Protein AF-A0A0L0DMW3-F1 (afdb_monomer)

Organism: NCBI:txid461836

Mean predicted aligned error: 16.15 Å

Foldseek 3Di:
DDDPPPDPPPDDDDDDDDDDDDDDDDPVVVVVVVVVPDDDDDDDDDDDDDFDDDDPDDPVRVVVSVVVVVVPDPDDDDDDDDHDDDDDDDDDDDDDDDDDDDDDDDDDDDDPDDDPVPVVVVVVLVVQVVQWDKDWDAFPLRKTKIKIFTPPLVVLQQAEEEEQEAADDFPDDQDFDDDCVQPLNSVCSVSSYMYMYISFSGGDLPLPSSLVVSLSRLVVVCVVDPHGGPAYEYEAFASRLCSVQLNQQDPVVVVHAEYERELYNQVDDDPPDPPSHDPLQGLHEYEYEYEPQRVVSVVVSLVVNVVVQVVCVVVDVGSSGDRYAYEYEDADEGSLADSVSVNVSVVVSVVCSVPVDPSVPPDDHPHDDADDDAAPWADDPQFKIKWFFAAADPFLRKTWTRDFPVRCVSNVDDQVDWKWKAFVVSPDIFIEHEHSYPQQFADAQHWYWYQRSNGIIIIGGDDDPDRHNVCVVRVHDGGTMMMIGGGDPDDPPDDTDDHPDDPPPDDDDD

Sequence (510 aa):
MDDSLFAELRSGNTTLRTGRQHIRLQLPELLRAAAAAVECNADVGGPQLAVSVPIGASVGEALAAAAAELTSTDGSIAAAGEIKLELPSPIHVGKVVGDGDGWGAAVGRGPASAEPGGMEAWLHARTVQHSLARAADDLPSGAIVSMVVPPRWAARGRKLLLLAHGFRKVGTVRSAELDVDDPFVAGQLQRGMAVAITSYRREGRIVRDAVKDMIDLRQWAANHLPQPPVRVVVEGRSMGGAVVVHLAESAAAAEFDGIVAIGAALLVCEDDDEGYAFSHAPRLPIVFLANESEVSVVDSYVERVVAVANAEAADRVDSGIVVPAVWQVPRDGHNLVAWLERSTAHDKLATWVDHASLVTLRRRHILMEPPLVGETAVPVGRTKIRAVVGAVHPVHRSFVLDVTRARLGDLGHRPGKAFSLATAGESALVRVFYSTYPFGDVPADAFMAYNHPDGHIVVTQKGWYKVHTPADTLGLVPGAIVTIGPALPASATDTLPNPPAAASGASSSA

Radius of gyration: 29.09 Å; Cα contacts (8 Å, |Δi|>4): 850; chains: 1; bounding box: 80×94×75 Å

Structure (mmCIF, N/CA/C/O backbone):
data_AF-A0A0L0DMW3-F1
#
_entry.id   AF-A0A0L0DMW3-F1
#
loop_
_atom_site.group_PDB
_atom_site.id
_atom_site.type_symbol
_atom_site.label_atom_id
_atom_site.label_alt_id
_atom_site.label_comp_id
_atom_site.label_asym_id
_atom_site.label_entity_id
_atom_site.label_seq_id
_atom_site.pdbx_PDB_ins_code
_atom_site.Cartn_x
_atom_site.Cartn_y
_atom_site.Cartn_z
_atom_site.occupancy
_atom_site.B_iso_or_equiv
_atom_site.auth_seq_id
_atom_site.auth_comp_id
_atom_site.auth_asym_id
_atom_site.auth_atom_id
_atom_site.pdbx_PDB_model_num
ATOM 1 N N . MET A 1 1 ? 40.417 1.972 41.050 1.00 37.97 1 MET A N 1
ATOM 2 C CA . MET A 1 1 ? 40.240 2.190 39.601 1.00 37.97 1 MET A CA 1
ATOM 3 C C . MET A 1 1 ? 41.632 2.120 39.035 1.00 37.97 1 MET A C 1
ATOM 5 O O . MET A 1 1 ? 42.447 2.929 39.450 1.00 37.97 1 MET A O 1
ATOM 9 N N . ASP A 1 2 ? 41.927 1.049 38.306 1.00 25.58 2 ASP A N 1
ATOM 10 C CA . ASP A 1 2 ? 43.296 0.616 38.025 1.00 25.58 2 A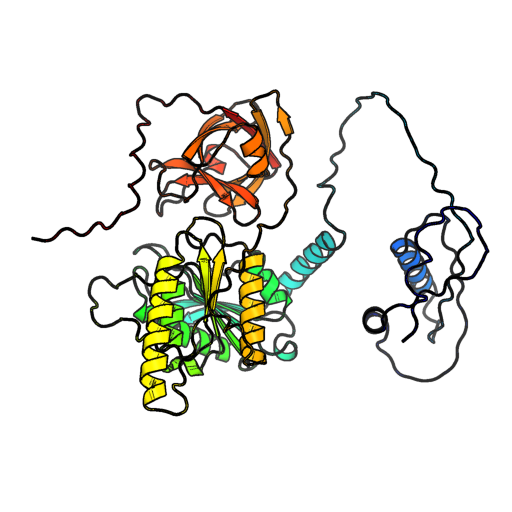SP A CA 1
ATOM 11 C C . ASP A 1 2 ? 43.575 0.675 36.517 1.00 25.58 2 ASP A C 1
ATOM 13 O O . ASP A 1 2 ? 42.808 0.139 35.713 1.00 25.58 2 ASP A O 1
ATOM 17 N N . ASP A 1 3 ? 44.657 1.372 36.174 1.00 34.88 3 ASP A N 1
ATOM 18 C CA . ASP A 1 3 ? 45.099 1.827 34.848 1.00 34.88 3 ASP A CA 1
ATOM 19 C C . ASP A 1 3 ? 45.928 0.759 34.106 1.00 34.88 3 ASP A C 1
ATOM 21 O O . ASP A 1 3 ? 46.951 1.042 33.482 1.00 34.88 3 ASP A O 1
ATOM 25 N N . SER A 1 4 ? 45.501 -0.504 34.148 1.00 28.64 4 SER A N 1
ATOM 26 C CA . SER A 1 4 ? 46.229 -1.615 33.509 1.00 28.64 4 SER A CA 1
ATOM 27 C C . SER A 1 4 ? 45.642 -2.082 32.171 1.00 28.64 4 SER A C 1
ATOM 29 O O . SER A 1 4 ? 46.217 -2.952 31.522 1.00 28.64 4 SER A O 1
ATOM 31 N N . LEU A 1 5 ? 44.548 -1.478 31.689 1.00 29.22 5 LEU A N 1
ATOM 32 C CA . LEU A 1 5 ? 43.838 -1.971 30.498 1.00 29.22 5 LEU A CA 1
ATOM 33 C C . LEU A 1 5 ? 44.328 -1.410 29.144 1.00 29.22 5 LEU A C 1
ATOM 35 O O . LEU A 1 5 ? 43.826 -1.828 28.105 1.00 29.22 5 LEU A O 1
ATOM 39 N N . PHE A 1 6 ? 45.292 -0.480 29.109 1.00 32.66 6 PHE A N 1
ATOM 40 C CA . PHE A 1 6 ? 45.677 0.214 27.861 1.00 32.66 6 PHE A CA 1
ATOM 41 C C . PHE A 1 6 ? 47.080 -0.090 27.311 1.00 32.66 6 PHE A C 1
ATOM 43 O O . PHE A 1 6 ? 47.466 0.479 26.289 1.00 32.66 6 PHE A O 1
ATOM 50 N N . ALA A 1 7 ? 47.837 -1.011 27.911 1.00 31.69 7 ALA A N 1
ATOM 51 C CA . ALA A 1 7 ? 49.223 -1.264 27.498 1.00 31.69 7 ALA A CA 1
ATOM 52 C C . ALA A 1 7 ? 49.434 -2.472 26.559 1.00 31.69 7 ALA A C 1
ATOM 54 O O . ALA A 1 7 ? 50.527 -2.625 26.021 1.00 31.69 7 ALA A O 1
ATOM 55 N N . GLU A 1 8 ? 48.419 -3.299 26.287 1.00 29.73 8 GLU A N 1
ATOM 56 C CA . GLU A 1 8 ? 48.613 -4.590 25.595 1.00 29.73 8 GLU A CA 1
ATOM 57 C C . GLU A 1 8 ? 48.085 -4.631 24.145 1.00 29.73 8 GLU A C 1
ATOM 59 O O . GLU A 1 8 ? 47.643 -5.660 23.646 1.00 29.73 8 GLU A O 1
ATOM 64 N N . LEU A 1 9 ? 48.150 -3.500 23.431 1.00 29.41 9 LEU A N 1
ATOM 65 C CA . LEU A 1 9 ? 47.779 -3.403 22.005 1.00 29.41 9 LEU A CA 1
ATOM 66 C C . LEU A 1 9 ? 48.935 -2.977 21.077 1.00 29.41 9 LEU A C 1
ATOM 68 O O . LEU A 1 9 ? 48.692 -2.528 19.958 1.00 29.41 9 LEU A O 1
ATOM 72 N N . ARG A 1 10 ? 50.206 -3.099 21.500 1.00 33.56 10 ARG A N 1
ATOM 73 C CA . ARG A 1 10 ? 51.360 -2.612 20.704 1.00 33.56 10 ARG A CA 1
ATOM 74 C C . ARG A 1 10 ? 52.608 -3.499 20.614 1.00 33.56 10 ARG A C 1
ATOM 76 O O . ARG A 1 10 ? 53.664 -2.992 20.248 1.00 33.56 10 ARG A O 1
ATOM 83 N N . SER A 1 11 ? 52.532 -4.807 20.829 1.00 31.09 11 SER A N 1
ATOM 84 C CA . SER A 1 11 ? 53.677 -5.677 20.509 1.00 31.09 11 SER A CA 1
ATOM 85 C C . SER A 1 11 ? 53.253 -6.897 19.711 1.00 31.09 11 SER A C 1
ATOM 87 O O . SER A 1 11 ? 52.903 -7.940 20.254 1.00 31.09 11 SER A O 1
ATOM 89 N N . GLY A 1 12 ? 53.321 -6.754 18.387 1.00 37.34 12 GLY A N 1
ATOM 90 C CA . GLY A 1 12 ? 53.397 -7.890 17.484 1.00 37.34 12 GLY A CA 1
ATOM 91 C C . GLY A 1 12 ? 54.699 -8.647 17.729 1.00 37.34 12 GLY A C 1
ATOM 92 O O . GLY A 1 12 ? 55.760 -8.174 17.338 1.00 37.34 12 GLY A O 1
ATOM 93 N N . ASN A 1 13 ? 54.607 -9.789 18.411 1.00 25.80 13 ASN A N 1
ATOM 94 C CA . ASN A 1 13 ? 55.471 -10.952 18.209 1.00 25.80 13 ASN A CA 1
ATOM 95 C C . ASN A 1 13 ? 54.955 -12.161 19.010 1.00 25.80 13 ASN A C 1
ATOM 97 O O . ASN A 1 13 ? 54.941 -12.148 20.233 1.00 25.80 13 ASN A O 1
ATOM 101 N N . THR A 1 14 ? 54.569 -13.192 18.252 1.00 26.67 14 THR A N 1
ATOM 102 C CA . THR A 1 14 ? 54.778 -14.635 18.478 1.00 26.67 14 THR A CA 1
ATOM 103 C C . THR A 1 14 ? 54.336 -15.256 19.814 1.00 26.67 14 THR A C 1
ATOM 105 O O . THR A 1 14 ? 54.887 -14.958 20.866 1.00 26.67 14 THR A O 1
ATOM 108 N N . THR A 1 15 ? 53.447 -16.260 19.773 1.00 23.41 15 THR A N 1
ATOM 109 C CA . THR A 1 15 ? 53.754 -17.703 19.984 1.00 23.41 15 THR A CA 1
ATOM 110 C C . THR A 1 15 ? 52.446 -18.485 20.186 1.00 23.41 15 THR A C 1
ATOM 112 O O . THR A 1 15 ? 51.677 -18.215 21.105 1.00 23.41 15 THR A O 1
ATOM 115 N N . LEU A 1 16 ? 52.202 -19.487 19.336 1.00 24.14 16 LEU A N 1
ATOM 116 C CA . LEU A 1 16 ? 51.132 -20.474 19.500 1.00 24.14 16 LEU A CA 1
ATOM 117 C C . LEU A 1 16 ? 51.360 -21.291 20.781 1.00 24.14 16 LEU A C 1
ATOM 119 O O . LEU A 1 16 ? 52.325 -22.048 20.874 1.00 24.14 16 LEU A O 1
ATOM 123 N N . ARG A 1 17 ? 50.440 -21.180 21.744 1.00 24.28 17 ARG A N 1
ATOM 124 C CA . ARG A 1 17 ? 50.232 -22.192 22.786 1.00 24.28 17 ARG A CA 1
ATOM 125 C C . ARG A 1 17 ? 48.908 -22.895 22.527 1.00 24.28 17 ARG A C 1
ATOM 127 O O . ARG A 1 17 ? 47.855 -22.271 22.451 1.00 24.28 17 ARG A O 1
ATOM 134 N N . THR A 1 18 ? 49.003 -24.203 22.355 1.00 30.48 18 THR A N 1
ATOM 135 C CA . THR A 1 18 ? 47.903 -25.143 22.176 1.00 30.48 18 THR A CA 1
ATOM 136 C C . THR A 1 18 ? 46.991 -25.132 23.405 1.00 30.48 18 THR A C 1
ATOM 138 O O . THR A 1 18 ? 47.421 -25.425 24.519 1.00 30.48 18 THR A O 1
ATOM 141 N N . GLY A 1 19 ? 45.718 -24.788 23.210 1.00 24.52 19 GLY A N 1
ATOM 142 C CA . GLY A 1 19 ? 44.706 -24.773 24.263 1.00 24.52 19 GLY A CA 1
ATOM 143 C C . GLY A 1 19 ? 43.314 -24.989 23.677 1.00 24.52 19 GLY A C 1
ATOM 144 O O . GLY A 1 19 ? 42.949 -24.347 22.696 1.00 24.52 19 GLY A O 1
ATOM 145 N N . ARG A 1 20 ? 42.564 -25.929 24.265 1.00 25.42 20 ARG A N 1
ATOM 146 C CA . ARG A 1 20 ? 41.172 -26.269 23.923 1.00 25.42 20 ARG A CA 1
ATOM 147 C C . ARG A 1 20 ? 40.309 -25.003 23.856 1.00 25.42 20 ARG A C 1
ATOM 149 O O . ARG A 1 20 ? 40.252 -24.261 24.833 1.00 25.42 20 ARG A O 1
ATOM 156 N N . GLN A 1 21 ? 39.607 -24.781 22.745 1.00 25.16 21 GLN A N 1
ATOM 157 C CA . GLN A 1 21 ? 38.581 -23.740 22.672 1.00 25.16 21 GLN A CA 1
ATOM 158 C C . GLN A 1 21 ? 37.233 -24.299 23.138 1.00 25.16 21 GLN A C 1
ATOM 160 O O . GLN A 1 21 ? 36.732 -25.276 22.588 1.00 25.16 21 GLN A O 1
ATOM 165 N N . HIS A 1 22 ? 36.642 -23.662 24.149 1.00 24.81 22 HIS A N 1
ATOM 166 C CA . HIS A 1 22 ? 35.230 -23.821 24.485 1.00 24.81 22 HIS A CA 1
ATOM 167 C C . HIS A 1 22 ? 34.427 -22.790 23.686 1.00 24.81 22 HIS A C 1
ATOM 169 O O . HIS A 1 22 ? 34.641 -21.589 23.847 1.00 24.81 22 HIS A O 1
ATOM 175 N N . ILE A 1 23 ? 33.494 -23.240 22.846 1.00 26.67 23 ILE A N 1
ATOM 176 C CA . ILE A 1 23 ? 32.533 -22.355 22.178 1.00 26.67 23 ILE A CA 1
ATOM 177 C C . ILE A 1 23 ? 31.356 -22.141 23.140 1.00 26.67 23 ILE A C 1
ATOM 179 O O . ILE A 1 23 ? 30.662 -23.088 23.502 1.00 26.67 23 ILE A O 1
ATOM 183 N N . ARG A 1 24 ? 31.136 -20.896 23.579 1.00 24.06 24 ARG A N 1
ATOM 184 C CA . ARG A 1 24 ? 29.919 -20.485 24.298 1.00 24.06 24 ARG A CA 1
ATOM 185 C C . ARG A 1 24 ? 28.871 -20.075 23.266 1.00 24.06 24 ARG A C 1
ATOM 187 O O . ARG A 1 24 ? 29.001 -19.012 22.667 1.00 24.06 24 ARG A O 1
ATOM 194 N N . LEU A 1 25 ? 27.845 -20.898 23.077 1.00 29.77 25 LEU A N 1
ATOM 195 C CA . LEU A 1 25 ? 26.655 -20.530 22.306 1.00 29.77 25 LEU A CA 1
ATOM 196 C C . LEU A 1 25 ? 25.604 -19.906 23.234 1.00 29.77 25 LEU A C 1
ATOM 198 O O . LEU A 1 25 ? 25.461 -20.310 24.390 1.00 29.77 25 LEU A O 1
ATOM 202 N N . GLN A 1 26 ? 24.892 -18.895 22.737 1.00 31.00 26 GLN A N 1
ATOM 203 C CA . GLN A 1 26 ? 23.809 -18.232 23.462 1.00 31.00 26 GLN A CA 1
ATOM 204 C C . GLN A 1 26 ? 22.588 -19.171 23.530 1.00 31.00 26 GLN A C 1
ATOM 206 O O . GLN A 1 26 ? 22.125 -19.698 22.518 1.00 31.00 26 GLN A O 1
ATOM 211 N N . LEU A 1 27 ? 22.051 -19.353 24.741 1.00 29.42 27 LEU A N 1
ATOM 212 C CA . LEU A 1 27 ? 20.932 -20.245 25.092 1.00 29.42 27 LEU A CA 1
ATOM 213 C C . LEU A 1 27 ? 19.690 -20.195 24.152 1.00 29.42 27 LEU A C 1
ATOM 215 O O . LEU A 1 27 ? 19.060 -21.237 23.971 1.00 29.42 27 LEU A O 1
ATOM 219 N N . PRO A 1 28 ? 19.323 -19.061 23.511 1.00 34.75 28 PRO A N 1
ATOM 220 C CA . PRO A 1 28 ? 18.148 -18.996 22.633 1.00 34.75 28 PRO A CA 1
ATOM 221 C C . PRO A 1 28 ? 18.276 -19.745 21.296 1.00 34.75 28 PRO A C 1
ATOM 223 O O . PRO A 1 28 ? 17.257 -20.070 20.685 1.00 34.75 28 PRO A O 1
ATOM 226 N N . GLU A 1 29 ? 19.496 -20.004 20.819 1.00 37.97 29 GLU A N 1
ATOM 227 C CA . GLU A 1 29 ? 19.735 -20.723 19.555 1.00 37.97 29 GLU A CA 1
ATOM 228 C C . GLU A 1 29 ? 19.730 -22.240 19.773 1.00 37.97 29 GLU A C 1
ATOM 230 O O . GLU A 1 29 ? 19.160 -22.984 18.974 1.00 37.97 29 GLU A O 1
ATOM 235 N N . LEU A 1 30 ? 20.234 -22.686 20.929 1.00 32.75 30 LEU A N 1
ATOM 236 C CA . LEU A 1 30 ? 20.163 -24.082 21.365 1.00 32.75 30 LEU A CA 1
ATOM 237 C C . LEU A 1 30 ? 18.715 -24.529 21.619 1.00 32.75 30 LEU A C 1
ATOM 239 O O . LEU A 1 30 ? 18.335 -25.633 21.239 1.00 32.75 30 LEU A O 1
ATOM 243 N N . LEU A 1 31 ? 17.883 -23.653 22.195 1.00 34.75 31 LEU A N 1
ATOM 244 C CA . LEU A 1 31 ? 16.462 -23.933 22.430 1.00 34.75 31 LEU A CA 1
ATOM 245 C C . LEU A 1 31 ? 15.646 -24.014 21.129 1.00 34.75 31 LEU A C 1
ATOM 247 O O . LEU A 1 31 ? 14.680 -24.769 21.074 1.00 34.75 31 LEU A O 1
ATOM 251 N N . ARG A 1 32 ? 16.040 -23.296 20.066 1.00 40.00 32 ARG A N 1
ATOM 252 C CA . ARG A 1 32 ? 15.375 -23.374 18.752 1.00 40.00 32 ARG A CA 1
ATOM 253 C C . ARG A 1 32 ? 15.743 -24.633 17.970 1.00 40.00 32 ARG A C 1
ATOM 255 O O . ARG A 1 32 ? 14.866 -25.208 17.334 1.00 40.00 32 ARG A O 1
ATOM 262 N N . ALA A 1 33 ? 16.993 -25.082 18.060 1.00 35.19 33 ALA A N 1
ATOM 263 C CA . ALA A 1 33 ? 17.412 -26.356 17.478 1.00 35.19 33 ALA A CA 1
ATOM 264 C C . ALA A 1 33 ? 16.826 -27.558 18.247 1.00 35.19 33 ALA A C 1
ATOM 266 O O . ALA A 1 33 ? 16.385 -28.524 17.631 1.00 35.19 33 ALA A O 1
ATOM 267 N N . ALA A 1 34 ? 16.738 -27.474 19.581 1.00 34.84 34 ALA A N 1
ATOM 268 C CA . ALA A 1 34 ? 16.156 -28.526 20.417 1.00 34.84 34 ALA A CA 1
ATOM 269 C C . ALA A 1 34 ? 14.623 -28.633 20.283 1.00 34.84 34 ALA A C 1
ATOM 271 O O . ALA A 1 34 ? 14.083 -29.737 20.293 1.00 34.84 34 ALA A O 1
ATOM 272 N N . ALA A 1 35 ? 13.914 -27.512 20.093 1.00 35.53 35 ALA A N 1
ATOM 273 C CA . ALA A 1 35 ? 12.458 -27.500 19.909 1.00 35.53 35 ALA A CA 1
ATOM 274 C C . ALA A 1 35 ? 11.992 -28.130 18.582 1.00 35.53 35 ALA A C 1
ATOM 276 O O . ALA A 1 35 ? 10.830 -28.506 18.466 1.00 35.53 35 ALA A O 1
ATOM 277 N N . ALA A 1 36 ? 12.883 -28.276 17.596 1.00 36.97 36 ALA A N 1
ATOM 278 C CA . ALA A 1 36 ? 12.585 -28.984 16.352 1.00 36.97 36 ALA A CA 1
ATOM 279 C C . ALA A 1 36 ? 12.754 -30.514 16.466 1.00 36.97 36 ALA A C 1
ATOM 281 O O . ALA A 1 36 ? 12.350 -31.228 15.553 1.00 36.97 36 ALA A O 1
ATOM 282 N N . ALA A 1 37 ? 13.330 -31.021 17.565 1.00 32.91 37 ALA A N 1
ATOM 283 C CA . ALA A 1 37 ? 13.747 -32.420 17.687 1.00 32.91 37 ALA A CA 1
ATOM 284 C C . ALA A 1 37 ? 13.088 -33.211 18.837 1.00 32.91 37 ALA A C 1
ATOM 286 O O . ALA A 1 37 ? 13.359 -34.402 18.962 1.00 32.91 37 ALA A O 1
ATOM 287 N N . VAL A 1 38 ? 12.233 -32.611 19.678 1.00 31.55 38 VAL A N 1
ATOM 288 C CA . VAL A 1 38 ? 11.659 -33.309 20.849 1.00 31.55 38 VAL A CA 1
ATOM 289 C C . VAL A 1 38 ? 10.161 -33.015 21.023 1.00 31.55 38 VAL A C 1
ATOM 291 O O . VAL A 1 38 ? 9.766 -32.139 21.786 1.00 31.55 38 VAL A O 1
ATOM 294 N N . GLU A 1 39 ? 9.314 -33.807 20.362 1.00 34.69 39 GLU A N 1
ATOM 295 C CA . GLU A 1 39 ? 8.021 -34.234 20.917 1.00 34.69 39 GLU A CA 1
ATOM 296 C C . GLU A 1 39 ? 8.211 -35.652 21.487 1.00 34.69 39 GLU A C 1
ATOM 298 O O . GLU A 1 39 ? 8.110 -36.620 20.744 1.00 34.69 39 GLU A O 1
ATOM 303 N N . CYS A 1 40 ? 8.566 -35.778 22.774 1.00 29.00 40 CYS A N 1
ATOM 304 C CA . CYS A 1 40 ? 8.134 -36.842 23.705 1.00 29.00 40 CYS A CA 1
ATOM 305 C C . CYS A 1 40 ? 8.877 -36.757 25.060 1.00 29.00 40 CYS A C 1
ATOM 307 O O . CYS A 1 40 ? 9.979 -36.231 25.156 1.00 29.00 40 CYS A O 1
ATOM 309 N N . ASN A 1 41 ? 8.201 -37.249 26.103 1.00 30.72 41 ASN A N 1
ATOM 310 C CA . ASN A 1 41 ? 8.413 -37.054 27.548 1.00 30.72 41 ASN A CA 1
ATOM 311 C C . ASN A 1 41 ? 9.719 -37.600 28.188 1.00 30.72 41 ASN A C 1
ATOM 313 O O . ASN A 1 41 ? 10.485 -38.333 27.577 1.00 30.72 41 ASN A O 1
ATOM 317 N N . ALA A 1 42 ? 9.886 -37.212 29.464 1.00 34.22 42 ALA A N 1
ATOM 318 C CA . ALA A 1 42 ? 11.042 -37.239 30.374 1.00 34.22 42 ALA A CA 1
ATOM 319 C C . ALA A 1 42 ? 11.646 -38.594 30.848 1.00 34.22 42 ALA A C 1
ATOM 321 O O . ALA A 1 42 ? 11.022 -39.646 30.752 1.00 34.22 42 ALA A O 1
ATOM 322 N N . ASP A 1 43 ? 12.813 -38.441 31.506 1.00 29.92 43 ASP A N 1
ATOM 323 C CA . ASP A 1 43 ? 13.617 -39.334 32.377 1.00 29.92 43 ASP A CA 1
ATOM 324 C C . ASP A 1 43 ? 14.712 -40.266 31.790 1.00 29.92 43 ASP A C 1
ATOM 326 O O . ASP A 1 43 ? 14.760 -40.589 30.611 1.00 29.92 43 ASP A O 1
ATOM 330 N N . VAL A 1 44 ? 15.678 -40.570 32.671 1.00 30.94 44 VAL A N 1
ATOM 331 C CA . VAL A 1 44 ? 17.148 -40.677 32.504 1.00 30.94 44 VAL A CA 1
ATOM 332 C C . VAL A 1 44 ? 17.705 -41.974 31.868 1.00 30.94 44 VAL A C 1
ATOM 334 O O . VAL A 1 44 ? 17.331 -43.068 32.274 1.00 30.94 44 VAL A O 1
ATOM 337 N N . GLY A 1 45 ? 18.756 -41.830 31.031 1.00 35.59 45 GLY A N 1
ATOM 338 C CA . GLY A 1 45 ? 19.894 -42.771 30.879 1.00 35.59 45 GLY A CA 1
ATOM 339 C C . GLY A 1 45 ? 19.914 -43.691 29.639 1.00 35.59 45 GLY A C 1
ATOM 340 O O . GLY A 1 45 ? 19.188 -44.678 29.602 1.00 35.59 45 GLY A O 1
ATOM 341 N N . GLY A 1 46 ? 20.809 -43.440 28.665 1.00 29.52 46 GLY A N 1
ATOM 342 C CA . GLY A 1 46 ? 20.971 -44.255 27.440 1.00 29.52 46 GLY A CA 1
ATOM 343 C C . GLY A 1 46 ? 22.248 -43.953 26.618 1.00 29.52 46 GLY A C 1
ATOM 344 O O . GLY A 1 46 ? 22.954 -43.002 26.949 1.00 29.52 46 GLY A O 1
ATOM 345 N N . PRO A 1 47 ? 22.597 -44.787 25.609 1.00 30.20 47 PRO A N 1
ATOM 346 C CA . PRO A 1 47 ? 23.963 -44.996 25.095 1.00 30.20 47 PRO A CA 1
ATOM 347 C C . PRO A 1 47 ? 24.476 -43.922 24.111 1.00 30.20 47 PRO A C 1
ATOM 349 O O . PRO A 1 47 ? 23.704 -43.181 23.512 1.00 30.20 47 PRO A O 1
ATOM 352 N N . GLN A 1 48 ? 25.804 -43.854 23.927 1.00 34.31 48 GLN A N 1
ATOM 353 C CA . GLN A 1 48 ? 26.486 -42.911 23.022 1.00 34.31 48 GLN A CA 1
ATOM 354 C C . GLN A 1 48 ? 26.575 -43.443 21.580 1.00 34.31 48 GLN A C 1
ATOM 356 O O . GLN A 1 48 ? 26.983 -44.584 21.369 1.00 34.31 48 GLN A O 1
ATOM 361 N N . LEU A 1 49 ? 26.258 -42.590 20.597 1.00 35.25 49 LEU A N 1
ATOM 362 C CA . LEU A 1 49 ? 26.411 -42.851 19.160 1.00 35.25 49 LEU A CA 1
ATOM 363 C C . LEU A 1 49 ? 27.626 -42.076 18.616 1.00 35.25 49 LEU A C 1
ATOM 365 O O . LEU A 1 49 ? 27.760 -40.881 18.882 1.00 35.25 49 LEU A O 1
ATOM 369 N N . ALA A 1 50 ? 28.498 -42.735 17.850 1.00 34.06 50 ALA A N 1
ATOM 370 C CA . ALA A 1 50 ? 29.643 -42.106 17.190 1.00 34.06 50 ALA A CA 1
ATOM 371 C C . ALA A 1 50 ? 29.412 -42.054 15.673 1.00 34.06 50 ALA A C 1
ATOM 373 O O . ALA A 1 50 ? 29.204 -43.095 15.060 1.00 34.06 50 ALA A O 1
ATOM 374 N N . VAL A 1 51 ? 29.481 -40.857 15.082 1.00 36.25 51 VAL A N 1
ATOM 375 C CA . VAL A 1 51 ? 29.291 -40.612 13.640 1.00 36.25 51 VAL A CA 1
ATOM 376 C C . VAL A 1 51 ? 30.617 -40.158 13.031 1.00 36.25 51 VAL A C 1
ATOM 378 O O . VAL A 1 51 ? 31.267 -39.253 13.558 1.00 36.25 51 VAL A O 1
ATOM 381 N N . SER A 1 52 ? 31.028 -40.774 11.919 1.00 35.09 52 SER A N 1
ATOM 382 C CA . SER A 1 52 ? 32.248 -40.400 11.187 1.00 35.09 52 SER A CA 1
ATOM 383 C C . SER A 1 52 ? 31.923 -39.433 10.049 1.00 35.09 52 SER A C 1
ATOM 385 O O . SER A 1 52 ? 31.163 -39.773 9.148 1.00 35.09 52 SER A O 1
ATOM 387 N N . VAL A 1 53 ? 32.527 -38.240 10.055 1.00 38.66 53 VAL A N 1
ATOM 388 C CA . VAL A 1 53 ? 32.311 -37.208 9.024 1.00 38.66 53 VAL A CA 1
ATOM 389 C C . VAL A 1 53 ? 33.591 -37.008 8.192 1.00 38.66 53 VAL A C 1
ATOM 391 O O . VAL A 1 53 ? 34.682 -36.985 8.770 1.00 38.66 53 VAL A O 1
ATOM 394 N N . PRO A 1 54 ? 33.507 -36.850 6.854 1.00 36.41 54 PRO A N 1
ATOM 395 C CA . PRO A 1 54 ? 34.673 -36.601 6.007 1.00 36.41 54 PRO A CA 1
ATOM 396 C C . PRO A 1 54 ? 35.408 -35.301 6.357 1.00 36.41 54 PRO A C 1
ATOM 398 O O . PRO A 1 54 ? 34.803 -34.285 6.706 1.00 36.41 54 PRO A O 1
ATOM 401 N N . ILE A 1 55 ? 36.731 -35.306 6.185 1.00 33.41 55 ILE A N 1
ATOM 402 C CA . ILE A 1 55 ? 37.567 -34.112 6.355 1.00 33.41 55 ILE A CA 1
ATOM 403 C C . ILE A 1 55 ? 37.187 -33.078 5.282 1.00 33.41 55 ILE A C 1
ATOM 405 O O . ILE A 1 55 ? 37.307 -33.354 4.091 1.00 33.41 55 ILE A O 1
ATOM 409 N N . GLY A 1 56 ? 36.756 -31.886 5.712 1.00 37.50 56 GLY A N 1
ATOM 410 C CA . GLY A 1 56 ? 36.343 -30.779 4.836 1.00 37.50 56 GLY A CA 1
ATOM 411 C C . GLY A 1 56 ? 34.832 -30.537 4.753 1.00 37.50 56 GLY A C 1
ATOM 412 O O . GLY A 1 56 ? 34.423 -29.595 4.080 1.00 37.50 56 GLY A O 1
ATOM 413 N N . ALA A 1 57 ? 34.017 -31.338 5.445 1.00 42.41 57 ALA A N 1
ATOM 414 C CA . ALA A 1 57 ? 32.572 -31.141 5.497 1.00 42.41 57 ALA A CA 1
ATOM 415 C C . ALA A 1 57 ? 32.186 -29.844 6.232 1.00 42.41 57 ALA A C 1
ATOM 417 O O . ALA A 1 57 ? 32.731 -29.503 7.287 1.00 42.41 57 ALA A O 1
ATOM 418 N N . SER A 1 58 ? 31.206 -29.136 5.683 1.00 47.38 58 SER A N 1
ATOM 419 C CA . SER A 1 58 ? 30.520 -28.027 6.337 1.00 47.38 58 SER A CA 1
ATOM 420 C C . SER A 1 58 ? 29.657 -28.516 7.509 1.00 47.38 58 SER A C 1
ATOM 422 O O . SER A 1 58 ? 29.265 -29.681 7.586 1.00 47.38 58 SER A O 1
ATOM 424 N N . VAL A 1 59 ? 29.307 -27.610 8.429 1.00 42.69 59 VAL A N 1
ATOM 425 C CA . VAL A 1 59 ? 28.442 -27.923 9.587 1.00 42.69 59 VAL A CA 1
ATOM 426 C C . VAL A 1 59 ? 27.092 -28.507 9.145 1.00 42.69 59 VAL A C 1
ATOM 428 O O . VAL A 1 59 ? 26.577 -29.415 9.792 1.00 42.69 59 VAL A O 1
ATOM 431 N N . GLY A 1 60 ? 26.549 -28.040 8.016 1.00 50.03 60 GLY A N 1
ATOM 432 C CA . GLY A 1 60 ? 25.318 -28.582 7.437 1.00 50.03 60 GLY A CA 1
ATOM 433 C C . GLY A 1 60 ? 25.470 -30.022 6.941 1.00 50.03 60 GLY A C 1
ATOM 434 O O . GLY A 1 60 ? 24.588 -30.842 7.175 1.00 50.03 60 GLY A O 1
ATOM 435 N N . GLU A 1 61 ? 26.605 -30.362 6.327 1.00 50.25 61 GLU A N 1
ATOM 436 C CA . GLU A 1 61 ? 26.889 -31.727 5.859 1.00 50.25 61 GLU A CA 1
ATOM 437 C C . GLU A 1 61 ? 27.116 -32.696 7.025 1.00 50.25 61 GLU A C 1
ATOM 439 O O . GLU A 1 61 ? 26.651 -33.833 6.977 1.00 50.25 61 GLU A O 1
ATOM 444 N N . ALA A 1 62 ? 27.755 -32.239 8.107 1.00 47.84 62 ALA A N 1
ATOM 445 C CA . ALA A 1 62 ? 27.908 -33.026 9.329 1.00 47.84 62 ALA A CA 1
ATOM 446 C C . ALA A 1 62 ? 26.550 -33.329 9.995 1.00 47.84 62 ALA A C 1
ATOM 448 O O . ALA A 1 62 ? 26.309 -34.454 10.434 1.00 47.84 62 ALA A O 1
ATOM 449 N N . LEU A 1 63 ? 25.645 -32.343 10.031 1.00 50.03 63 LEU A N 1
ATOM 450 C CA . LEU A 1 63 ? 24.289 -32.500 10.570 1.00 50.03 63 LEU A CA 1
ATOM 451 C C . LEU A 1 63 ? 23.418 -33.410 9.692 1.00 50.03 63 LEU A C 1
ATOM 453 O O . LEU A 1 63 ? 22.683 -34.244 10.217 1.00 50.03 63 LEU A O 1
ATOM 457 N N . ALA A 1 64 ? 23.533 -33.295 8.367 1.00 55.22 64 ALA A N 1
ATOM 458 C CA . ALA A 1 64 ? 22.822 -34.158 7.428 1.00 55.22 64 ALA A CA 1
ATOM 459 C C . ALA A 1 64 ? 23.292 -35.620 7.514 1.00 55.22 64 ALA A C 1
ATOM 461 O O . ALA A 1 64 ? 22.461 -36.527 7.491 1.00 55.22 64 ALA A O 1
ATOM 462 N N . ALA A 1 65 ? 24.599 -35.859 7.673 1.00 53.53 65 ALA A N 1
ATOM 463 C CA . ALA A 1 65 ? 25.149 -37.202 7.865 1.00 53.53 65 ALA A CA 1
ATOM 464 C C . ALA A 1 65 ? 24.650 -37.845 9.172 1.00 53.53 65 ALA A C 1
ATOM 466 O O . ALA A 1 65 ? 24.203 -38.990 9.160 1.00 53.53 65 ALA A O 1
ATOM 467 N N . ALA A 1 66 ? 24.630 -37.086 10.273 1.00 50.50 66 ALA A N 1
ATOM 468 C CA . ALA A 1 66 ? 24.096 -37.561 11.550 1.00 50.50 66 ALA A CA 1
ATOM 469 C C . ALA A 1 66 ? 22.589 -37.883 11.477 1.00 50.50 66 ALA A C 1
ATOM 471 O O . ALA A 1 66 ? 22.141 -38.891 12.023 1.00 50.50 66 ALA A O 1
ATOM 472 N N . ALA A 1 67 ? 21.807 -37.065 10.763 1.00 51.69 67 ALA A N 1
ATOM 473 C CA . ALA A 1 67 ? 20.378 -37.303 10.548 1.00 51.69 67 ALA A CA 1
ATOM 474 C C . ALA A 1 67 ? 20.101 -38.534 9.659 1.00 51.69 67 ALA A C 1
ATOM 476 O O . ALA A 1 67 ? 19.145 -39.275 9.903 1.00 51.69 67 ALA A O 1
ATOM 477 N N . ALA A 1 68 ? 20.944 -38.778 8.651 1.00 52.59 68 ALA A N 1
ATOM 478 C CA . ALA A 1 68 ? 20.849 -39.948 7.778 1.00 52.59 68 ALA A CA 1
ATOM 479 C C . ALA A 1 68 ? 21.176 -41.261 8.517 1.00 52.59 68 ALA A C 1
ATOM 481 O O . ALA A 1 68 ? 20.531 -42.282 8.293 1.00 52.59 68 ALA A O 1
ATOM 482 N N . GLU A 1 69 ? 22.136 -41.246 9.444 1.00 48.66 69 GLU A N 1
ATOM 483 C CA . GLU A 1 69 ? 22.517 -42.443 10.204 1.00 48.66 69 GLU A CA 1
ATOM 484 C C . GLU A 1 69 ? 21.443 -42.823 11.244 1.00 48.66 69 GLU A C 1
ATOM 486 O O . GLU A 1 69 ? 21.084 -43.999 11.358 1.00 48.66 69 GLU A O 1
ATOM 491 N N . LEU A 1 70 ? 20.814 -41.821 11.878 1.00 47.78 70 LEU A N 1
ATOM 492 C CA . LEU A 1 70 ? 19.645 -41.973 12.764 1.00 47.78 70 LEU A CA 1
ATOM 493 C C . LEU A 1 70 ? 18.397 -42.534 12.059 1.00 47.78 70 LEU A C 1
ATOM 495 O O . LEU A 1 70 ? 17.544 -43.128 12.711 1.00 47.78 70 LEU A O 1
ATOM 499 N N . THR A 1 71 ? 18.278 -42.350 10.742 1.00 46.00 71 THR A N 1
ATOM 500 C CA . THR A 1 71 ? 17.148 -42.858 9.940 1.00 46.00 71 THR A CA 1
ATOM 501 C C . THR A 1 71 ? 17.425 -44.215 9.287 1.00 46.00 71 THR A C 1
ATOM 503 O O . THR A 1 71 ? 16.496 -44.846 8.789 1.00 46.00 71 THR A O 1
ATOM 506 N N . SER A 1 72 ? 18.676 -44.689 9.311 1.00 41.78 72 SER A N 1
ATOM 507 C CA . SER A 1 72 ? 19.105 -45.937 8.658 1.00 41.78 72 SER A CA 1
ATOM 508 C C . SER A 1 72 ? 19.084 -47.183 9.555 1.00 41.78 72 SER A C 1
ATOM 510 O O . SER A 1 72 ? 19.269 -48.294 9.061 1.00 41.78 72 SER A O 1
ATOM 512 N N . THR A 1 73 ? 18.855 -47.027 10.861 1.00 41.03 73 THR A N 1
ATOM 513 C CA . THR A 1 73 ? 18.733 -48.149 11.801 1.00 41.03 73 THR A CA 1
ATOM 514 C C . THR A 1 73 ? 17.261 -48.481 12.033 1.00 41.03 73 THR A C 1
ATOM 516 O O . THR A 1 73 ? 16.487 -47.632 12.470 1.00 41.03 73 THR A O 1
ATOM 519 N N . ASP A 1 74 ? 16.871 -49.719 11.712 1.00 37.28 74 ASP A N 1
ATOM 520 C CA . ASP A 1 74 ? 15.515 -50.256 11.873 1.00 37.28 74 ASP A CA 1
ATOM 521 C C . ASP A 1 74 ? 14.958 -49.967 13.274 1.00 37.28 74 ASP A C 1
ATOM 523 O O . ASP A 1 74 ? 15.308 -50.649 14.231 1.00 37.28 74 ASP A O 1
ATOM 527 N N . GLY A 1 75 ? 14.087 -48.959 13.383 1.00 41.03 75 GLY A N 1
ATOM 528 C CA . GLY A 1 75 ? 12.979 -48.829 14.342 1.00 41.03 75 GLY A CA 1
ATOM 529 C C . GLY A 1 75 ? 13.224 -49.004 15.849 1.00 41.03 75 GLY A C 1
ATOM 530 O O . GLY A 1 75 ? 12.259 -48.921 16.607 1.00 41.03 75 GLY A O 1
ATOM 531 N N . SER A 1 76 ? 14.446 -49.241 16.325 1.00 35.62 76 SER A N 1
ATOM 532 C CA . SER A 1 76 ? 14.727 -49.525 17.734 1.00 35.62 76 SER A CA 1
ATOM 533 C C . SER A 1 76 ? 16.045 -48.909 18.199 1.00 35.62 76 SER A C 1
ATOM 535 O O . SER A 1 76 ? 16.974 -49.608 18.599 1.00 35.62 76 SER A O 1
ATOM 537 N N . ILE A 1 77 ? 16.114 -47.580 18.211 1.00 36.28 77 ILE A N 1
ATOM 538 C CA . ILE A 1 77 ? 16.966 -46.866 19.165 1.00 36.28 77 ILE A CA 1
ATOM 539 C C . ILE A 1 77 ? 16.060 -45.894 19.913 1.00 36.28 77 ILE A C 1
ATOM 541 O O . ILE A 1 77 ? 15.734 -44.808 19.445 1.00 36.28 77 ILE A O 1
ATOM 545 N N . ALA A 1 78 ? 15.592 -46.349 21.071 1.00 34.84 78 ALA A N 1
ATOM 546 C CA . ALA A 1 78 ? 14.999 -45.483 22.069 1.00 34.84 78 ALA A CA 1
ATOM 547 C C . ALA A 1 78 ? 16.114 -44.765 22.845 1.00 34.84 78 ALA A C 1
ATOM 549 O O . ALA A 1 78 ? 17.150 -45.360 23.141 1.00 34.84 78 ALA A O 1
ATOM 550 N N . ALA A 1 79 ? 15.800 -43.535 23.247 1.00 35.28 79 ALA A N 1
ATOM 551 C CA . ALA A 1 79 ? 16.493 -42.675 24.206 1.00 35.28 79 ALA A CA 1
ATOM 552 C C . ALA A 1 79 ? 17.618 -41.771 23.665 1.00 35.28 79 ALA A C 1
ATOM 554 O O . ALA A 1 79 ? 18.583 -42.195 23.036 1.00 35.28 79 ALA A O 1
ATOM 555 N N . ALA A 1 80 ? 17.445 -40.483 23.975 1.00 41.81 80 ALA A N 1
ATOM 556 C CA . ALA A 1 80 ? 18.329 -39.371 23.670 1.00 41.81 80 ALA A CA 1
ATOM 557 C C . ALA A 1 80 ? 19.745 -39.570 24.237 1.00 41.81 80 ALA A C 1
ATOM 559 O O . ALA A 1 80 ? 19.913 -39.946 25.398 1.00 41.81 80 ALA A O 1
ATOM 560 N N . GLY A 1 81 ? 20.750 -39.245 23.422 1.00 34.88 81 GLY A N 1
ATOM 561 C CA . GLY A 1 81 ? 22.164 -39.241 23.789 1.00 34.88 81 GLY A CA 1
ATOM 562 C C . GLY A 1 81 ? 22.830 -37.901 23.466 1.00 34.88 81 GLY A C 1
ATOM 563 O O . GLY A 1 81 ? 22.404 -37.164 22.578 1.00 34.88 81 GLY A O 1
ATOM 564 N N . GLU A 1 82 ? 23.884 -37.580 24.209 1.00 33.59 82 GLU A N 1
ATOM 565 C CA . GLU A 1 82 ? 24.734 -36.408 23.989 1.00 33.59 82 GLU A CA 1
ATOM 566 C C . GLU A 1 82 ? 25.638 -36.645 22.761 1.00 33.59 82 GLU A C 1
ATOM 568 O O . GLU A 1 82 ? 26.403 -37.611 22.731 1.00 33.59 82 GLU A O 1
ATOM 573 N N . ILE A 1 83 ? 25.563 -35.782 21.737 1.00 34.28 83 ILE A N 1
ATOM 574 C CA . ILE A 1 83 ? 26.443 -35.860 20.557 1.00 34.28 83 ILE A CA 1
ATOM 575 C C . ILE A 1 83 ? 27.751 -35.135 20.875 1.00 34.28 83 ILE A C 1
ATOM 577 O O . ILE A 1 83 ? 27.792 -33.907 20.975 1.00 34.28 83 ILE A O 1
ATOM 581 N N . LYS A 1 84 ? 28.841 -35.893 21.000 1.00 32.16 84 LYS A N 1
ATOM 582 C CA . LYS A 1 84 ? 30.187 -35.350 21.199 1.00 32.16 84 LYS A CA 1
ATOM 583 C C . LYS A 1 84 ? 30.947 -35.363 19.870 1.00 32.16 84 LYS A C 1
ATOM 585 O O . LYS A 1 84 ? 31.379 -36.412 19.408 1.00 32.16 84 LYS A O 1
ATOM 590 N N . LEU A 1 85 ? 31.100 -34.193 19.252 1.00 30.64 85 LEU A N 1
ATOM 591 C CA . LEU A 1 85 ? 31.892 -34.018 18.031 1.00 30.64 85 LEU A CA 1
ATOM 592 C C . LEU A 1 85 ? 33.367 -33.796 18.390 1.00 30.64 85 LEU A C 1
ATOM 594 O O . LEU A 1 85 ? 33.729 -32.747 18.925 1.00 30.64 85 LEU A O 1
ATOM 598 N N . GLU A 1 86 ? 34.225 -34.770 18.084 1.00 30.78 86 GLU A N 1
ATOM 599 C CA . GLU A 1 86 ? 35.680 -34.595 18.126 1.00 30.78 86 GLU A CA 1
ATOM 600 C C . GLU A 1 86 ? 36.196 -34.243 16.726 1.00 30.78 86 GLU A C 1
ATOM 602 O O . GLU A 1 86 ? 36.172 -35.060 15.809 1.00 30.78 86 GLU A O 1
ATOM 607 N N . LEU A 1 87 ? 36.652 -33.000 16.552 1.00 32.16 87 LEU A N 1
ATOM 608 C CA . LEU A 1 87 ? 37.278 -32.548 15.310 1.00 32.16 87 LEU A CA 1
ATOM 609 C C . LEU A 1 87 ? 38.792 -32.821 15.347 1.00 32.16 87 LEU A C 1
ATOM 611 O O . LEU A 1 87 ? 39.449 -32.454 16.329 1.00 32.16 87 LEU A O 1
ATOM 615 N N . PRO A 1 88 ? 39.391 -33.382 14.283 1.00 27.03 88 PRO A N 1
ATOM 616 C CA . PRO A 1 88 ? 40.842 -33.457 14.177 1.00 27.03 88 PRO A CA 1
ATOM 617 C C . PRO A 1 88 ? 41.446 -32.052 13.974 1.00 27.03 88 PRO A C 1
ATOM 619 O O . PRO A 1 88 ? 41.001 -31.269 13.137 1.00 27.03 88 PRO A O 1
ATOM 622 N N . SER A 1 89 ? 42.471 -31.717 14.762 1.00 32.53 89 SER A N 1
ATOM 623 C CA . SER A 1 89 ? 43.267 -30.478 14.635 1.00 32.53 89 SER A CA 1
ATOM 624 C C . SER A 1 89 ? 44.345 -30.590 13.537 1.00 32.53 89 SER A C 1
ATOM 626 O O . SER A 1 89 ? 44.814 -31.701 13.299 1.00 32.53 89 SER A O 1
ATOM 628 N N . PRO A 1 90 ? 44.930 -29.476 13.041 1.00 36.94 90 PRO A N 1
ATOM 629 C CA . PRO A 1 90 ? 44.317 -28.280 12.464 1.00 36.94 90 PRO A CA 1
ATOM 630 C C . PRO A 1 90 ? 44.481 -28.229 10.922 1.00 36.94 90 PRO A C 1
ATOM 632 O O . PRO A 1 90 ? 45.446 -28.742 10.358 1.00 36.94 90 PRO A O 1
ATOM 635 N N . ILE A 1 91 ? 43.555 -27.545 10.241 1.00 27.38 91 ILE A N 1
ATOM 636 C CA . ILE A 1 91 ? 43.550 -27.330 8.782 1.00 27.38 91 ILE A CA 1
ATOM 637 C C . ILE A 1 91 ? 44.380 -26.081 8.429 1.00 27.38 91 ILE A C 1
ATOM 639 O O . ILE A 1 91 ? 44.130 -24.995 8.951 1.00 27.38 91 ILE A O 1
ATOM 643 N N . HIS A 1 92 ? 45.349 -26.220 7.518 1.00 26.22 92 HIS A N 1
ATOM 644 C CA . HIS A 1 92 ? 46.064 -25.101 6.893 1.00 26.22 92 HIS A CA 1
ATOM 645 C C . HIS A 1 92 ? 45.292 -24.576 5.675 1.00 26.22 92 HIS A C 1
ATOM 647 O O . HIS A 1 92 ? 44.998 -25.334 4.754 1.00 26.22 92 HIS A O 1
ATOM 653 N N . VAL A 1 93 ? 45.018 -23.269 5.630 1.00 27.34 93 VAL A N 1
ATOM 654 C CA . VAL A 1 93 ? 44.443 -22.609 4.447 1.00 27.34 93 VAL A CA 1
ATOM 655 C C . VAL A 1 93 ? 45.582 -22.082 3.573 1.00 27.34 93 VAL A C 1
ATOM 657 O O . VAL A 1 93 ? 46.225 -21.085 3.900 1.00 27.34 93 VAL A O 1
ATOM 660 N N . GLY A 1 94 ? 45.856 -22.782 2.472 1.00 24.95 94 GLY A N 1
ATOM 661 C CA . GLY A 1 94 ? 46.784 -22.349 1.428 1.00 24.95 94 GLY A CA 1
ATOM 662 C C . GLY A 1 94 ? 46.111 -21.410 0.422 1.00 24.95 94 GLY A C 1
ATOM 663 O O . GLY A 1 94 ? 44.989 -21.644 -0.016 1.00 24.95 94 GLY A O 1
ATOM 664 N N . LYS A 1 95 ? 46.820 -20.342 0.053 1.00 25.83 95 LYS A N 1
ATOM 665 C CA . LYS A 1 95 ? 46.449 -19.340 -0.955 1.00 25.83 95 LYS A CA 1
ATOM 666 C C . LYS A 1 95 ? 46.614 -19.931 -2.364 1.00 25.83 95 LYS A C 1
ATOM 668 O O . LYS A 1 95 ? 47.717 -20.358 -2.694 1.00 25.83 95 LYS A O 1
ATOM 673 N N . VAL A 1 96 ? 45.573 -19.918 -3.200 1.00 25.64 96 VAL A N 1
ATOM 674 C CA . VAL A 1 96 ? 45.681 -20.282 -4.628 1.00 25.64 96 VAL A CA 1
ATOM 675 C C . VAL A 1 96 ? 45.710 -19.012 -5.479 1.00 25.64 96 VAL A C 1
ATOM 677 O O . VAL A 1 96 ? 44.821 -18.170 -5.393 1.00 25.64 96 VAL A O 1
ATOM 680 N N . VAL A 1 97 ? 46.769 -18.892 -6.279 1.00 30.19 97 VAL A N 1
ATOM 681 C CA . VAL A 1 97 ? 46.950 -17.951 -7.392 1.00 30.19 97 VAL A CA 1
ATOM 682 C C . VAL A 1 97 ? 46.982 -18.798 -8.666 1.00 30.19 97 VAL A C 1
ATOM 684 O O . VAL A 1 97 ? 47.633 -19.843 -8.660 1.00 30.19 97 VAL A O 1
ATOM 687 N N . GLY A 1 98 ? 46.326 -18.360 -9.743 1.00 25.52 98 GLY A N 1
ATOM 688 C CA . GLY A 1 98 ? 46.472 -18.976 -11.065 1.00 25.52 98 GLY A CA 1
ATOM 689 C C . GLY A 1 98 ? 45.594 -18.341 -12.145 1.00 25.52 98 GLY A C 1
ATOM 690 O O . GLY A 1 98 ? 44.375 -18.476 -12.097 1.00 25.52 98 GLY A O 1
ATOM 691 N N . ASP A 1 99 ? 46.248 -17.676 -13.101 1.00 28.52 99 ASP A N 1
ATOM 692 C CA . ASP A 1 99 ? 45.736 -17.229 -14.405 1.00 28.52 99 ASP A CA 1
ATOM 693 C C . ASP A 1 99 ? 45.520 -18.413 -15.376 1.00 28.52 99 ASP A C 1
ATOM 695 O O . ASP A 1 99 ? 46.183 -19.444 -15.241 1.00 28.52 99 ASP A O 1
ATOM 699 N N . GLY A 1 100 ? 44.693 -18.233 -16.420 1.00 25.78 100 GLY A N 1
ATOM 700 C CA . GLY A 1 100 ? 44.785 -19.029 -17.658 1.00 25.78 100 GLY A CA 1
ATOM 701 C C . GLY A 1 100 ? 43.465 -19.371 -18.365 1.00 25.78 100 GLY A C 1
ATOM 702 O O . GLY A 1 100 ? 42.568 -19.965 -17.777 1.00 25.78 100 GLY A O 1
ATOM 703 N N . ASP A 1 101 ? 43.397 -19.017 -19.650 1.00 29.33 101 ASP A N 1
ATOM 704 C CA . ASP A 1 101 ? 42.284 -19.133 -20.602 1.00 29.33 101 ASP A CA 1
ATOM 705 C C . ASP A 1 101 ? 41.727 -20.549 -20.866 1.00 29.33 101 ASP A C 1
ATOM 707 O O . ASP A 1 101 ? 42.456 -21.540 -20.883 1.00 29.33 101 ASP A O 1
ATOM 711 N N . GLY A 1 102 ? 40.436 -20.622 -21.229 1.00 24.52 102 GLY A N 1
ATOM 712 C CA . GLY A 1 102 ? 39.832 -21.805 -21.857 1.00 24.52 102 GLY A CA 1
ATOM 713 C C . GLY A 1 102 ? 38.310 -21.721 -22.030 1.00 24.52 102 GLY A C 1
ATOM 714 O O . GLY A 1 102 ? 37.556 -21.956 -21.092 1.00 24.52 102 GLY A O 1
ATOM 715 N N . TRP A 1 103 ? 37.845 -21.410 -23.244 1.00 24.11 103 TRP A N 1
ATOM 716 C CA . TRP A 1 103 ? 36.433 -21.495 -23.645 1.00 24.11 103 TRP A CA 1
ATOM 717 C C . TRP A 1 103 ? 36.013 -22.947 -23.932 1.00 24.11 103 TRP A C 1
ATOM 719 O O . TRP A 1 103 ? 36.695 -23.650 -24.673 1.00 24.11 103 TRP A O 1
ATOM 729 N N . GLY A 1 104 ? 34.835 -23.353 -23.439 1.00 22.73 104 GLY A N 1
ATOM 730 C CA . GLY A 1 104 ? 34.189 -24.620 -23.797 1.00 22.73 104 GLY A CA 1
ATOM 731 C C . GLY A 1 104 ? 32.797 -24.812 -23.177 1.00 22.73 104 GLY A C 1
ATOM 732 O O . GLY A 1 104 ? 32.695 -25.191 -22.022 1.00 22.73 104 GLY A O 1
ATOM 733 N N . ALA A 1 105 ? 31.763 -24.567 -23.992 1.00 24.06 105 ALA A N 1
ATOM 734 C CA . ALA A 1 105 ? 30.384 -25.089 -23.976 1.00 24.06 105 ALA A CA 1
ATOM 735 C C . ALA A 1 105 ? 29.507 -25.066 -22.694 1.00 24.06 105 ALA A C 1
ATOM 737 O O . ALA A 1 105 ? 29.829 -25.564 -21.622 1.00 24.06 105 ALA A O 1
ATOM 738 N N . ALA A 1 106 ? 28.296 -24.545 -22.906 1.00 26.30 106 ALA A N 1
ATOM 739 C CA . ALA A 1 106 ? 27.179 -24.380 -21.988 1.00 26.30 106 ALA A CA 1
ATOM 740 C C . ALA A 1 106 ? 26.641 -25.667 -21.331 1.00 26.30 106 ALA A C 1
ATOM 742 O O . ALA A 1 106 ? 26.309 -26.629 -22.017 1.00 26.30 106 ALA A O 1
ATOM 743 N N . VAL A 1 107 ? 26.367 -25.575 -20.025 1.00 25.11 107 VAL A N 1
ATOM 744 C CA . VAL A 1 107 ? 25.186 -26.171 -19.377 1.00 25.11 107 VAL A CA 1
ATOM 745 C C . VAL A 1 107 ? 24.663 -25.130 -18.384 1.00 25.11 107 VAL A C 1
ATOM 747 O O . VAL A 1 107 ? 25.418 -24.637 -17.545 1.00 25.11 107 VAL A O 1
ATOM 750 N N . GLY A 1 108 ? 23.398 -24.734 -18.539 1.00 27.88 108 GLY A N 1
ATOM 751 C CA . GLY A 1 108 ? 22.769 -23.661 -17.772 1.00 27.88 108 GLY A CA 1
ATOM 752 C C . GLY A 1 108 ? 22.859 -23.899 -16.267 1.00 27.88 108 GLY A C 1
ATOM 753 O O . GLY A 1 108 ? 22.262 -24.836 -15.742 1.00 27.88 108 GLY A O 1
ATOM 754 N N . ARG A 1 109 ? 23.593 -23.028 -15.572 1.00 25.92 109 ARG A N 1
ATOM 755 C CA . ARG A 1 109 ? 23.489 -22.881 -14.121 1.00 25.92 109 ARG A CA 1
ATOM 756 C C . ARG A 1 109 ? 22.457 -21.793 -13.847 1.00 25.92 109 ARG A C 1
ATOM 758 O O . ARG A 1 109 ? 22.556 -20.702 -14.403 1.00 25.92 109 ARG A O 1
ATOM 765 N N . GLY A 1 110 ? 21.457 -22.132 -13.034 1.00 27.91 110 GLY A N 1
ATOM 766 C CA . GLY A 1 110 ? 20.488 -21.182 -12.491 1.00 27.91 110 GLY A CA 1
ATOM 767 C C . GLY A 1 110 ? 21.167 -20.062 -11.691 1.00 27.91 110 GLY A C 1
ATOM 768 O O . GLY A 1 110 ? 22.381 -20.118 -11.474 1.00 27.91 110 GLY A O 1
ATOM 769 N N . PRO A 1 111 ? 20.408 -19.036 -11.269 1.00 29.97 111 PRO A N 1
ATOM 770 C CA . PRO A 1 111 ? 20.965 -17.857 -10.621 1.00 29.97 111 PRO A CA 1
ATOM 771 C C . PRO A 1 111 ? 21.711 -18.254 -9.343 1.00 29.97 111 PRO A C 1
ATOM 773 O O . PRO A 1 111 ? 21.128 -18.641 -8.331 1.00 29.97 111 PRO A O 1
ATOM 776 N N . ALA A 1 112 ? 23.036 -18.186 -9.427 1.00 30.02 112 ALA A N 1
ATOM 777 C CA . ALA A 1 112 ? 23.949 -18.414 -8.328 1.00 30.02 112 ALA A CA 1
ATOM 778 C C . ALA A 1 112 ? 24.069 -17.125 -7.511 1.00 30.02 112 ALA A C 1
ATOM 780 O O . ALA A 1 112 ? 24.959 -16.326 -7.775 1.00 30.02 112 ALA A O 1
ATOM 781 N N . SER A 1 113 ? 23.148 -16.942 -6.563 1.00 33.75 113 SER A N 1
ATOM 782 C CA . SER A 1 113 ? 23.326 -16.204 -5.296 1.00 33.75 113 SER A CA 1
ATOM 783 C C . SER A 1 113 ? 21.977 -15.986 -4.593 1.00 33.75 113 SER A C 1
ATOM 785 O O . SER A 1 113 ? 21.641 -14.879 -4.184 1.00 33.75 113 SER A O 1
ATOM 787 N N . ALA A 1 114 ? 21.178 -17.043 -4.430 1.00 30.06 114 ALA A N 1
ATOM 788 C CA . ALA A 1 114 ? 20.201 -17.042 -3.349 1.00 30.06 114 ALA A CA 1
ATOM 789 C C . ALA A 1 114 ? 20.956 -17.429 -2.077 1.00 30.06 114 ALA A C 1
ATOM 791 O O . ALA A 1 114 ? 21.597 -18.483 -2.039 1.00 30.06 114 ALA A O 1
ATOM 792 N N . GLU A 1 115 ? 20.906 -16.583 -1.048 1.00 32.56 115 GLU A N 1
ATOM 793 C CA . GLU A 1 115 ? 21.281 -17.026 0.291 1.00 32.56 115 GLU A CA 1
ATOM 794 C C . GLU A 1 115 ? 20.541 -18.337 0.618 1.00 32.56 115 GLU A C 1
ATOM 796 O O . GLU A 1 115 ? 19.399 -18.506 0.175 1.00 32.56 115 GLU A O 1
ATOM 801 N N . PRO A 1 116 ? 21.137 -19.262 1.391 1.00 28.62 116 PRO A N 1
ATOM 802 C CA . PRO A 1 116 ? 20.539 -20.568 1.682 1.00 28.62 116 PRO A CA 1
ATOM 803 C C . PRO A 1 116 ? 19.086 -20.510 2.197 1.00 28.62 116 PRO A C 1
ATOM 805 O O . PRO A 1 116 ? 18.330 -21.452 1.988 1.00 28.62 116 PRO A O 1
ATOM 808 N N . GLY A 1 117 ? 18.651 -19.386 2.782 1.00 31.28 117 GLY A N 1
ATOM 809 C CA . GLY A 1 117 ? 17.266 -19.171 3.220 1.00 31.28 117 GLY A CA 1
ATOM 810 C C . GLY A 1 117 ? 16.234 -18.905 2.110 1.00 31.28 117 GLY A C 1
ATOM 811 O O . GLY A 1 117 ? 15.039 -19.038 2.359 1.00 31.28 117 GLY A O 1
ATOM 812 N N . GLY A 1 118 ? 16.640 -18.549 0.886 1.00 31.17 118 GLY A N 1
ATOM 813 C CA . GLY A 1 118 ? 15.715 -18.144 -0.182 1.00 31.17 118 GLY A CA 1
ATOM 814 C C . GLY A 1 118 ? 14.954 -19.302 -0.834 1.00 31.17 118 GLY A C 1
ATOM 815 O O . GLY A 1 118 ? 13.761 -19.181 -1.113 1.00 31.17 118 GLY A O 1
ATOM 816 N N . MET A 1 119 ? 15.613 -20.446 -1.051 1.00 29.88 119 MET A N 1
ATOM 817 C CA . MET A 1 119 ? 14.984 -21.595 -1.718 1.00 29.88 119 MET A CA 1
ATOM 818 C C . MET A 1 119 ? 14.076 -22.394 -0.772 1.00 29.88 119 MET A C 1
ATOM 820 O O . MET A 1 119 ? 13.005 -22.836 -1.187 1.00 29.88 119 MET A O 1
ATOM 824 N N . GLU A 1 120 ? 14.438 -22.506 0.510 1.00 32.19 120 GLU A N 1
ATOM 825 C CA . GLU A 1 120 ? 13.552 -23.070 1.537 1.00 32.19 120 GLU A CA 1
ATOM 826 C C . GLU A 1 120 ? 12.344 -22.165 1.807 1.00 32.19 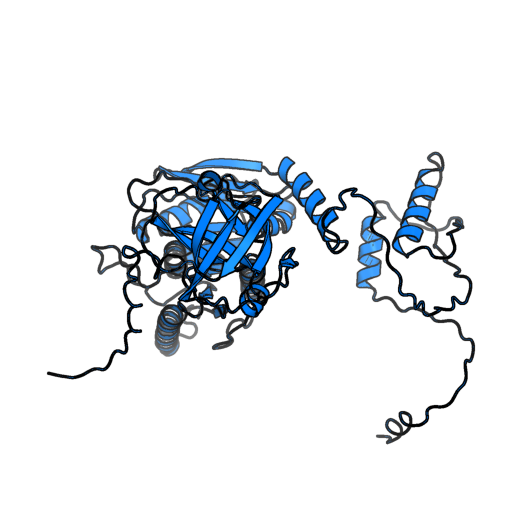120 GLU A C 1
ATOM 828 O O . GLU A 1 120 ? 11.221 -22.664 1.855 1.00 32.19 120 GLU A O 1
ATOM 833 N N . ALA A 1 121 ? 12.525 -20.839 1.886 1.00 36.25 121 ALA A N 1
ATOM 834 C CA . ALA A 1 121 ? 11.408 -19.899 2.012 1.00 36.25 121 ALA A CA 1
ATOM 835 C C . ALA A 1 121 ? 10.452 -19.968 0.809 1.00 36.25 121 ALA A C 1
ATOM 837 O O . ALA A 1 121 ? 9.235 -19.915 0.987 1.00 36.25 121 ALA A O 1
ATOM 838 N N . TRP A 1 122 ? 10.979 -20.151 -0.407 1.00 36.09 122 TRP A N 1
ATOM 839 C CA . TRP A 1 122 ? 10.174 -20.294 -1.621 1.00 36.09 122 TRP A CA 1
ATOM 840 C C . TRP A 1 122 ? 9.400 -21.624 -1.674 1.00 36.09 122 TRP A C 1
ATOM 842 O O . TRP A 1 122 ? 8.202 -21.635 -1.968 1.00 36.09 122 TRP A O 1
ATOM 852 N N . LEU A 1 123 ? 10.036 -22.750 -1.324 1.00 32.38 123 LEU A N 1
ATOM 853 C CA . LEU A 1 123 ? 9.365 -24.057 -1.233 1.00 32.38 123 LEU A CA 1
ATOM 854 C C . LEU A 1 123 ? 8.318 -24.093 -0.103 1.00 32.38 123 LEU A C 1
ATOM 856 O O . LEU A 1 123 ? 7.238 -24.673 -0.269 1.00 32.38 123 LEU A O 1
ATOM 860 N N . HIS A 1 124 ? 8.587 -23.424 1.021 1.00 38.44 124 HIS A N 1
ATOM 861 C CA . HIS A 1 124 ? 7.633 -23.289 2.119 1.00 38.44 124 HIS A CA 1
ATOM 862 C C . HIS A 1 124 ? 6.452 -22.382 1.733 1.00 38.44 124 HIS A C 1
ATOM 864 O O . HIS A 1 124 ? 5.304 -22.740 1.992 1.00 38.44 124 HIS A O 1
ATOM 870 N N . ALA A 1 125 ? 6.694 -21.275 1.020 1.00 41.38 125 ALA A N 1
ATOM 871 C CA . ALA A 1 125 ? 5.639 -20.396 0.507 1.00 41.38 125 ALA A CA 1
ATOM 872 C C . ALA A 1 125 ? 4.668 -21.135 -0.435 1.00 41.38 125 ALA A C 1
ATOM 874 O O . ALA A 1 125 ? 3.452 -21.021 -0.274 1.00 41.38 125 ALA A O 1
ATOM 875 N N . ARG A 1 126 ? 5.187 -21.970 -1.348 1.00 43.97 126 ARG A N 1
ATOM 876 C CA . ARG A 1 126 ? 4.361 -22.807 -2.241 1.00 43.97 126 ARG A CA 1
ATOM 877 C C . ARG A 1 126 ? 3.552 -23.874 -1.502 1.00 43.97 126 ARG A C 1
ATOM 879 O O . ARG A 1 126 ? 2.403 -24.127 -1.853 1.00 43.97 126 ARG A O 1
ATOM 886 N N . THR A 1 127 ? 4.117 -24.485 -0.462 1.00 43.31 127 THR A N 1
ATOM 887 C CA . THR A 1 127 ? 3.403 -25.494 0.342 1.00 43.31 127 THR A CA 1
ATOM 888 C C . THR A 1 127 ? 2.282 -24.856 1.172 1.00 43.31 127 THR A C 1
ATOM 890 O O . THR A 1 127 ? 1.195 -25.421 1.288 1.00 43.31 127 THR A O 1
ATOM 893 N N . VAL A 1 128 ? 2.499 -23.641 1.690 1.00 50.03 128 VAL A N 1
ATOM 894 C CA . VAL A 1 128 ? 1.479 -22.877 2.426 1.00 50.03 128 VAL A CA 1
ATOM 895 C 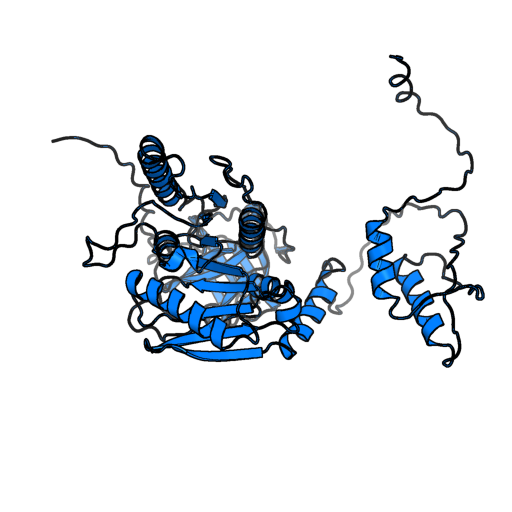C . VAL A 1 128 ? 0.286 -22.527 1.529 1.00 50.03 128 VAL A C 1
ATOM 897 O O . VAL A 1 128 ? -0.849 -22.645 1.993 1.00 50.03 128 VAL A O 1
ATOM 900 N N . GLN A 1 129 ? 0.497 -22.194 0.247 1.00 53.44 129 GLN A N 1
ATOM 901 C CA . GLN A 1 129 ? -0.579 -21.802 -0.679 1.00 53.44 129 GLN A CA 1
ATOM 902 C C . GLN A 1 129 ? -1.693 -22.844 -0.842 1.00 53.44 129 GLN A C 1
ATOM 904 O O . GLN A 1 129 ? -2.864 -22.468 -0.897 1.00 53.44 129 GLN A O 1
ATOM 909 N N . HIS A 1 130 ? -1.366 -24.139 -0.857 1.00 49.75 130 HIS A N 1
ATOM 910 C CA . HIS A 1 130 ? -2.361 -25.213 -0.990 1.00 49.75 130 HIS A CA 1
ATOM 911 C C . HIS A 1 130 ? -3.245 -25.403 0.254 1.00 49.75 130 HIS A C 1
ATOM 913 O O . HIS A 1 130 ? -4.272 -26.072 0.179 1.00 49.75 130 HIS A O 1
ATOM 919 N N . SER A 1 131 ? -2.867 -24.807 1.388 1.00 58.94 131 SER A N 1
ATOM 920 C CA . SER A 1 131 ? -3.595 -24.903 2.662 1.00 58.94 131 SER A CA 1
ATOM 921 C C . SER A 1 131 ? -4.387 -23.642 3.025 1.00 58.94 131 SER A C 1
ATOM 923 O O . SER A 1 131 ? -4.991 -23.582 4.097 1.00 58.94 131 SER A O 1
ATOM 925 N N . LEU A 1 132 ? -4.373 -22.626 2.158 1.00 75.75 132 LEU A N 1
ATOM 926 C CA . LEU A 1 132 ? -5.074 -21.368 2.389 1.00 75.75 132 LEU A CA 1
ATOM 927 C C . LEU A 1 132 ? -6.574 -21.538 2.139 1.00 75.75 132 LEU A C 1
ATOM 929 O O . LEU A 1 132 ? -6.991 -21.909 1.042 1.00 75.75 132 LEU A O 1
ATOM 933 N N . ALA A 1 133 ? -7.391 -21.196 3.133 1.00 74.62 133 ALA A N 1
ATOM 934 C CA . ALA A 1 133 ? -8.826 -21.066 2.919 1.00 74.62 133 ALA A CA 1
ATOM 935 C C . ALA A 1 133 ? -9.109 -19.727 2.224 1.00 74.62 133 ALA A C 1
ATOM 937 O O . ALA A 1 133 ? -8.581 -18.690 2.637 1.00 74.62 133 ALA A O 1
ATOM 938 N N . ARG A 1 134 ? -9.932 -19.754 1.170 1.00 85.81 134 ARG A N 1
ATOM 939 C CA . ARG A 1 134 ? -10.381 -18.564 0.438 1.00 85.81 134 ARG A CA 1
ATOM 940 C C . ARG A 1 134 ? -11.886 -18.395 0.592 1.00 85.81 134 ARG A C 1
ATOM 942 O O . ARG A 1 134 ? -12.621 -19.371 0.471 1.00 85.81 134 ARG A O 1
ATOM 949 N N . ALA A 1 135 ? -12.322 -17.164 0.813 1.00 78.00 135 ALA A N 1
ATOM 950 C CA . ALA A 1 135 ? -13.725 -16.771 0.783 1.00 78.00 135 ALA A CA 1
ATOM 951 C C . ALA A 1 135 ? -13.876 -15.565 -0.147 1.00 78.00 135 ALA A C 1
ATOM 953 O O . ALA A 1 135 ? -13.040 -14.663 -0.117 1.00 78.00 135 ALA A O 1
ATOM 954 N N . ALA A 1 136 ? -14.920 -15.565 -0.970 1.00 79.94 136 ALA A N 1
ATOM 955 C CA . ALA A 1 136 ? -15.296 -14.447 -1.824 1.00 79.94 136 ALA A CA 1
ATOM 956 C C . ALA A 1 136 ? -16.821 -14.344 -1.846 1.00 79.94 136 ALA A C 1
ATOM 958 O O . ALA A 1 136 ? -17.495 -15.375 -1.881 1.00 79.94 136 ALA A O 1
ATOM 959 N N . ASP A 1 137 ? -17.335 -13.122 -1.779 1.00 89.50 137 ASP A N 1
ATOM 960 C CA . ASP A 1 137 ? -18.763 -12.834 -1.634 1.00 89.50 137 ASP A CA 1
ATOM 961 C C . ASP A 1 137 ? -19.050 -11.373 -2.021 1.00 89.50 137 ASP A C 1
ATOM 963 O O . ASP A 1 137 ? -18.121 -10.613 -2.318 1.00 89.50 137 ASP A O 1
ATOM 967 N N . ASP A 1 138 ? -20.317 -10.976 -1.957 1.00 91.50 138 ASP A N 1
ATOM 968 C CA . ASP A 1 138 ? -20.758 -9.588 -2.039 1.00 91.50 138 ASP A CA 1
ATOM 969 C C . ASP A 1 138 ? -21.229 -9.091 -0.662 1.00 91.50 138 ASP A C 1
ATOM 971 O O . ASP A 1 138 ? -22.018 -9.732 0.034 1.00 91.50 138 ASP A O 1
ATOM 975 N N . LEU A 1 139 ? -20.789 -7.897 -0.264 1.00 92.12 139 LEU A N 1
ATOM 976 C CA . LEU A 1 139 ? -21.372 -7.188 0.875 1.00 92.12 139 LEU A CA 1
ATOM 977 C C . LEU A 1 139 ? -22.819 -6.780 0.555 1.00 92.12 139 LEU A C 1
ATOM 979 O O . LEU A 1 139 ? -23.159 -6.590 -0.614 1.00 92.12 139 LEU A O 1
ATOM 983 N N . PRO A 1 140 ? -23.665 -6.503 1.567 1.00 90.75 140 PRO A N 1
ATOM 984 C CA . PRO A 1 140 ? -25.015 -5.973 1.343 1.00 90.75 140 PRO A CA 1
ATOM 985 C C . PRO A 1 140 ? -25.052 -4.684 0.506 1.00 90.75 140 PRO A C 1
ATOM 987 O O . PRO A 1 140 ? -26.058 -4.383 -0.132 1.00 90.75 140 PRO A O 1
ATOM 990 N N . SER A 1 141 ? -23.952 -3.922 0.484 1.00 91.31 141 SER A N 1
ATOM 991 C CA . SER A 1 141 ? -23.777 -2.737 -0.361 1.00 91.31 141 SER A CA 1
ATOM 992 C C . SER A 1 141 ? -23.558 -3.046 -1.850 1.00 91.31 141 SER A C 1
ATOM 994 O O . SER A 1 141 ? -23.532 -2.124 -2.667 1.00 91.31 141 SER A O 1
ATOM 996 N N . GLY A 1 142 ? -23.377 -4.318 -2.210 1.00 94.19 142 GLY A N 1
ATOM 997 C CA . GLY A 1 142 ? -22.985 -4.782 -3.538 1.00 94.19 142 GLY A CA 1
ATOM 998 C C . GLY A 1 142 ? -21.487 -4.650 -3.824 1.00 94.19 142 GLY A C 1
ATOM 999 O O . GLY A 1 142 ? -21.091 -4.737 -4.987 1.00 94.19 142 GLY A O 1
ATOM 1000 N N . ALA A 1 143 ? -20.659 -4.368 -2.812 1.00 96.56 143 ALA A N 1
ATOM 1001 C CA . ALA A 1 143 ? -19.204 -4.395 -2.934 1.00 96.56 143 ALA A CA 1
ATOM 1002 C C . ALA A 1 143 ? -18.696 -5.841 -2.917 1.00 96.56 143 ALA A C 1
ATOM 1004 O O . ALA A 1 143 ? -19.063 -6.604 -2.030 1.00 96.56 143 ALA A O 1
ATOM 1005 N N . ILE A 1 144 ? -17.810 -6.192 -3.845 1.00 97.31 144 ILE A N 1
ATOM 1006 C CA . ILE A 1 144 ? -17.199 -7.522 -3.900 1.00 97.31 144 ILE A CA 1
ATOM 1007 C C . ILE A 1 144 ? -16.124 -7.590 -2.818 1.00 97.31 144 ILE A C 1
ATOM 1009 O O . ILE A 1 144 ? -15.378 -6.625 -2.629 1.00 97.31 144 ILE A O 1
ATOM 1013 N N . VAL A 1 145 ? -15.999 -8.724 -2.138 1.00 97.88 145 VAL A N 1
ATOM 1014 C CA . VAL A 1 145 ? -14.964 -8.957 -1.126 1.00 97.88 145 VAL A CA 1
ATOM 1015 C C . VAL A 1 145 ? -14.226 -10.262 -1.356 1.00 97.88 145 VAL A C 1
ATOM 1017 O O . VAL A 1 145 ? -14.740 -11.203 -1.956 1.00 97.88 145 VAL A O 1
ATOM 1020 N N . SER A 1 146 ? -12.989 -10.309 -0.874 1.00 97.50 146 SER A N 1
ATOM 1021 C CA . SER A 1 146 ? -12.162 -11.510 -0.876 1.00 97.50 146 SER A CA 1
ATOM 1022 C C . SER A 1 146 ? -11.346 -11.574 0.404 1.00 97.50 146 SER A C 1
ATOM 1024 O O . SER A 1 146 ? -10.879 -10.547 0.899 1.00 97.50 146 SER A O 1
ATOM 1026 N N . MET A 1 147 ? -11.164 -12.778 0.939 1.00 98.00 147 MET A N 1
ATOM 1027 C CA . MET A 1 147 ? -10.337 -13.039 2.109 1.00 98.00 147 MET A CA 1
ATOM 1028 C C . MET A 1 147 ? -9.554 -14.334 1.950 1.00 98.00 147 MET A C 1
ATOM 1030 O O . MET A 1 147 ? -10.057 -15.341 1.450 1.00 98.00 147 MET A O 1
ATOM 1034 N N . VAL A 1 148 ? -8.321 -14.305 2.442 1.00 97.31 148 VAL A N 1
ATOM 1035 C CA . VAL A 1 148 ? -7.433 -15.457 2.540 1.00 97.31 148 VAL A CA 1
ATOM 1036 C C . VAL A 1 148 ? -7.054 -15.659 4.003 1.00 97.31 148 VAL A C 1
ATOM 1038 O O . VAL A 1 148 ? -6.618 -14.725 4.682 1.00 97.31 148 VAL A O 1
ATOM 1041 N N . VAL A 1 149 ? -7.210 -16.891 4.489 1.00 97.00 149 VAL A N 1
ATOM 1042 C CA . VAL A 1 149 ? -6.946 -17.264 5.884 1.00 97.00 149 VAL A CA 1
ATOM 1043 C C . VAL A 1 149 ? -5.817 -18.299 5.937 1.00 97.00 149 VAL A C 1
ATOM 1045 O O . VAL A 1 149 ? -5.932 -19.352 5.299 1.00 97.00 149 VAL A O 1
ATOM 1048 N N . PRO A 1 150 ? -4.727 -18.044 6.689 1.00 95.81 150 PRO A N 1
ATOM 1049 C CA . PRO A 1 150 ? -3.641 -19.004 6.826 1.00 95.81 150 PRO A CA 1
ATOM 1050 C C . PRO A 1 150 ? -4.046 -20.199 7.706 1.00 95.81 150 PRO A C 1
ATOM 1052 O O . PRO A 1 150 ? -4.908 -20.075 8.586 1.00 95.81 150 PRO A O 1
ATOM 1055 N N . PRO A 1 151 ? -3.399 -21.366 7.544 1.00 91.31 151 PRO A N 1
ATOM 1056 C CA . PRO A 1 151 ? -3.650 -22.514 8.406 1.00 91.31 151 PRO A CA 1
ATOM 1057 C C . PRO A 1 151 ? -3.351 -22.176 9.872 1.00 91.31 151 PRO A C 1
ATOM 1059 O O . PRO A 1 151 ? -2.429 -21.420 10.191 1.00 91.31 151 PRO A O 1
ATOM 1062 N N . ARG A 1 152 ? -4.132 -22.765 10.786 1.00 91.25 152 ARG A N 1
ATOM 1063 C CA . ARG A 1 152 ? -4.018 -22.554 12.243 1.00 91.25 152 ARG A CA 1
ATOM 1064 C C . ARG A 1 152 ? -4.132 -21.078 12.671 1.00 91.25 152 ARG A C 1
ATOM 1066 O O . ARG A 1 152 ? -3.661 -20.731 13.750 1.00 91.25 152 ARG A O 1
ATOM 1073 N N . TRP A 1 153 ? -4.784 -20.219 11.878 1.00 95.50 153 TRP A N 1
ATOM 1074 C CA . TRP A 1 153 ? -4.958 -18.784 12.160 1.00 95.50 153 TRP A CA 1
ATOM 1075 C C . TRP A 1 153 ? -5.414 -18.481 13.598 1.00 95.50 153 TRP A C 1
ATOM 1077 O O . TRP A 1 153 ? -4.832 -17.627 14.270 1.00 95.50 153 TRP A O 1
ATOM 1087 N N . ALA A 1 154 ? -6.387 -19.240 14.119 1.00 92.06 154 ALA A N 1
ATOM 1088 C CA . ALA A 1 154 ? -6.883 -19.058 15.484 1.00 92.06 154 ALA A CA 1
ATOM 1089 C C . ALA A 1 154 ? -5.792 -19.260 16.555 1.00 92.06 154 ALA A C 1
ATOM 1091 O O . ALA A 1 154 ? -5.697 -18.478 17.498 1.00 92.06 154 ALA A O 1
ATOM 1092 N N . ALA A 1 155 ? -4.915 -20.251 16.371 1.00 93.00 155 ALA A N 1
ATOM 1093 C CA . ALA A 1 155 ? -3.782 -20.511 17.261 1.00 93.00 155 ALA A CA 1
ATOM 1094 C C . ALA A 1 155 ? -2.622 -19.514 17.067 1.00 93.00 155 ALA A C 1
ATOM 1096 O O . ALA A 1 155 ? -1.746 -19.414 17.920 1.00 93.00 155 ALA A O 1
ATOM 1097 N N . ARG A 1 156 ? -2.611 -18.759 15.959 1.00 93.19 156 ARG A N 1
ATOM 1098 C CA . ARG A 1 156 ? -1.570 -17.774 15.608 1.00 93.19 156 ARG A CA 1
ATOM 1099 C C . ARG A 1 156 ? -1.944 -16.336 15.985 1.00 93.19 156 ARG A C 1
ATOM 1101 O O . ARG A 1 156 ? -1.355 -15.378 15.491 1.00 93.19 156 ARG A O 1
ATOM 1108 N N . GLY A 1 157 ? -2.901 -16.185 16.899 1.00 93.31 157 GLY A N 1
ATOM 1109 C CA . GLY A 1 157 ? -3.226 -14.902 17.513 1.00 93.31 157 GLY A CA 1
ATOM 1110 C C . GLY A 1 157 ? -4.306 -14.097 16.797 1.00 93.31 157 GLY A C 1
ATOM 1111 O O . GLY A 1 157 ? -4.399 -12.910 17.069 1.00 93.31 157 GLY A O 1
ATOM 1112 N N . ARG A 1 158 ? -5.117 -14.712 15.920 1.00 96.62 158 ARG A N 1
ATOM 1113 C CA . ARG A 1 158 ? -6.373 -14.136 15.389 1.00 96.62 158 ARG A CA 1
ATOM 1114 C C . ARG A 1 158 ? -6.235 -12.708 14.832 1.00 96.62 158 ARG A C 1
ATOM 1116 O O . ARG A 1 158 ? -7.023 -11.822 15.161 1.00 96.62 158 ARG A O 1
ATOM 1123 N N . LYS A 1 159 ? -5.206 -12.481 14.013 1.00 97.88 159 LYS A N 1
ATOM 1124 C CA . LYS A 1 159 ? -4.874 -11.167 13.439 1.00 97.88 159 LYS A CA 1
ATOM 1125 C C . LYS A 1 159 ? -5.466 -11.019 12.038 1.00 97.88 159 LYS A C 1
ATOM 1127 O O . LYS A 1 159 ? -5.358 -11.946 11.237 1.00 97.88 159 LYS A O 1
ATOM 1132 N N . LEU A 1 160 ? -6.039 -9.864 11.731 1.00 98.56 160 LEU A N 1
ATOM 1133 C CA . LEU A 1 160 ? -6.667 -9.542 10.454 1.00 98.56 160 LEU A CA 1
ATOM 1134 C C . LEU A 1 160 ? -6.046 -8.270 9.869 1.00 98.56 160 LEU A C 1
ATOM 1136 O O . LEU A 1 160 ? -5.917 -7.262 10.562 1.00 98.56 160 LEU A O 1
ATOM 1140 N N . LEU A 1 161 ? -5.675 -8.333 8.594 1.00 98.69 161 LEU A N 1
ATOM 1141 C CA . LEU A 1 161 ? -5.289 -7.195 7.770 1.00 98.69 161 LEU A CA 1
ATOM 1142 C C . LEU A 1 161 ? -6.395 -6.913 6.757 1.00 98.69 161 LEU A C 1
ATOM 1144 O O . LEU A 1 161 ? -6.769 -7.796 5.986 1.00 98.69 161 LEU A O 1
ATOM 1148 N N . LEU A 1 162 ? -6.875 -5.677 6.729 1.00 98.81 162 LEU A N 1
ATOM 1149 C CA . LEU A 1 162 ? -7.816 -5.196 5.725 1.00 98.81 162 LEU A CA 1
ATOM 1150 C C . LEU A 1 162 ? -7.097 -4.276 4.736 1.00 98.81 162 LEU A C 1
ATOM 1152 O O . LEU A 1 162 ? -6.366 -3.378 5.149 1.00 98.81 162 LEU A O 1
ATOM 1156 N N . LEU A 1 163 ? -7.309 -4.487 3.440 1.00 98.62 163 LEU A N 1
ATOM 1157 C CA . LEU A 1 163 ? -6.701 -3.695 2.373 1.00 98.62 163 LEU A CA 1
ATOM 1158 C C . LEU A 1 163 ? -7.742 -2.774 1.725 1.00 98.62 163 LEU A C 1
ATOM 1160 O O . LEU A 1 163 ? -8.753 -3.234 1.196 1.00 98.62 163 LEU A O 1
ATOM 1164 N N . ALA A 1 164 ? -7.455 -1.475 1.727 1.00 98.12 164 ALA A N 1
ATOM 1165 C CA . ALA A 1 164 ? -8.225 -0.422 1.079 1.00 98.12 164 ALA A CA 1
ATOM 1166 C C . ALA A 1 164 ? -7.478 0.058 -0.178 1.00 98.12 164 ALA A C 1
ATOM 1168 O O . ALA A 1 164 ? -6.441 0.732 -0.103 1.00 98.12 164 ALA A O 1
ATOM 1169 N N . HIS A 1 165 ? -7.981 -0.307 -1.361 1.00 96.19 165 HIS A N 1
ATOM 1170 C CA . HIS A 1 165 ? -7.332 0.049 -2.623 1.00 96.19 165 HIS A CA 1
ATOM 1171 C C . HIS A 1 165 ? -7.527 1.530 -2.995 1.00 96.19 165 HIS A C 1
ATOM 1173 O O . HIS A 1 165 ? -8.397 2.228 -2.469 1.00 96.19 165 HIS A O 1
ATOM 1179 N N . GLY A 1 166 ? -6.710 2.003 -3.941 1.00 94.00 166 GLY A N 1
ATOM 1180 C CA . GLY A 1 166 ? -6.736 3.375 -4.450 1.00 94.00 166 GLY A CA 1
ATOM 1181 C C . GLY A 1 166 ? -7.883 3.681 -5.416 1.00 94.00 166 GLY A C 1
ATOM 1182 O O . GLY A 1 166 ? -8.812 2.895 -5.589 1.00 94.00 166 GLY A O 1
ATOM 1183 N N . PHE A 1 167 ? -7.807 4.842 -6.065 1.00 92.25 167 PHE A N 1
ATOM 1184 C CA . PHE A 1 167 ? -8.817 5.298 -7.020 1.00 92.25 167 PHE A CA 1
ATOM 1185 C C . PHE A 1 167 ? -8.965 4.335 -8.207 1.00 92.25 167 PHE A C 1
ATOM 1187 O O . PHE A 1 167 ? -7.980 3.910 -8.815 1.00 92.25 167 PHE A O 1
ATOM 1194 N N . ARG A 1 168 ? -10.216 4.060 -8.582 1.00 89.50 168 ARG A N 1
ATOM 1195 C CA . ARG A 1 168 ? -10.588 3.372 -9.822 1.00 89.50 168 ARG A CA 1
ATOM 1196 C C . ARG A 1 168 ? -11.488 4.286 -10.635 1.00 89.50 168 ARG A C 1
ATOM 1198 O O . ARG A 1 168 ? -12.360 4.945 -10.077 1.00 89.50 168 ARG A O 1
ATOM 1205 N N . LYS A 1 169 ? -11.271 4.351 -11.946 1.00 86.56 169 LYS A N 1
ATOM 1206 C CA . LYS A 1 169 ? -12.068 5.204 -12.830 1.00 86.56 169 LYS A CA 1
ATOM 1207 C C . LYS A 1 169 ? -13.480 4.626 -12.981 1.00 86.56 169 LYS A C 1
ATOM 1209 O O . LYS A 1 169 ? -13.636 3.419 -13.118 1.00 86.56 169 LYS A O 1
ATOM 1214 N N . VAL A 1 170 ? -14.491 5.491 -13.032 1.00 88.06 170 VAL A N 1
ATOM 1215 C CA . VAL A 1 170 ? -15.873 5.090 -13.350 1.00 88.06 170 VAL A CA 1
ATOM 1216 C C . VAL A 1 170 ? -15.913 4.269 -14.640 1.00 88.06 170 VAL A C 1
ATOM 1218 O O . VAL A 1 170 ? -15.343 4.675 -15.658 1.00 88.06 170 VAL A O 1
ATOM 1221 N N . GLY A 1 171 ? -16.569 3.108 -14.576 1.00 86.94 171 GLY A N 1
ATOM 1222 C CA . GLY A 1 171 ? -16.692 2.171 -15.694 1.00 86.94 171 GLY A CA 1
ATOM 1223 C C . GLY A 1 171 ? -15.581 1.119 -15.788 1.00 86.94 171 GLY A C 1
ATOM 1224 O O . GLY A 1 171 ? -15.618 0.290 -16.696 1.00 86.94 171 GLY A O 1
ATOM 1225 N N . THR A 1 172 ? -14.599 1.108 -14.876 1.00 83.19 172 THR A N 1
ATOM 1226 C CA . THR A 1 172 ? -13.694 -0.047 -14.732 1.00 83.19 172 THR A CA 1
ATOM 1227 C C . THR A 1 172 ? -14.393 -1.187 -14.000 1.00 83.19 172 THR A C 1
ATOM 1229 O O . THR A 1 172 ? -15.150 -0.940 -13.066 1.00 83.19 172 THR A O 1
ATOM 1232 N N . VAL A 1 173 ? -14.101 -2.434 -14.376 1.00 86.62 173 VAL A N 1
ATOM 1233 C CA . VAL A 1 173 ? -14.651 -3.618 -13.697 1.00 86.62 173 VAL A CA 1
ATOM 1234 C C . VAL A 1 173 ? -14.230 -3.619 -12.225 1.00 86.62 173 VAL A C 1
ATOM 1236 O O . VAL A 1 173 ? -13.040 -3.543 -11.913 1.00 86.62 173 VAL A O 1
ATOM 1239 N N . ARG A 1 174 ? -15.211 -3.714 -11.320 1.00 89.94 174 ARG A N 1
ATOM 1240 C CA . ARG A 1 174 ? -14.967 -3.875 -9.881 1.00 89.94 174 ARG A CA 1
ATOM 1241 C C . ARG A 1 174 ? -14.364 -5.247 -9.619 1.00 89.94 174 ARG A C 1
ATOM 1243 O O . ARG A 1 174 ? -14.873 -6.255 -10.098 1.00 89.94 174 ARG A O 1
ATOM 1250 N N . SER A 1 175 ? -13.293 -5.280 -8.837 1.00 91.00 175 SER A N 1
ATOM 1251 C CA . SER A 1 175 ? -12.669 -6.526 -8.396 1.00 91.00 175 SER A CA 1
ATOM 1252 C C . SER A 1 175 ? -12.116 -6.404 -6.980 1.00 91.00 175 SER A C 1
ATOM 1254 O O . SER A 1 175 ? -11.592 -5.359 -6.590 1.00 91.00 175 SER A O 1
ATOM 1256 N N . ALA A 1 176 ? -12.207 -7.483 -6.215 1.00 92.88 176 ALA A N 1
ATOM 1257 C CA . ALA A 1 176 ? -11.536 -7.643 -4.928 1.00 92.88 176 ALA A CA 1
ATOM 1258 C C . ALA A 1 176 ? -10.423 -8.690 -5.070 1.00 92.88 176 ALA A C 1
ATOM 1260 O O . ALA A 1 176 ? -10.371 -9.681 -4.348 1.00 92.88 176 ALA A O 1
ATOM 1261 N N . GLU A 1 177 ? -9.582 -8.526 -6.091 1.00 87.44 177 GLU A N 1
ATOM 1262 C CA . GLU A 1 177 ? -8.505 -9.472 -6.356 1.00 87.44 177 GLU A CA 1
ATOM 1263 C C . GLU A 1 177 ? -7.421 -9.341 -5.285 1.00 87.44 177 GLU A C 1
ATOM 1265 O O . GLU A 1 177 ? -6.887 -8.255 -5.049 1.00 87.44 177 GLU A O 1
ATOM 1270 N N . LEU A 1 178 ? -7.124 -10.461 -4.629 1.00 90.00 178 LEU A N 1
ATOM 1271 C CA . LEU A 1 178 ? -6.087 -10.560 -3.617 1.00 90.00 178 LEU A CA 1
ATOM 1272 C C . LEU A 1 178 ? -4.945 -11.409 -4.171 1.00 90.00 178 LEU A C 1
ATOM 1274 O O . LEU A 1 178 ? -5.074 -12.630 -4.299 1.00 90.00 178 LEU A O 1
ATOM 1278 N N . ASP A 1 179 ? -3.843 -10.746 -4.501 1.00 89.00 179 ASP A N 1
ATOM 1279 C CA . ASP A 1 179 ? -2.625 -11.402 -4.955 1.00 89.00 179 ASP A CA 1
ATOM 1280 C C . ASP A 1 179 ? -1.886 -12.004 -3.753 1.00 89.00 179 ASP A C 1
ATOM 1282 O O . ASP A 1 179 ? -1.334 -11.291 -2.918 1.00 89.00 179 ASP A O 1
ATOM 1286 N N . VAL A 1 180 ? -1.921 -13.332 -3.640 1.00 91.06 180 VAL A N 1
ATOM 1287 C CA . VAL A 1 180 ? -1.229 -14.072 -2.574 1.00 91.06 180 VAL A CA 1
ATOM 1288 C C . VAL A 1 180 ? 0.248 -14.311 -2.882 1.00 91.06 180 VAL A C 1
ATOM 1290 O O . VAL A 1 180 ? 0.965 -14.784 -2.002 1.00 91.06 180 VAL A O 1
ATOM 1293 N N . ASP A 1 181 ? 0.680 -14.034 -4.114 1.00 86.50 181 ASP A N 1
ATOM 1294 C CA . ASP A 1 181 ? 2.074 -14.099 -4.544 1.00 86.50 181 ASP A CA 1
ATOM 1295 C C . ASP A 1 181 ? 2.796 -12.755 -4.329 1.00 86.50 181 ASP A C 1
ATOM 1297 O O . ASP A 1 181 ? 4.028 -12.728 -4.319 1.00 86.50 181 ASP A O 1
ATOM 1301 N N . ASP A 1 182 ? 2.061 -11.657 -4.082 1.00 87.50 182 ASP A N 1
ATOM 1302 C CA . ASP A 1 182 ? 2.638 -10.385 -3.624 1.00 87.50 182 ASP A CA 1
ATOM 1303 C C . ASP A 1 182 ? 3.490 -10.639 -2.366 1.00 87.50 182 ASP A C 1
ATOM 1305 O O . ASP A 1 182 ? 2.953 -11.100 -1.351 1.00 87.50 182 ASP A O 1
ATOM 1309 N N . PRO A 1 183 ? 4.803 -10.326 -2.373 1.00 88.50 183 PRO A N 1
ATOM 1310 C CA . PRO A 1 183 ? 5.696 -10.662 -1.265 1.00 88.50 183 PRO A CA 1
ATOM 1311 C C . PRO A 1 183 ? 5.240 -10.105 0.085 1.00 88.50 183 PRO A C 1
ATOM 1313 O O . PRO A 1 183 ? 5.450 -10.733 1.124 1.00 88.50 183 PRO A O 1
ATOM 1316 N N . PHE A 1 184 ? 4.580 -8.943 0.083 1.00 93.62 184 PHE A N 1
ATOM 1317 C CA . PHE A 1 184 ? 4.012 -8.382 1.300 1.00 93.62 184 PHE A CA 1
ATOM 1318 C C . PHE A 1 184 ? 2.813 -9.208 1.790 1.00 93.62 184 PHE A C 1
ATOM 1320 O O . PHE A 1 184 ? 2.833 -9.644 2.941 1.00 93.62 184 PHE A O 1
ATOM 1327 N N . VAL A 1 185 ? 1.805 -9.483 0.950 1.00 95.56 185 VAL A N 1
ATOM 1328 C CA . VAL A 1 185 ? 0.645 -10.316 1.339 1.00 95.56 185 VAL A CA 1
ATOM 1329 C C . VAL A 1 185 ? 1.093 -11.711 1.782 1.00 95.56 185 VAL A C 1
ATOM 1331 O O . VAL A 1 185 ? 0.687 -12.174 2.852 1.00 95.56 185 VAL A O 1
ATOM 1334 N N . ALA A 1 186 ? 1.983 -12.350 1.019 1.00 94.81 186 ALA A N 1
ATOM 1335 C CA . ALA A 1 186 ? 2.576 -13.637 1.367 1.00 94.81 186 ALA A CA 1
ATOM 1336 C C . ALA A 1 186 ? 3.262 -13.589 2.743 1.00 94.81 186 ALA A C 1
ATOM 1338 O O . ALA A 1 186 ? 3.030 -14.460 3.587 1.00 94.81 186 ALA A O 1
ATOM 1339 N N . GLY A 1 187 ? 4.051 -12.542 3.008 1.00 94.62 187 GLY A N 1
ATOM 1340 C CA . GLY A 1 187 ? 4.704 -12.318 4.296 1.00 94.62 187 GLY A CA 1
ATOM 1341 C C . GLY A 1 187 ? 3.716 -12.188 5.460 1.00 94.62 187 GLY A C 1
ATOM 1342 O O . GLY A 1 187 ? 3.924 -12.794 6.514 1.00 94.62 187 GLY A O 1
ATOM 1343 N N . GLN A 1 188 ? 2.603 -11.467 5.280 1.00 95.94 188 GLN A N 1
ATOM 1344 C CA . GLN A 1 188 ? 1.570 -11.336 6.318 1.00 95.94 188 GLN A CA 1
ATOM 1345 C C . GLN A 1 188 ? 0.859 -12.670 6.599 1.00 95.94 188 GLN A C 1
ATOM 1347 O O . GLN A 1 188 ? 0.683 -13.050 7.762 1.00 95.94 188 GLN A O 1
ATOM 1352 N N . LEU A 1 189 ? 0.526 -13.433 5.553 1.00 96.06 189 LEU A N 1
ATOM 1353 C CA . LEU A 1 189 ? -0.063 -14.770 5.685 1.00 96.06 189 LEU A CA 1
ATOM 1354 C C . LEU A 1 189 ? 0.876 -15.727 6.438 1.00 96.06 189 LEU A C 1
ATOM 1356 O O . LEU A 1 189 ? 0.450 -16.429 7.361 1.00 96.06 189 LEU A O 1
ATOM 1360 N N . GLN A 1 190 ? 2.173 -15.720 6.113 1.00 94.25 190 GLN A N 1
ATOM 1361 C CA . GLN A 1 190 ? 3.185 -16.532 6.803 1.00 94.25 190 GLN A CA 1
ATOM 1362 C C . GLN A 1 190 ? 3.291 -16.190 8.294 1.00 94.25 190 GLN A C 1
ATOM 1364 O O . GLN A 1 190 ? 3.406 -17.096 9.130 1.00 94.25 190 GLN A O 1
ATOM 1369 N N . ARG A 1 191 ? 3.161 -14.902 8.637 1.00 93.25 191 ARG A N 1
ATOM 1370 C CA . ARG A 1 191 ? 3.103 -14.382 10.016 1.00 93.25 191 ARG A CA 1
ATOM 1371 C C . ARG A 1 191 ? 1.785 -14.695 10.739 1.00 93.25 191 ARG A C 1
ATOM 1373 O O . ARG A 1 191 ? 1.626 -14.331 11.903 1.00 93.25 191 ARG A O 1
ATOM 1380 N N . GLY A 1 192 ? 0.861 -15.406 10.091 1.00 95.38 192 GLY A N 1
ATOM 1381 C CA . GLY A 1 192 ? -0.393 -15.863 10.684 1.00 95.38 192 GLY A CA 1
ATOM 1382 C C . GLY A 1 192 ? -1.520 -14.834 10.644 1.00 95.38 192 GLY A C 1
ATOM 1383 O O . GLY A 1 192 ? -2.494 -14.999 11.374 1.00 95.38 192 GLY A O 1
ATOM 1384 N N . MET A 1 193 ? -1.413 -13.794 9.817 1.00 97.00 193 MET A N 1
ATOM 1385 C CA . MET A 1 193 ? -2.506 -12.851 9.592 1.00 97.00 193 MET A CA 1
ATOM 1386 C C . MET A 1 193 ? -3.459 -13.371 8.519 1.00 97.00 193 MET A C 1
ATOM 1388 O O . MET A 1 193 ? -3.011 -13.851 7.486 1.00 97.00 193 MET A O 1
ATOM 1392 N N . ALA A 1 194 ? -4.766 -13.249 8.741 1.00 98.38 194 ALA A N 1
ATOM 1393 C CA . ALA A 1 194 ? -5.736 -13.299 7.652 1.00 98.38 194 ALA A CA 1
ATOM 1394 C C . ALA A 1 194 ? -5.693 -11.965 6.897 1.00 98.38 194 ALA A C 1
ATOM 1396 O O . ALA A 1 194 ? -5.435 -10.926 7.508 1.00 98.38 194 ALA A O 1
ATOM 1397 N N . VAL A 1 195 ? -5.943 -11.987 5.590 1.00 98.56 195 VAL A N 1
ATOM 1398 C CA . VAL A 1 195 ? -5.921 -10.785 4.746 1.00 98.56 195 VAL A CA 1
ATOM 1399 C C . VAL A 1 195 ? -7.224 -10.705 3.969 1.00 98.56 195 VAL A C 1
ATOM 1401 O O . VAL A 1 195 ? -7.611 -11.690 3.343 1.00 98.56 195 VAL A O 1
ATOM 1404 N N . ALA A 1 196 ? -7.889 -9.552 4.001 1.00 98.62 196 ALA A N 1
ATOM 1405 C CA . ALA A 1 196 ? -9.125 -9.312 3.267 1.00 98.62 196 ALA A CA 1
ATOM 1406 C C . ALA A 1 196 ? -9.095 -7.979 2.506 1.00 98.62 196 ALA A C 1
ATOM 1408 O O . ALA A 1 196 ? -8.411 -7.037 2.903 1.00 98.62 196 ALA A O 1
ATOM 1409 N N . ILE A 1 197 ? -9.842 -7.902 1.407 1.00 98.38 197 ILE A N 1
ATOM 1410 C CA . ILE A 1 197 ? -9.932 -6.737 0.520 1.00 98.38 197 ILE A CA 1
ATOM 1411 C C . ILE A 1 197 ? -11.369 -6.571 0.013 1.00 98.38 197 ILE A C 1
ATOM 1413 O O . ILE A 1 197 ? -12.099 -7.551 -0.131 1.00 98.38 197 ILE A O 1
ATOM 1417 N N . THR A 1 198 ? -11.763 -5.331 -0.278 1.00 97.81 198 THR A N 1
ATOM 1418 C CA . THR A 1 198 ? -13.041 -4.978 -0.915 1.00 97.81 198 THR A CA 1
ATOM 1419 C C . THR A 1 198 ? -12.799 -4.279 -2.249 1.00 97.81 198 THR A C 1
ATOM 1421 O O . THR A 1 198 ? -11.788 -3.601 -2.416 1.00 97.81 198 THR A O 1
ATOM 1424 N N . SER A 1 199 ? -13.725 -4.417 -3.200 1.00 96.44 199 SER A N 1
ATOM 1425 C CA . SER A 1 199 ? -13.746 -3.629 -4.437 1.00 96.44 199 SER A CA 1
ATOM 1426 C C . SER A 1 199 ? -14.304 -2.215 -4.260 1.00 96.44 199 SER A C 1
ATOM 1428 O O . SER A 1 199 ? -14.334 -1.462 -5.237 1.00 96.44 199 SER A O 1
ATOM 1430 N N . TYR A 1 200 ? -14.835 -1.919 -3.067 1.00 97.56 200 TYR A N 1
ATOM 1431 C CA . TYR A 1 200 ? -15.863 -0.910 -2.807 1.00 97.56 200 TYR A CA 1
ATOM 1432 C C . TYR A 1 200 ? -17.148 -1.122 -3.622 1.00 97.56 200 TYR A C 1
ATOM 1434 O O . TYR A 1 200 ? -17.199 -1.877 -4.601 1.00 97.56 200 TYR A O 1
ATOM 1442 N N . ARG A 1 201 ? -18.223 -0.449 -3.205 1.00 96.44 201 ARG A N 1
ATOM 1443 C CA . ARG A 1 201 ? -19.542 -0.544 -3.842 1.00 96.44 201 ARG A CA 1
ATOM 1444 C C . ARG A 1 201 ? -19.617 0.169 -5.190 1.00 96.44 201 ARG A C 1
ATOM 1446 O O . ARG A 1 201 ? -20.457 -0.186 -6.010 1.00 96.44 201 ARG A O 1
ATOM 1453 N N . ARG A 1 202 ? -18.755 1.153 -5.450 1.00 94.56 202 ARG A N 1
ATOM 1454 C CA . ARG A 1 202 ? -18.735 1.967 -6.680 1.00 94.56 202 ARG A CA 1
ATOM 1455 C C . ARG A 1 202 ? -17.295 2.294 -7.081 1.00 94.56 202 ARG A C 1
ATOM 1457 O O . ARG A 1 202 ? -16.374 2.078 -6.301 1.00 94.56 202 ARG A O 1
ATOM 1464 N N . GLU A 1 203 ? -17.092 2.827 -8.283 1.00 92.31 203 GLU A N 1
ATOM 1465 C CA . GLU A 1 203 ? -15.815 3.435 -8.675 1.00 92.31 203 GLU A CA 1
ATOM 1466 C C . GLU A 1 203 ? -15.894 4.972 -8.626 1.00 92.31 203 GLU A C 1
ATOM 1468 O O . GLU A 1 203 ? -16.958 5.555 -8.424 1.00 92.31 203 GLU A O 1
ATOM 1473 N N . GLY A 1 204 ? -14.762 5.641 -8.842 1.00 91.25 204 GLY A N 1
ATOM 1474 C CA . GLY A 1 204 ? -14.632 7.093 -8.775 1.00 91.25 204 GLY A CA 1
ATOM 1475 C C . GLY A 1 204 ? -14.045 7.579 -7.450 1.00 91.25 204 GLY A C 1
ATOM 1476 O O . GLY A 1 204 ? -13.377 6.833 -6.732 1.00 91.25 204 GLY A O 1
ATOM 1477 N N . ARG A 1 205 ? -14.265 8.864 -7.152 1.00 91.25 205 ARG A N 1
ATOM 1478 C CA . ARG A 1 205 ? -13.924 9.490 -5.867 1.00 91.25 205 ARG A CA 1
ATOM 1479 C C . ARG A 1 205 ? -15.063 9.186 -4.894 1.00 91.25 205 ARG A C 1
ATOM 1481 O O . ARG A 1 205 ? -16.093 9.841 -4.943 1.00 91.25 205 ARG A O 1
ATOM 1488 N N . ILE A 1 206 ? -14.903 8.122 -4.113 1.00 92.75 206 ILE A N 1
ATOM 1489 C CA . ILE A 1 206 ? -15.969 7.536 -3.279 1.00 92.75 206 ILE A CA 1
ATOM 1490 C C . ILE A 1 206 ? -15.497 7.296 -1.843 1.00 92.75 206 ILE A C 1
ATOM 1492 O O . ILE A 1 206 ? -15.769 6.253 -1.252 1.00 92.75 206 ILE A O 1
ATOM 1496 N N . VAL A 1 207 ? -14.723 8.228 -1.296 1.00 93.69 207 VAL A N 1
ATOM 1497 C CA . VAL A 1 207 ? -14.091 8.101 0.018 1.00 93.69 207 VAL A CA 1
ATOM 1498 C C . VAL A 1 207 ? -15.136 7.810 1.100 1.00 93.69 207 VAL A C 1
ATOM 1500 O O . VAL A 1 207 ? -14.949 6.885 1.889 1.00 93.69 207 VAL A O 1
ATOM 1503 N N . ARG A 1 208 ? -16.271 8.519 1.098 1.00 93.06 208 ARG A N 1
ATOM 1504 C CA . ARG A 1 208 ? -17.321 8.349 2.115 1.00 93.06 208 ARG A CA 1
ATOM 1505 C C . ARG A 1 208 ? -17.952 6.958 2.092 1.00 93.06 208 ARG A C 1
ATOM 1507 O O . ARG A 1 208 ? -18.161 6.347 3.141 1.00 93.06 208 ARG A O 1
ATOM 1514 N N . ASP A 1 209 ? -18.286 6.466 0.906 1.00 94.69 209 ASP A N 1
ATOM 1515 C CA . ASP A 1 209 ? -18.872 5.133 0.746 1.00 94.69 209 ASP A CA 1
ATOM 1516 C C . ASP A 1 209 ? -17.846 4.035 1.026 1.00 94.69 209 ASP A C 1
ATOM 1518 O O . ASP A 1 209 ? -18.173 3.044 1.676 1.00 94.69 209 ASP A O 1
ATOM 1522 N N . ALA A 1 210 ? -16.598 4.246 0.611 1.00 96.12 210 ALA A N 1
ATOM 1523 C CA . ALA A 1 210 ? -15.503 3.326 0.866 1.00 96.12 210 ALA A CA 1
ATOM 1524 C C . ALA A 1 210 ? -15.218 3.166 2.368 1.00 96.12 210 ALA A C 1
ATOM 1526 O O . ALA A 1 210 ? -14.952 2.052 2.808 1.00 96.12 210 ALA A O 1
ATOM 1527 N N . VAL A 1 211 ? -15.341 4.224 3.184 1.00 97.00 211 VAL A N 1
ATOM 1528 C CA . VAL A 1 211 ? -15.241 4.103 4.654 1.00 97.00 211 VAL A CA 1
ATOM 1529 C C . VAL A 1 211 ? -16.292 3.134 5.196 1.00 97.00 211 VAL A C 1
ATOM 1531 O O . VAL A 1 211 ? -15.961 2.262 5.998 1.00 97.00 211 VAL A O 1
ATOM 1534 N N . LYS A 1 212 ? -17.543 3.236 4.727 1.00 96.88 212 LYS A N 1
ATOM 1535 C CA . LYS A 1 212 ? -18.613 2.305 5.120 1.00 96.88 212 LYS A CA 1
ATOM 1536 C C . LYS A 1 212 ? -18.307 0.883 4.658 1.00 96.88 212 LYS A C 1
ATOM 1538 O O . LYS A 1 212 ? -18.416 -0.042 5.450 1.00 96.88 212 LYS A O 1
ATOM 1543 N N . ASP A 1 213 ? -17.843 0.719 3.420 1.00 98.12 213 ASP A N 1
ATOM 1544 C CA . ASP A 1 213 ? -17.468 -0.596 2.891 1.00 98.12 213 ASP A CA 1
ATOM 1545 C C . ASP A 1 213 ? -16.305 -1.240 3.665 1.00 98.12 213 ASP A C 1
ATOM 1547 O O . ASP A 1 213 ? -16.259 -2.462 3.772 1.00 98.12 213 ASP A O 1
ATOM 1551 N N . MET A 1 214 ? -15.383 -0.459 4.241 1.00 98.44 214 MET A N 1
ATOM 1552 C CA . MET A 1 214 ? -14.318 -0.995 5.101 1.00 98.44 214 MET A CA 1
ATOM 1553 C C . MET A 1 214 ? -14.841 -1.486 6.457 1.00 98.44 214 MET A C 1
ATOM 1555 O O . MET A 1 214 ? -14.353 -2.494 6.974 1.00 98.44 214 MET A O 1
ATOM 1559 N N . ILE A 1 215 ? -15.842 -0.808 7.023 1.00 98.25 215 ILE A N 1
ATOM 1560 C CA . ILE A 1 215 ? -16.531 -1.249 8.246 1.00 98.25 215 ILE A CA 1
ATOM 1561 C C . ILE A 1 215 ? -17.308 -2.540 7.959 1.00 98.25 215 ILE A C 1
ATOM 1563 O O . ILE A 1 215 ? -17.156 -3.530 8.679 1.00 98.25 215 ILE A O 1
ATOM 1567 N N . ASP A 1 216 ? -18.060 -2.562 6.859 1.00 98.06 216 ASP A N 1
ATOM 1568 C CA . ASP A 1 216 ? -18.827 -3.727 6.416 1.00 98.06 216 ASP A CA 1
ATOM 1569 C C . ASP A 1 216 ? -17.897 -4.919 6.107 1.00 98.06 216 ASP A C 1
ATOM 1571 O O . ASP A 1 216 ? -18.178 -6.047 6.516 1.00 98.06 216 ASP A O 1
ATOM 1575 N N . LEU A 1 217 ? -16.738 -4.682 5.474 1.00 98.38 217 LEU A N 1
ATOM 1576 C CA . LEU A 1 217 ? -15.714 -5.704 5.224 1.00 98.38 217 LEU A CA 1
ATOM 1577 C C . LEU A 1 217 ? -15.195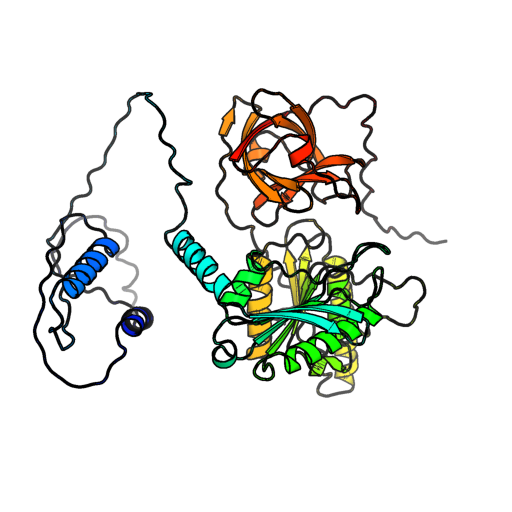 -6.317 6.528 1.00 98.38 217 LEU A C 1
ATOM 1579 O O . LEU A 1 217 ? -15.048 -7.537 6.613 1.00 98.38 217 LEU A O 1
ATOM 1583 N N . ARG A 1 218 ? -14.919 -5.499 7.551 1.00 98.25 218 ARG A N 1
ATOM 1584 C CA . ARG A 1 218 ? -14.487 -6.002 8.863 1.00 98.25 218 ARG A CA 1
ATOM 1585 C C . ARG A 1 218 ? -15.545 -6.923 9.468 1.00 98.25 218 ARG A C 1
ATOM 1587 O O . ARG A 1 218 ? -15.204 -8.002 9.950 1.00 98.25 218 ARG A O 1
ATOM 1594 N N . GLN A 1 219 ? -16.806 -6.492 9.467 1.00 97.69 219 GLN A N 1
ATOM 1595 C CA . GLN A 1 219 ? -17.915 -7.267 10.028 1.00 97.69 219 GLN A CA 1
ATOM 1596 C C . GLN A 1 219 ? -18.116 -8.577 9.264 1.00 97.69 219 GLN A C 1
ATOM 1598 O O . GLN A 1 219 ? -18.208 -9.644 9.872 1.00 97.69 219 GLN A O 1
ATOM 1603 N N . TRP A 1 220 ? -18.102 -8.516 7.932 1.00 97.62 220 TRP A N 1
ATOM 1604 C CA . TRP A 1 220 ? -18.168 -9.697 7.080 1.00 97.62 220 TRP A CA 1
ATOM 1605 C C . TRP A 1 220 ? -17.013 -10.661 7.375 1.00 97.62 220 TRP A C 1
ATOM 1607 O O . TRP A 1 220 ? -17.259 -11.844 7.611 1.00 97.62 220 TRP A O 1
ATOM 1617 N N . ALA A 1 221 ? -15.773 -10.171 7.466 1.00 97.44 221 ALA A N 1
ATOM 1618 C CA . ALA A 1 221 ? -14.612 -11.002 7.776 1.00 97.44 221 ALA A CA 1
ATOM 1619 C C . ALA A 1 221 ? -14.734 -11.660 9.159 1.00 97.44 221 ALA A C 1
ATOM 1621 O O . ALA A 1 221 ? -14.480 -12.855 9.291 1.00 97.44 221 ALA A O 1
ATOM 1622 N N . ALA A 1 222 ? -15.179 -10.924 10.182 1.00 96.94 222 ALA A N 1
ATOM 1623 C CA . ALA A 1 222 ? -15.388 -11.469 11.524 1.00 96.94 222 ALA A CA 1
ATOM 1624 C C . ALA A 1 222 ? -16.425 -12.608 11.555 1.00 96.94 222 ALA A C 1
ATOM 1626 O O . ALA A 1 222 ? -16.255 -13.550 12.326 1.00 96.94 222 ALA A O 1
ATOM 1627 N N . ASN A 1 223 ? -17.445 -12.549 10.693 1.00 96.06 223 ASN A N 1
ATOM 1628 C CA . ASN A 1 223 ? -18.470 -13.590 10.565 1.00 96.06 223 ASN A CA 1
ATOM 1629 C C . ASN A 1 223 ? -18.001 -14.818 9.765 1.00 96.06 223 ASN A C 1
ATOM 1631 O O . ASN A 1 223 ? -18.551 -15.903 9.937 1.00 96.06 223 ASN A O 1
ATOM 1635 N N . HIS A 1 224 ? -17.000 -14.656 8.896 1.00 95.19 224 HIS A N 1
ATOM 1636 C CA . HIS A 1 224 ? -16.457 -15.732 8.056 1.00 95.19 224 HIS A CA 1
ATOM 1637 C C . HIS A 1 224 ? -15.190 -16.373 8.633 1.00 95.19 224 HIS A C 1
ATOM 1639 O O . HIS A 1 224 ? -14.755 -17.432 8.175 1.00 95.19 224 HIS A O 1
ATOM 1645 N N . LEU A 1 225 ? -14.579 -15.745 9.635 1.00 96.00 225 LEU A N 1
ATOM 1646 C CA . LEU A 1 225 ? -13.451 -16.308 10.358 1.00 96.00 225 LEU A CA 1
ATOM 1647 C C . LEU A 1 225 ? -13.930 -17.331 11.404 1.00 96.00 225 LEU A C 1
ATOM 1649 O O . LEU A 1 225 ? -14.978 -17.144 12.018 1.00 96.00 225 LEU A O 1
ATOM 1653 N N . PRO A 1 226 ? -13.141 -18.387 11.693 1.00 91.44 226 PRO A N 1
ATOM 1654 C CA . PRO A 1 226 ? -13.517 -19.400 12.688 1.00 91.44 226 PRO A CA 1
ATOM 1655 C C . PRO A 1 226 ? -13.770 -18.835 14.093 1.00 91.44 226 PRO A C 1
ATOM 1657 O O . PRO A 1 226 ? -14.435 -19.464 14.912 1.00 91.44 226 PRO A O 1
ATOM 1660 N N . GLN A 1 227 ? -13.166 -17.685 14.394 1.00 94.62 227 GLN A N 1
ATOM 1661 C CA . GLN A 1 227 ? -13.344 -16.922 15.622 1.00 94.62 227 GLN A CA 1
ATOM 1662 C C . GLN A 1 227 ? -13.199 -15.428 15.303 1.00 94.62 227 GLN A C 1
ATOM 1664 O O . GLN A 1 227 ? -12.488 -15.092 14.352 1.00 94.62 227 GLN A O 1
ATOM 1669 N N . PRO A 1 228 ? -13.768 -14.526 16.121 1.00 95.75 228 PRO A N 1
ATOM 1670 C CA . PRO A 1 228 ? -13.567 -13.094 15.939 1.00 95.75 228 PRO A CA 1
ATOM 1671 C C . PRO A 1 228 ? -12.078 -12.711 16.001 1.00 95.75 228 PRO A C 1
ATOM 1673 O O . PRO A 1 228 ? -11.340 -13.265 16.831 1.00 95.75 228 PRO A O 1
ATOM 1676 N N . PRO A 1 229 ? -11.616 -11.777 15.149 1.00 97.38 229 PRO A N 1
ATOM 1677 C CA . PRO A 1 229 ? -10.252 -11.273 15.219 1.00 97.38 229 PRO A CA 1
ATOM 1678 C C . PRO A 1 229 ? -10.023 -10.530 16.542 1.00 97.38 229 PRO A C 1
ATOM 1680 O O . PRO A 1 229 ? -10.906 -9.831 17.032 1.00 97.38 229 PRO A O 1
ATOM 1683 N N . VAL A 1 230 ? -8.827 -10.675 17.114 1.00 96.94 230 VAL A N 1
ATOM 1684 C CA . VAL A 1 230 ? -8.393 -9.904 18.302 1.00 96.94 230 VAL A CA 1
ATOM 1685 C C . VAL A 1 230 ? -7.541 -8.702 17.938 1.00 96.94 230 VAL A C 1
ATOM 1687 O O . VAL A 1 230 ? -7.282 -7.863 18.790 1.00 96.94 230 VAL A O 1
ATOM 1690 N N . ARG A 1 231 ? -7.053 -8.668 16.695 1.00 97.38 231 ARG A N 1
ATOM 1691 C CA . ARG A 1 231 ? -6.319 -7.544 16.136 1.00 97.38 231 ARG A CA 1
ATOM 1692 C C . ARG A 1 231 ? -6.754 -7.319 14.702 1.00 97.38 231 ARG A C 1
ATOM 1694 O O . ARG A 1 231 ? -6.664 -8.247 13.899 1.00 97.38 231 ARG A O 1
ATOM 1701 N N . VAL A 1 232 ? -7.177 -6.107 14.383 1.00 98.44 232 VAL A N 1
ATOM 1702 C CA . VAL A 1 232 ? -7.596 -5.660 13.060 1.00 98.44 232 VAL A CA 1
ATOM 1703 C C . VAL A 1 232 ? -6.793 -4.419 12.695 1.00 98.44 232 VAL A C 1
ATOM 1705 O O . VAL A 1 232 ? -6.995 -3.340 13.246 1.00 98.44 232 VAL A O 1
ATOM 1708 N N . VAL A 1 233 ? -5.885 -4.571 11.739 1.00 98.31 233 VAL A N 1
ATOM 1709 C CA . VAL A 1 233 ? -5.137 -3.452 11.159 1.00 98.31 233 VAL A CA 1
ATOM 1710 C C . VAL A 1 233 ? -5.604 -3.200 9.735 1.00 98.31 233 VAL A C 1
ATOM 1712 O O . VAL A 1 233 ? -6.051 -4.118 9.042 1.00 98.31 233 VAL A O 1
ATOM 1715 N N . VAL A 1 234 ? -5.501 -1.951 9.294 1.00 98.62 234 VAL A N 1
ATOM 1716 C CA . VAL A 1 234 ? -5.957 -1.540 7.965 1.00 98.62 234 VAL A CA 1
ATOM 1717 C C . VAL A 1 234 ? -4.815 -0.882 7.203 1.00 98.62 234 VAL A C 1
ATOM 1719 O O . VAL A 1 234 ? -4.138 -0.001 7.726 1.00 98.62 234 VAL A O 1
ATOM 1722 N N . GLU A 1 235 ? -4.598 -1.293 5.958 1.00 98.69 235 GLU A N 1
ATOM 1723 C CA . GLU A 1 235 ? -3.697 -0.613 5.029 1.00 98.69 235 GLU A CA 1
ATOM 1724 C C . GLU A 1 235 ? -4.506 0.070 3.931 1.00 98.69 235 GLU A C 1
ATOM 1726 O O . GLU A 1 235 ? -5.306 -0.575 3.257 1.00 98.69 235 GLU A O 1
ATOM 1731 N N . GLY A 1 236 ? -4.263 1.360 3.714 1.00 98.25 236 GLY A N 1
ATOM 1732 C CA . GLY A 1 236 ? -4.851 2.117 2.615 1.00 98.25 236 GLY A CA 1
ATOM 1733 C C . GLY A 1 236 ? -3.793 2.690 1.685 1.00 98.25 236 GLY A C 1
ATOM 1734 O O . GLY A 1 236 ? -2.802 3.244 2.153 1.00 98.25 236 GLY A O 1
ATOM 1735 N N . ARG A 1 237 ? -4.009 2.597 0.366 1.00 96.50 237 ARG A N 1
ATOM 1736 C CA . ARG A 1 237 ? -3.116 3.179 -0.660 1.00 96.50 237 ARG A CA 1
ATOM 1737 C C . ARG A 1 237 ? -3.825 4.270 -1.457 1.00 96.50 237 ARG A C 1
ATOM 1739 O O . ARG A 1 237 ? -4.966 4.065 -1.869 1.00 96.50 237 ARG A O 1
ATOM 1746 N N . SER A 1 238 ? -3.168 5.397 -1.744 1.00 95.12 238 SER A N 1
ATOM 1747 C CA . SER A 1 238 ? -3.751 6.503 -2.527 1.00 95.12 238 SER A CA 1
ATOM 1748 C C . SER A 1 238 ? -5.062 7.016 -1.907 1.00 95.12 238 SER A C 1
ATOM 1750 O O . SER A 1 238 ? -5.100 7.355 -0.724 1.00 95.12 238 SER A O 1
ATOM 1752 N N . MET A 1 239 ? -6.159 7.031 -2.672 1.00 96.12 239 MET A N 1
ATOM 1753 C CA . MET A 1 239 ? -7.522 7.263 -2.181 1.00 96.12 239 MET A CA 1
ATOM 1754 C C . MET A 1 239 ? -7.889 6.329 -1.020 1.00 96.12 239 MET A C 1
ATOM 1756 O O . MET A 1 239 ? -8.483 6.783 -0.051 1.00 96.12 239 MET A O 1
ATOM 1760 N N . GLY A 1 240 ? -7.479 5.058 -1.058 1.00 97.62 240 GLY A N 1
ATOM 1761 C CA . GLY A 1 240 ? -7.643 4.134 0.064 1.00 97.62 240 GLY A CA 1
ATOM 1762 C C . GLY A 1 240 ? -6.897 4.599 1.315 1.00 97.62 240 GLY A C 1
ATOM 1763 O O . GLY A 1 240 ? -7.369 4.386 2.422 1.00 97.62 240 GLY A O 1
ATOM 1764 N N . GLY A 1 241 ? -5.776 5.310 1.155 1.00 97.62 241 GLY A N 1
ATOM 1765 C CA . GLY A 1 241 ? -5.075 5.992 2.245 1.00 97.62 241 GLY A CA 1
ATOM 1766 C C . GLY A 1 241 ? -5.933 7.085 2.891 1.00 97.62 241 GLY A C 1
ATOM 1767 O O . GLY A 1 241 ? -6.006 7.161 4.111 1.00 97.62 241 GLY A O 1
ATOM 1768 N N . ALA A 1 242 ? -6.646 7.886 2.093 1.00 96.69 242 ALA A N 1
ATOM 1769 C CA . ALA A 1 242 ? -7.604 8.864 2.616 1.00 96.69 242 ALA A CA 1
ATOM 1770 C C . ALA A 1 242 ? -8.792 8.185 3.323 1.00 96.69 242 ALA A C 1
ATOM 1772 O O . ALA A 1 242 ? -9.166 8.594 4.418 1.00 96.69 242 ALA A O 1
ATOM 1773 N N . VAL A 1 243 ? -9.327 7.102 2.744 1.00 97.62 243 VAL A N 1
ATOM 1774 C CA . VAL A 1 243 ? -10.402 6.285 3.341 1.00 97.62 243 VAL A CA 1
ATOM 1775 C C . VAL A 1 243 ? -10.021 5.817 4.742 1.00 97.62 243 VAL A C 1
ATOM 1777 O O . VAL A 1 243 ? -10.778 6.016 5.687 1.00 97.62 243 VAL A O 1
ATOM 1780 N N . VAL A 1 244 ? -8.835 5.230 4.910 1.00 98.25 244 VAL A N 1
ATOM 1781 C CA . VAL A 1 244 ? -8.424 4.716 6.223 1.00 98.25 244 VAL A CA 1
ATOM 1782 C C . VAL A 1 244 ? -8.110 5.840 7.211 1.00 98.25 244 VAL A C 1
ATOM 1784 O O . VAL A 1 244 ? -8.366 5.692 8.399 1.00 98.25 244 VAL A O 1
ATOM 1787 N N . VAL A 1 245 ? -7.646 7.006 6.757 1.00 98.00 245 VAL A N 1
ATOM 1788 C CA . VAL A 1 245 ? -7.489 8.167 7.649 1.00 98.00 245 VAL A CA 1
ATOM 1789 C C . VAL A 1 245 ? -8.850 8.667 8.145 1.00 98.00 245 VAL A C 1
ATOM 1791 O O . VAL A 1 245 ? -9.009 8.876 9.344 1.00 98.00 245 VAL A O 1
ATOM 1794 N N . HIS A 1 246 ? -9.866 8.753 7.281 1.00 97.44 246 HIS A N 1
ATOM 1795 C CA . HIS A 1 246 ? -11.234 9.056 7.723 1.00 97.44 246 HIS A CA 1
ATOM 1796 C C . HIS A 1 246 ? -11.797 7.986 8.663 1.00 97.44 246 HIS A C 1
ATOM 1798 O O . HIS A 1 246 ? -12.496 8.316 9.619 1.00 97.44 246 HIS A O 1
ATOM 1804 N N . LEU A 1 247 ? -11.474 6.710 8.437 1.00 97.19 247 LEU A N 1
ATOM 1805 C CA . LEU A 1 247 ? -11.842 5.630 9.351 1.00 97.19 247 LEU A CA 1
ATOM 1806 C C . LEU A 1 247 ? -11.261 5.867 10.755 1.00 97.19 247 LEU A C 1
ATOM 1808 O O . LEU A 1 247 ? -11.986 5.715 11.737 1.00 97.19 247 LEU A O 1
ATOM 1812 N N . ALA A 1 248 ? -10.001 6.311 10.843 1.00 97.50 248 ALA A N 1
ATOM 1813 C CA . ALA A 1 248 ? -9.325 6.643 12.101 1.00 97.50 248 ALA A CA 1
ATOM 1814 C C . ALA A 1 248 ? -9.979 7.799 12.867 1.00 97.50 248 ALA A C 1
ATOM 1816 O O . ALA A 1 248 ? -9.878 7.863 14.089 1.00 97.50 248 ALA A O 1
ATOM 1817 N N . GLU A 1 249 ? -10.600 8.732 12.152 1.00 96.75 249 GLU A N 1
ATOM 1818 C CA . GLU A 1 249 ? -11.295 9.893 12.715 1.00 96.75 249 GLU A CA 1
ATOM 1819 C C . GLU A 1 249 ? -12.783 9.628 12.993 1.00 96.75 249 GLU A C 1
ATOM 1821 O O . GLU A 1 249 ? -13.473 10.453 13.593 1.00 96.75 249 GLU A O 1
ATOM 1826 N N . SER A 1 250 ? -13.300 8.482 12.551 1.00 95.44 250 SER A N 1
ATOM 1827 C CA . SER A 1 250 ? -14.709 8.126 12.692 1.00 95.44 250 SER A CA 1
ATOM 1828 C C . SER A 1 250 ? -15.026 7.504 14.055 1.00 95.44 250 SER A C 1
ATOM 1830 O O . SER A 1 250 ? -14.153 7.006 14.763 1.00 95.44 250 SER A O 1
ATOM 1832 N N . ALA A 1 251 ? -16.315 7.426 14.395 1.00 94.62 251 ALA A N 1
ATOM 1833 C CA . ALA A 1 251 ? -16.771 6.682 15.572 1.00 94.62 251 ALA A CA 1
ATOM 1834 C C . ALA A 1 251 ? -16.443 5.176 15.500 1.00 94.62 251 ALA A C 1
ATOM 1836 O O . ALA A 1 251 ? -16.289 4.533 16.536 1.00 94.62 251 ALA A O 1
ATOM 1837 N N . ALA A 1 252 ? -16.296 4.621 14.290 1.00 95.94 252 ALA A N 1
ATOM 1838 C CA . ALA A 1 252 ? -15.927 3.223 14.083 1.00 95.94 252 ALA A CA 1
ATOM 1839 C C . ALA A 1 252 ? -14.439 2.952 14.352 1.00 95.94 252 ALA A C 1
ATOM 1841 O O . ALA A 1 252 ? -14.026 1.798 14.338 1.00 95.94 252 ALA A O 1
ATOM 1842 N N . ALA A 1 253 ? -13.626 3.979 14.627 1.00 96.38 253 ALA A N 1
ATOM 1843 C CA . ALA A 1 253 ? -12.209 3.823 14.937 1.00 96.38 253 ALA A CA 1
ATOM 1844 C C . ALA A 1 253 ? -11.961 2.794 16.055 1.00 96.38 253 ALA A C 1
ATOM 1846 O O . ALA A 1 253 ? -11.050 1.985 15.943 1.00 96.38 253 ALA A O 1
ATOM 1847 N N . ALA A 1 254 ? -12.826 2.739 17.074 1.00 95.19 254 ALA A N 1
ATOM 1848 C CA . ALA A 1 254 ? -12.733 1.776 18.178 1.00 95.19 254 ALA A CA 1
ATOM 1849 C C . ALA A 1 254 ? -12.824 0.293 17.752 1.00 95.19 254 ALA A C 1
ATOM 1851 O O . ALA A 1 254 ? -12.564 -0.598 18.557 1.00 95.19 254 ALA A O 1
ATOM 1852 N N . GLU A 1 255 ? -13.212 0.009 16.508 1.00 96.56 255 GLU A N 1
ATOM 1853 C CA . GLU A 1 255 ? -13.288 -1.344 15.958 1.00 96.56 255 GLU A CA 1
ATOM 1854 C C . GLU A 1 255 ? -11.967 -1.838 15.342 1.00 96.56 255 GLU A C 1
ATOM 1856 O O . GLU A 1 255 ? -11.872 -3.010 14.959 1.00 96.56 255 GLU A O 1
ATOM 1861 N N . PHE A 1 256 ? -10.960 -0.971 15.248 1.00 98.31 256 PHE A N 1
ATOM 1862 C CA . PHE A 1 256 ? -9.663 -1.245 14.635 1.00 98.31 256 PHE A CA 1
ATOM 1863 C C . PHE A 1 256 ? -8.536 -0.936 15.621 1.00 98.31 256 PHE A C 1
ATOM 1865 O O . PHE A 1 256 ? -8.712 -0.173 16.565 1.00 98.31 256 PHE A O 1
ATOM 1872 N N . ASP A 1 257 ? -7.360 -1.510 15.390 1.00 97.75 257 ASP A N 1
ATOM 1873 C CA . ASP A 1 257 ? -6.204 -1.323 16.270 1.00 97.75 257 ASP A CA 1
ATOM 1874 C C . ASP A 1 257 ? -5.199 -0.313 15.715 1.00 97.75 257 ASP A C 1
ATOM 1876 O O . ASP A 1 257 ? -4.444 0.297 16.467 1.00 97.75 257 ASP A O 1
ATOM 1880 N N . GLY A 1 258 ? -5.157 -0.125 14.396 1.00 97.31 258 GLY A N 1
ATOM 1881 C CA . GLY A 1 258 ? -4.181 0.764 13.785 1.00 97.31 258 GLY A CA 1
ATOM 1882 C C . GLY A 1 258 ? -4.199 0.761 12.266 1.00 97.31 258 GLY A C 1
ATOM 1883 O O . GLY A 1 258 ? -4.783 -0.120 11.626 1.00 97.31 258 GLY A O 1
ATOM 1884 N N . ILE A 1 259 ? -3.536 1.764 11.692 1.00 97.88 259 ILE A N 1
ATOM 1885 C CA . ILE A 1 259 ? -3.600 2.056 10.263 1.00 97.88 259 ILE A CA 1
ATOM 1886 C C . ILE A 1 259 ? -2.214 2.302 9.672 1.00 97.88 259 ILE A C 1
ATOM 1888 O O . ILE A 1 259 ? -1.398 3.029 10.238 1.00 97.88 259 ILE A O 1
ATOM 1892 N N . VAL A 1 260 ? -1.974 1.736 8.489 1.00 98.00 260 VAL A N 1
ATOM 1893 C CA . VAL A 1 260 ? -0.875 2.123 7.598 1.00 98.00 260 VAL A CA 1
ATOM 1894 C C . VAL A 1 260 ? -1.465 2.851 6.391 1.00 98.00 260 VAL A C 1
ATOM 1896 O O . VAL A 1 260 ? -2.229 2.278 5.617 1.00 98.00 260 VAL A O 1
ATOM 1899 N N . ALA A 1 261 ? -1.123 4.126 6.225 1.00 97.88 261 ALA A N 1
ATOM 1900 C CA . ALA A 1 261 ? -1.618 4.966 5.139 1.00 97.88 261 ALA A CA 1
ATOM 1901 C C . ALA A 1 261 ? -0.476 5.273 4.162 1.00 97.88 261 ALA A C 1
ATOM 1903 O O . ALA A 1 261 ? 0.450 6.019 4.477 1.00 97.88 261 ALA A O 1
ATOM 1904 N N . ILE A 1 262 ? -0.526 4.678 2.973 1.00 97.06 262 ILE A N 1
ATOM 1905 C CA . ILE A 1 262 ? 0.537 4.740 1.967 1.00 97.06 262 ILE A CA 1
ATOM 1906 C C . ILE A 1 262 ? 0.144 5.724 0.870 1.00 97.06 262 ILE A C 1
ATOM 1908 O O . ILE A 1 262 ? -0.941 5.590 0.301 1.00 97.06 262 ILE A O 1
ATOM 1912 N N . GLY A 1 263 ? 1.018 6.691 0.563 1.00 94.56 263 GLY A N 1
ATOM 1913 C CA . GLY A 1 263 ? 0.775 7.684 -0.496 1.00 94.56 263 GLY A CA 1
ATOM 1914 C C . GLY A 1 263 ? -0.612 8.327 -0.386 1.00 94.56 263 GLY A C 1
ATOM 1915 O O . GLY A 1 263 ? -1.336 8.430 -1.377 1.00 94.56 263 GLY A O 1
ATOM 1916 N N . ALA A 1 264 ? -1.041 8.624 0.847 1.00 95.56 264 ALA A N 1
ATOM 1917 C CA . ALA A 1 264 ? -2.430 8.931 1.159 1.00 95.56 264 ALA A CA 1
ATOM 1918 C C . ALA A 1 264 ? -2.898 10.190 0.421 1.00 95.56 264 ALA A C 1
ATOM 1920 O O . ALA A 1 264 ? -2.309 11.264 0.545 1.00 95.56 264 ALA A O 1
ATOM 1921 N N . ALA A 1 265 ? -3.991 10.067 -0.328 1.00 92.25 265 ALA A N 1
ATOM 1922 C CA . ALA A 1 265 ? -4.506 11.140 -1.165 1.00 92.25 265 ALA A CA 1
ATOM 1923 C C . ALA A 1 265 ? -5.375 12.118 -0.347 1.00 92.25 265 ALA A C 1
ATOM 1925 O O . ALA A 1 265 ? -6.570 12.256 -0.585 1.00 92.25 265 ALA A O 1
ATOM 1926 N N . LEU A 1 266 ? -4.771 12.793 0.636 1.00 91.88 266 LEU A N 1
ATOM 1927 C CA . LEU A 1 266 ? -5.465 13.657 1.610 1.00 91.88 266 LEU A CA 1
ATOM 1928 C C . LEU A 1 266 ? -6.028 14.961 1.012 1.00 91.88 266 LEU A C 1
ATOM 1930 O O . LEU A 1 266 ? -6.658 15.739 1.720 1.00 91.88 266 LEU A O 1
ATOM 1934 N N . LEU A 1 267 ? -5.784 15.212 -0.277 1.00 85.25 267 LEU A N 1
ATOM 1935 C CA . LEU A 1 267 ? -6.367 16.321 -1.042 1.00 85.25 267 LEU A CA 1
ATOM 1936 C C . LEU A 1 267 ? -7.555 15.880 -1.911 1.00 85.25 267 LEU A C 1
ATOM 1938 O O . LEU A 1 267 ? -8.076 16.683 -2.681 1.00 85.25 267 LEU A O 1
ATOM 1942 N N . VAL A 1 268 ? -7.948 14.603 -1.864 1.00 75.56 268 VAL A N 1
ATOM 1943 C CA . VAL A 1 268 ? -9.107 14.122 -2.621 1.00 75.56 268 VAL A CA 1
ATOM 1944 C C . VAL A 1 268 ? -10.369 14.662 -1.966 1.00 75.56 268 VAL A C 1
ATOM 1946 O O . VAL A 1 268 ? -10.782 14.179 -0.918 1.00 75.56 268 VAL A O 1
ATOM 1949 N N . CYS A 1 269 ? -10.988 15.637 -2.623 1.00 62.09 269 CYS A N 1
ATOM 1950 C CA . CYS A 1 269 ? -12.366 16.030 -2.368 1.00 62.09 269 CYS A CA 1
ATOM 1951 C C . CYS A 1 269 ? -13.285 15.258 -3.324 1.00 62.09 269 CYS A C 1
ATOM 1953 O O . CYS A 1 269 ? -12.945 15.055 -4.494 1.00 62.09 269 CYS A O 1
ATOM 1955 N N . GLU A 1 270 ? -14.442 14.815 -2.838 1.00 63.22 270 GLU A N 1
ATOM 1956 C CA . GLU A 1 270 ? -15.536 14.412 -3.724 1.00 63.22 270 GLU A CA 1
ATOM 1957 C C . GLU A 1 270 ? -16.077 15.684 -4.397 1.00 63.22 270 GLU A C 1
ATOM 1959 O O . GLU A 1 270 ? -16.153 16.727 -3.748 1.00 63.22 270 GLU A O 1
ATOM 1964 N N . ASP A 1 271 ? -16.379 15.622 -5.700 1.00 53.69 271 ASP A N 1
ATOM 1965 C CA . ASP A 1 271 ? -16.563 16.805 -6.565 1.00 53.69 271 ASP A CA 1
ATOM 1966 C C . ASP A 1 271 ? -17.735 17.731 -6.155 1.00 53.69 271 ASP A C 1
ATOM 1968 O O . ASP A 1 271 ? -17.849 18.826 -6.696 1.00 53.69 271 ASP A O 1
ATOM 1972 N N . ASP A 1 272 ? -18.530 17.345 -5.149 1.00 52.34 272 ASP A N 1
ATOM 1973 C CA . ASP A 1 272 ? -19.724 18.057 -4.680 1.00 52.34 272 ASP A CA 1
ATOM 1974 C C . ASP A 1 272 ? -19.811 18.227 -3.142 1.00 52.34 272 ASP A C 1
ATOM 1976 O O . ASP A 1 272 ? -20.868 18.597 -2.630 1.00 52.34 272 ASP A O 1
ATOM 1980 N N . ASP A 1 273 ? -18.755 17.934 -2.367 1.00 52.94 273 ASP A N 1
ATOM 1981 C CA . ASP A 1 273 ? -18.910 17.727 -0.916 1.00 52.94 273 ASP A CA 1
ATOM 1982 C C . ASP A 1 273 ? -18.006 18.621 -0.044 1.00 52.94 273 ASP A C 1
ATOM 1984 O O . ASP A 1 273 ? -16.917 18.236 0.384 1.00 52.94 273 ASP A O 1
ATOM 1988 N N . GLU A 1 274 ? -18.512 19.810 0.311 1.00 54.03 274 GLU A N 1
ATOM 1989 C CA . GLU A 1 274 ? -17.942 20.662 1.374 1.00 54.03 274 GLU A CA 1
ATOM 1990 C C . GLU A 1 274 ? -17.978 19.980 2.766 1.00 54.03 274 GLU A C 1
ATOM 1992 O O . GLU A 1 274 ? -17.345 20.454 3.709 1.00 54.03 274 GLU A O 1
ATOM 1997 N N . GLY A 1 275 ? -18.701 18.859 2.919 1.00 55.16 275 GLY A N 1
ATOM 1998 C CA . GLY A 1 275 ? -19.019 18.243 4.211 1.00 55.16 275 GLY A CA 1
ATOM 1999 C C . GLY A 1 275 ? -18.208 17.007 4.613 1.00 55.16 275 GLY A C 1
ATOM 2000 O O . GLY A 1 275 ? -18.421 16.495 5.711 1.00 55.16 275 GLY A O 1
ATOM 2001 N N . TYR A 1 276 ? -17.303 16.489 3.774 1.00 77.25 276 TYR A N 1
ATOM 2002 C CA . TYR A 1 276 ? -16.480 15.312 4.112 1.00 77.25 276 TYR A CA 1
ATOM 2003 C C . TYR A 1 276 ? -15.005 15.661 4.340 1.00 77.25 276 TYR A C 1
ATOM 2005 O O . TYR A 1 276 ? -14.099 15.027 3.806 1.00 77.25 276 TYR A O 1
ATOM 2013 N N . ALA A 1 277 ? -14.769 16.705 5.134 1.00 87.56 277 ALA A N 1
ATOM 2014 C CA . ALA A 1 277 ? -13.433 17.129 5.528 1.00 87.56 277 ALA A CA 1
ATOM 2015 C C . ALA A 1 277 ? -12.860 16.258 6.659 1.00 87.56 277 ALA A C 1
ATOM 2017 O O . ALA A 1 277 ? -13.593 15.662 7.452 1.00 87.56 277 ALA A O 1
ATOM 2018 N N . PHE A 1 278 ? -11.532 16.220 6.755 1.00 93.38 278 PHE A N 1
ATOM 2019 C CA . PHE A 1 278 ? -10.846 15.650 7.910 1.00 93.38 278 PHE A CA 1
ATOM 2020 C C . PHE A 1 278 ? -11.088 16.518 9.150 1.00 93.38 278 PHE A C 1
ATOM 2022 O O . PHE A 1 278 ? -10.898 17.734 9.125 1.00 93.38 278 PHE A O 1
ATOM 2029 N N . SER A 1 279 ? -11.479 15.878 10.244 1.00 95.00 279 SER A N 1
ATOM 2030 C CA . SER A 1 279 ? -11.585 16.481 11.574 1.00 95.00 279 SER A CA 1
ATOM 2031 C C . SER A 1 279 ? -10.220 16.775 12.197 1.00 95.00 279 SER A C 1
ATOM 2033 O O . SER A 1 279 ? -10.128 17.585 13.116 1.00 95.00 279 SER A O 1
ATOM 2035 N N . HIS A 1 280 ? -9.164 16.110 11.715 1.00 95.81 280 HIS A N 1
ATOM 2036 C CA . HIS A 1 280 ? -7.828 16.122 12.300 1.00 95.81 280 HIS A CA 1
ATOM 2037 C C . HIS A 1 280 ? -7.798 15.610 13.751 1.00 95.81 280 HIS A C 1
ATOM 2039 O O . HIS A 1 280 ? -6.914 15.974 14.526 1.00 95.81 280 HIS A O 1
ATOM 2045 N N . ALA A 1 281 ? -8.736 14.730 14.111 1.00 95.75 281 ALA A N 1
ATOM 2046 C CA . ALA A 1 281 ? -8.845 14.115 15.433 1.00 95.75 281 ALA A CA 1
ATOM 2047 C C . ALA A 1 281 ? -8.814 12.570 15.369 1.00 95.75 281 ALA A C 1
ATOM 2049 O O . ALA A 1 281 ? -9.750 11.913 15.839 1.00 95.75 281 ALA A O 1
ATOM 2050 N N . PRO A 1 282 ? -7.763 11.956 14.784 1.00 96.00 282 PRO A N 1
ATOM 2051 C CA . PRO A 1 282 ? -7.657 10.504 14.700 1.00 96.00 282 PRO A CA 1
ATOM 2052 C C . PRO A 1 282 ? -7.601 9.867 16.092 1.00 96.00 282 PRO A C 1
ATOM 2054 O O . PRO A 1 282 ? -6.916 10.350 16.993 1.00 96.00 282 PRO A O 1
ATOM 2057 N N . ARG A 1 283 ? -8.310 8.750 16.251 1.00 95.44 283 ARG A N 1
ATOM 2058 C CA . ARG A 1 283 ? -8.430 7.986 17.503 1.00 95.44 283 ARG A CA 1
ATOM 2059 C C . ARG A 1 283 ? -7.571 6.722 17.523 1.00 95.44 283 ARG A C 1
ATOM 2061 O O . ARG A 1 283 ? -7.563 6.004 18.516 1.00 95.44 283 ARG A O 1
ATOM 2068 N N . LEU A 1 284 ? -6.842 6.459 16.438 1.00 94.06 284 LEU A N 1
ATOM 2069 C CA . LEU A 1 284 ? -5.990 5.285 16.263 1.00 94.06 284 LEU A CA 1
ATOM 2070 C C . LEU A 1 284 ? -4.555 5.674 15.918 1.00 94.06 284 LEU A C 1
ATOM 2072 O O . LEU A 1 284 ? -4.339 6.705 15.280 1.00 94.06 284 LEU A O 1
ATOM 2076 N N . PRO A 1 285 ? -3.578 4.811 16.239 1.00 94.62 285 PRO A N 1
ATOM 2077 C CA . PRO A 1 285 ? -2.252 4.862 15.643 1.00 94.62 285 PRO A CA 1
ATOM 2078 C C . PRO A 1 285 ? -2.316 4.857 14.110 1.00 94.62 285 PRO A C 1
ATOM 2080 O O . PRO A 1 285 ? -2.878 3.943 13.503 1.00 94.62 285 PRO A O 1
ATOM 2083 N N . ILE A 1 286 ? -1.696 5.860 13.484 1.00 95.44 286 ILE A N 1
ATOM 2084 C CA . ILE A 1 286 ? -1.529 5.941 12.029 1.00 95.44 286 ILE A CA 1
ATOM 2085 C C . ILE A 1 286 ? -0.039 6.037 11.713 1.00 95.44 286 ILE A C 1
ATOM 2087 O O . ILE A 1 286 ? 0.638 6.959 12.172 1.00 95.44 286 ILE A O 1
ATOM 2091 N N . VAL A 1 287 ? 0.462 5.117 10.891 1.00 94.81 287 VAL A N 1
ATOM 2092 C CA . VAL A 1 287 ? 1.769 5.230 10.238 1.00 94.81 287 VAL A CA 1
ATOM 2093 C C . VAL A 1 287 ? 1.543 5.667 8.796 1.00 94.81 287 VAL A C 1
ATOM 2095 O O . VAL A 1 287 ? 1.060 4.893 7.969 1.00 94.81 287 VAL A O 1
ATOM 2098 N N . PHE A 1 288 ? 1.902 6.908 8.483 1.00 94.88 288 PHE A N 1
ATOM 2099 C CA . PHE A 1 288 ? 1.994 7.363 7.104 1.00 94.88 288 PHE A CA 1
ATOM 2100 C C . PHE A 1 288 ? 3.292 6.870 6.481 1.00 94.88 288 PHE A C 1
ATOM 2102 O O . PHE A 1 288 ? 4.363 7.150 7.009 1.00 94.88 288 PHE A O 1
ATOM 2109 N N . LEU A 1 289 ? 3.200 6.191 5.341 1.00 93.88 289 LEU A N 1
ATOM 2110 C CA . LEU A 1 289 ? 4.339 5.824 4.506 1.00 93.88 289 LEU A CA 1
ATOM 2111 C C . LEU A 1 289 ? 4.243 6.607 3.193 1.00 93.88 289 LEU A C 1
ATOM 2113 O O . LEU A 1 289 ? 3.423 6.293 2.329 1.00 93.88 289 LEU A O 1
ATOM 2117 N N . ALA A 1 290 ? 5.043 7.660 3.059 1.00 91.94 290 ALA A N 1
ATOM 2118 C CA . ALA A 1 290 ? 4.931 8.619 1.964 1.00 91.94 290 ALA A CA 1
ATOM 2119 C C . ALA A 1 290 ? 6.225 8.698 1.156 1.00 91.94 290 ALA A C 1
ATOM 2121 O O . ALA A 1 290 ? 7.317 8.767 1.720 1.00 91.94 290 ALA A O 1
ATOM 2122 N N . ASN A 1 291 ? 6.101 8.728 -0.169 1.00 90.25 291 ASN A N 1
ATOM 2123 C CA . ASN A 1 291 ? 7.200 9.128 -1.038 1.00 90.25 291 ASN A CA 1
ATOM 2124 C C . ASN A 1 291 ? 7.574 10.596 -0.763 1.00 90.25 291 ASN A C 1
ATOM 2126 O O . ASN A 1 291 ? 6.733 11.391 -0.343 1.00 90.25 291 ASN A O 1
ATOM 2130 N N . GLU A 1 292 ? 8.831 10.973 -0.997 1.00 87.75 292 GLU A N 1
ATOM 2131 C CA . GLU A 1 292 ? 9.313 12.338 -0.730 1.00 87.75 292 GLU A CA 1
ATOM 2132 C C . GLU A 1 292 ? 8.515 13.413 -1.481 1.00 87.75 292 GLU A C 1
ATOM 2134 O O . GLU A 1 292 ? 8.238 14.475 -0.931 1.00 87.75 292 GLU A O 1
ATOM 2139 N N . SER A 1 293 ? 8.042 13.092 -2.688 1.00 86.25 293 SER A N 1
ATOM 2140 C CA . SER A 1 293 ? 7.173 13.952 -3.495 1.00 86.25 293 SER A CA 1
ATOM 2141 C C . SER A 1 293 ? 5.769 14.162 -2.912 1.00 86.25 293 SER A C 1
ATOM 2143 O O . SER A 1 293 ? 5.029 15.011 -3.399 1.00 86.25 293 SER A O 1
ATOM 2145 N N . GLU A 1 294 ? 5.374 13.387 -1.898 1.00 89.31 294 GLU A N 1
ATOM 2146 C CA . GLU A 1 294 ? 4.020 13.367 -1.321 1.00 89.31 294 GLU A CA 1
ATOM 2147 C C . GLU A 1 294 ? 3.990 13.791 0.155 1.00 89.31 294 GLU A C 1
ATOM 2149 O O . GLU A 1 294 ? 2.918 14.009 0.724 1.00 89.31 294 GLU A O 1
ATOM 2154 N N . VAL A 1 295 ? 5.161 13.909 0.792 1.00 89.88 295 VAL A N 1
ATOM 2155 C CA . VAL A 1 295 ? 5.283 14.081 2.247 1.00 89.88 295 VAL A CA 1
ATOM 2156 C C . VAL A 1 295 ? 4.700 15.405 2.744 1.00 89.88 295 VAL A C 1
ATOM 2158 O O . VAL A 1 295 ? 4.118 15.446 3.821 1.00 89.88 295 VAL A O 1
ATOM 2161 N N . SER A 1 296 ? 4.761 16.473 1.944 1.00 90.44 296 SER A N 1
ATOM 2162 C CA . SER A 1 296 ? 4.297 17.812 2.342 1.00 90.44 296 SER A CA 1
ATOM 2163 C C . SER A 1 296 ? 2.800 17.861 2.671 1.00 90.44 296 SER A C 1
ATOM 2165 O O . SER A 1 296 ? 2.373 18.565 3.591 1.00 90.44 296 SER A O 1
ATOM 2167 N N . VAL A 1 297 ? 1.993 17.083 1.947 1.00 91.44 297 VAL A N 1
ATOM 2168 C CA . VAL A 1 297 ? 0.550 16.958 2.181 1.00 91.44 297 VAL A CA 1
ATOM 2169 C C . VAL A 1 297 ? 0.282 16.233 3.501 1.00 91.44 297 VAL A C 1
ATOM 2171 O O . VAL A 1 297 ? -0.596 16.637 4.265 1.00 91.44 297 VAL A O 1
ATOM 2174 N N . VAL A 1 298 ? 1.064 15.191 3.789 1.00 92.81 298 VAL A N 1
ATOM 2175 C CA . VAL A 1 298 ? 0.988 14.437 5.046 1.00 92.81 298 VAL A CA 1
ATOM 2176 C C . VAL A 1 298 ? 1.425 15.304 6.225 1.00 92.81 298 VAL A C 1
ATOM 2178 O O . VAL A 1 298 ? 0.719 15.357 7.230 1.00 92.81 298 VAL A O 1
ATOM 2181 N N . ASP A 1 299 ? 2.531 16.036 6.090 1.00 91.56 299 ASP A N 1
ATOM 2182 C CA . ASP A 1 299 ? 3.018 16.957 7.120 1.00 91.56 299 ASP A CA 1
ATOM 2183 C C . ASP A 1 299 ? 1.963 18.016 7.451 1.00 91.56 299 ASP A C 1
ATOM 2185 O O . ASP A 1 299 ? 1.658 18.238 8.621 1.00 91.56 299 ASP A O 1
ATOM 2189 N N . SER A 1 300 ? 1.315 18.583 6.429 1.00 93.38 300 SER A N 1
ATOM 2190 C CA . SER A 1 300 ? 0.228 19.551 6.614 1.00 93.38 300 SER A CA 1
ATOM 2191 C C . SER A 1 300 ? -0.956 18.969 7.400 1.00 93.38 300 SER A C 1
ATOM 2193 O O . SER A 1 300 ? -1.574 19.667 8.204 1.00 93.38 300 SER A O 1
ATOM 2195 N N . TYR A 1 301 ? -1.297 17.696 7.177 1.00 95.00 301 TYR A N 1
ATOM 2196 C CA . TYR A 1 301 ? -2.332 17.008 7.952 1.00 95.00 301 TYR A CA 1
ATOM 2197 C C . TYR A 1 301 ? -1.890 16.797 9.406 1.00 95.00 301 TYR A C 1
ATOM 2199 O O . TYR A 1 301 ? -2.641 17.119 10.324 1.00 95.00 301 TYR A O 1
ATOM 2207 N N . VAL A 1 302 ? -0.666 16.311 9.635 1.00 93.50 302 VAL A N 1
ATOM 2208 C CA . VAL A 1 302 ? -0.140 16.054 10.987 1.00 93.50 302 VAL A CA 1
ATOM 2209 C C . VAL A 1 302 ? -0.005 17.344 11.795 1.00 93.50 302 VAL A C 1
ATOM 2211 O O . VAL A 1 302 ? -0.340 17.357 12.978 1.00 93.50 302 VAL A O 1
ATOM 2214 N N . GLU A 1 303 ? 0.417 18.445 11.174 1.00 93.25 303 GLU A N 1
ATOM 2215 C CA . GLU A 1 303 ? 0.471 19.763 11.814 1.00 93.25 303 GLU A CA 1
ATOM 2216 C C . GLU A 1 303 ? -0.913 20.221 12.293 1.00 93.25 303 GLU A C 1
ATOM 2218 O O . GLU A 1 303 ? -1.041 20.710 13.419 1.00 93.25 303 GLU A O 1
ATOM 2223 N N . ARG A 1 304 ? -1.966 19.981 11.498 1.00 95.50 304 ARG A N 1
ATOM 2224 C CA . ARG A 1 304 ? -3.350 20.245 11.919 1.00 95.50 304 ARG A CA 1
ATOM 2225 C C . ARG A 1 304 ? -3.798 19.328 13.056 1.00 95.50 304 ARG A C 1
ATOM 2227 O O . ARG A 1 304 ? -4.389 19.827 14.008 1.00 95.50 304 ARG A O 1
ATOM 2234 N N . VAL A 1 305 ? -3.453 18.038 13.024 1.00 94.31 305 VAL A N 1
ATOM 2235 C CA . VAL A 1 305 ? -3.751 17.111 14.134 1.00 94.31 305 VAL A CA 1
ATOM 2236 C C . VAL A 1 305 ? -3.100 17.577 15.436 1.00 94.31 305 VAL A C 1
ATOM 2238 O O . VAL A 1 305 ? -3.745 17.593 16.479 1.00 94.31 305 VAL A O 1
ATOM 2241 N N . VAL A 1 306 ? -1.835 18.003 15.388 1.00 91.88 306 VAL A N 1
ATOM 2242 C CA . VAL A 1 306 ? -1.130 18.535 16.564 1.00 91.88 306 VAL A CA 1
ATOM 2243 C C . VAL A 1 306 ? -1.812 19.797 17.092 1.00 91.88 306 VAL A C 1
ATOM 2245 O O . VAL A 1 306 ? -1.961 19.943 18.305 1.00 91.88 306 VAL A O 1
ATOM 2248 N N . ALA A 1 307 ? -2.240 20.700 16.208 1.00 92.94 307 ALA A N 1
ATOM 2249 C CA . ALA A 1 307 ? -2.950 21.909 16.610 1.00 92.94 307 ALA A CA 1
ATOM 2250 C C . ALA A 1 307 ? -4.276 21.585 17.324 1.00 92.94 307 ALA A C 1
ATOM 2252 O O . ALA A 1 307 ? -4.522 22.122 18.404 1.00 92.94 307 ALA A O 1
ATOM 2253 N N . VAL A 1 308 ? -5.081 20.668 16.772 1.00 94.00 308 VAL A N 1
ATOM 2254 C CA . VAL A 1 308 ? -6.346 20.222 17.384 1.00 94.00 308 VAL A CA 1
ATOM 2255 C C . VAL A 1 308 ? -6.093 19.506 18.713 1.00 94.00 308 VAL A C 1
ATOM 2257 O O . VAL A 1 308 ? -6.727 19.834 19.713 1.00 94.00 308 VAL A O 1
ATOM 2260 N N . ALA A 1 309 ? -5.115 18.598 18.771 1.00 91.00 309 ALA A N 1
ATOM 2261 C CA . ALA A 1 309 ? -4.761 17.882 19.996 1.00 91.00 309 ALA A CA 1
ATOM 2262 C C . ALA A 1 309 ? -4.329 18.827 21.129 1.00 91.00 309 ALA A C 1
ATOM 2264 O O . ALA A 1 309 ? -4.742 18.637 22.271 1.00 91.00 309 ALA A O 1
ATOM 2265 N N . ASN A 1 310 ? -3.529 19.853 20.818 1.00 90.25 310 ASN A N 1
ATOM 2266 C CA . ASN A 1 310 ? -3.105 20.855 21.798 1.00 90.25 310 ASN A CA 1
ATOM 2267 C C . ASN A 1 310 ? -4.275 21.726 22.274 1.00 90.25 310 ASN A C 1
ATOM 2269 O O . ASN A 1 310 ? -4.329 22.065 23.454 1.00 90.25 310 ASN A O 1
ATOM 2273 N N . ALA A 1 311 ? -5.196 22.086 21.374 1.00 90.81 311 ALA A N 1
ATOM 2274 C CA . ALA A 1 311 ? -6.388 22.848 21.727 1.00 90.81 311 ALA A CA 1
ATOM 2275 C C . ALA A 1 311 ? -7.307 22.046 22.665 1.00 90.81 311 ALA A C 1
ATOM 2277 O O . ALA A 1 311 ? -7.703 22.559 23.705 1.00 90.81 311 ALA A O 1
ATOM 2278 N N . GLU A 1 312 ? -7.574 20.769 22.368 1.00 88.88 312 GLU A N 1
ATOM 2279 C CA . GLU A 1 312 ? -8.411 19.921 23.231 1.00 88.88 312 GLU A CA 1
ATOM 2280 C C . GLU A 1 312 ? -7.749 19.591 24.578 1.00 88.88 312 GLU A C 1
ATOM 2282 O O . GLU A 1 312 ? -8.435 19.497 25.596 1.00 88.88 312 GLU A O 1
ATOM 2287 N N . ALA A 1 313 ? -6.422 19.431 24.608 1.00 84.00 313 ALA A N 1
ATOM 2288 C CA . ALA A 1 313 ? -5.676 19.176 25.842 1.00 84.00 313 ALA A CA 1
ATOM 2289 C C . ALA A 1 313 ? -5.649 20.385 26.797 1.00 84.00 313 ALA A C 1
ATOM 2291 O O . ALA A 1 313 ? -5.424 20.214 27.993 1.00 84.00 313 ALA A O 1
ATOM 2292 N N . ALA A 1 314 ? -5.886 21.605 26.301 1.00 79.38 314 ALA A N 1
ATOM 2293 C CA . ALA A 1 314 ? -6.069 22.767 27.170 1.00 79.38 314 ALA A CA 1
ATOM 2294 C C . ALA A 1 314 ? -7.365 22.663 27.998 1.00 79.38 314 ALA A C 1
ATOM 2296 O O . ALA A 1 314 ? -7.416 23.159 29.123 1.00 79.38 314 ALA A O 1
ATOM 2297 N N . ASP A 1 315 ? -8.372 21.964 27.466 1.00 75.56 315 ASP A N 1
ATOM 2298 C CA . ASP A 1 315 ? -9.701 21.826 28.066 1.00 75.56 315 ASP A CA 1
ATOM 2299 C C . ASP A 1 315 ? -9.914 20.473 28.778 1.00 75.56 315 ASP A C 1
ATOM 2301 O O . ASP A 1 315 ? -10.865 20.319 29.551 1.00 75.56 315 ASP A O 1
ATOM 2305 N N . ARG A 1 316 ? -9.068 19.463 28.518 1.00 75.19 316 ARG A N 1
ATOM 2306 C CA . ARG A 1 316 ? -9.224 18.077 29.007 1.00 75.19 316 ARG A CA 1
ATOM 2307 C C . ARG A 1 316 ? -7.889 17.435 29.393 1.00 75.19 316 ARG A C 1
ATOM 2309 O O . ARG A 1 316 ? -6.861 17.701 28.792 1.00 75.19 316 ARG A O 1
ATOM 2316 N N . VAL A 1 317 ? -7.930 16.511 30.359 1.00 71.75 317 VAL A N 1
ATOM 2317 C CA . VAL A 1 317 ? -6.748 15.753 30.832 1.00 71.75 317 VAL A CA 1
ATOM 2318 C C . VAL A 1 317 ? -6.211 14.775 29.774 1.00 71.75 317 VAL A C 1
ATOM 2320 O O . VAL A 1 317 ? -5.015 14.500 29.748 1.00 71.75 317 VAL A O 1
ATOM 2323 N N . ASP A 1 318 ? -7.075 14.277 28.888 1.00 76.62 318 ASP A N 1
ATOM 2324 C CA . ASP A 1 318 ? -6.716 13.435 27.745 1.00 76.62 318 ASP A CA 1
ATOM 2325 C C . ASP A 1 318 ? -7.610 13.822 26.558 1.00 76.62 318 ASP A C 1
ATOM 2327 O O . ASP A 1 318 ? -8.839 13.745 26.651 1.00 76.62 318 ASP A O 1
ATOM 2331 N N . SER A 1 319 ? -7.009 14.290 25.460 1.00 80.56 319 SER A N 1
ATOM 2332 C CA . SER A 1 319 ? -7.756 14.606 24.236 1.00 80.56 319 SER A CA 1
ATOM 2333 C C . SER A 1 319 ? -8.229 13.339 23.527 1.00 80.56 319 SER A C 1
ATOM 2335 O O . SER A 1 319 ? -9.164 13.393 22.731 1.00 80.56 319 SER A O 1
ATOM 2337 N N . GLY A 1 320 ? -7.604 12.184 23.793 1.00 88.75 320 GLY A N 1
ATOM 2338 C CA . GLY A 1 320 ? -7.820 10.937 23.064 1.00 88.75 320 GLY A CA 1
ATOM 2339 C C . GLY A 1 320 ? -7.445 11.031 21.580 1.00 88.75 320 GLY A C 1
ATOM 2340 O O . GLY A 1 320 ? -7.901 10.200 20.793 1.00 88.75 320 GLY A O 1
ATOM 2341 N N . ILE A 1 321 ? -6.717 12.078 21.169 1.00 93.06 321 ILE A N 1
ATOM 2342 C CA . ILE A 1 321 ? -6.238 12.271 19.797 1.00 93.06 321 ILE A CA 1
ATOM 2343 C C . ILE A 1 321 ? -4.845 11.659 19.682 1.00 93.06 321 ILE A C 1
ATOM 2345 O O . ILE A 1 321 ? -3.929 12.003 20.430 1.00 93.06 321 ILE A O 1
ATOM 2349 N N . VAL A 1 322 ? -4.671 10.776 18.703 1.00 91.88 322 VAL A N 1
ATOM 2350 C CA . VAL A 1 322 ? -3.411 10.077 18.455 1.00 91.88 322 VAL A CA 1
ATOM 2351 C C . VAL A 1 322 ? -2.660 10.764 17.321 1.00 91.88 322 VAL A C 1
ATOM 2353 O O . VAL A 1 322 ? -3.035 10.661 16.158 1.00 91.88 322 VAL A O 1
ATOM 2356 N N . VAL A 1 323 ? -1.567 11.457 17.642 1.00 91.81 323 VAL A N 1
ATOM 2357 C CA . VAL A 1 323 ? -0.736 12.121 16.625 1.00 91.81 323 VAL A CA 1
ATOM 2358 C C . VAL A 1 323 ? -0.074 11.068 15.718 1.00 91.81 323 VAL A C 1
ATOM 2360 O O . VAL A 1 323 ? 0.673 10.235 16.235 1.00 91.81 323 VAL A O 1
ATOM 2363 N N . PRO A 1 324 ? -0.294 11.103 14.387 1.00 93.06 324 PRO A N 1
ATOM 2364 C CA . PRO A 1 324 ? 0.295 10.148 13.451 1.00 93.06 324 PRO A CA 1
ATOM 2365 C C . PRO A 1 324 ? 1.824 10.183 13.399 1.00 93.06 324 PRO A C 1
ATOM 2367 O O . PRO A 1 324 ? 2.454 11.220 13.613 1.00 93.06 324 PRO A O 1
ATOM 2370 N N . ALA A 1 325 ? 2.415 9.058 13.003 1.00 90.69 325 ALA A N 1
ATOM 2371 C CA . ALA A 1 325 ? 3.819 8.965 12.627 1.00 90.69 325 ALA A CA 1
ATOM 2372 C C . ALA A 1 325 ? 3.986 9.127 11.110 1.00 90.69 325 ALA A C 1
ATOM 2374 O O . ALA A 1 325 ? 3.191 8.591 10.341 1.00 90.69 325 ALA A O 1
ATOM 2375 N N . VAL A 1 326 ? 5.048 9.814 10.678 1.00 90.06 326 VAL A N 1
ATOM 2376 C CA . VAL A 1 326 ? 5.363 10.027 9.254 1.00 90.06 326 VAL A CA 1
ATOM 2377 C C . VAL A 1 326 ? 6.679 9.355 8.908 1.00 90.06 326 VAL A C 1
ATOM 2379 O O . VAL A 1 326 ? 7.709 9.633 9.520 1.00 90.06 326 VAL A O 1
ATOM 2382 N N . TRP A 1 327 ? 6.628 8.445 7.943 1.00 89.62 327 TRP A N 1
ATOM 2383 C CA . TRP A 1 327 ? 7.757 7.690 7.430 1.00 89.62 327 TRP A CA 1
ATOM 2384 C C . TRP A 1 327 ? 7.955 8.056 5.966 1.00 89.62 327 TRP A C 1
ATOM 2386 O O . TRP A 1 327 ? 7.135 7.728 5.108 1.00 89.62 327 TRP A O 1
ATOM 2396 N N . GLN A 1 328 ? 9.046 8.763 5.692 1.00 87.44 328 GLN A N 1
ATOM 2397 C CA . GLN A 1 328 ? 9.378 9.198 4.345 1.00 87.44 328 GLN A CA 1
ATOM 2398 C C . GLN A 1 328 ? 10.256 8.169 3.640 1.00 87.44 328 GLN A C 1
ATOM 2400 O O . GLN A 1 328 ? 11.310 7.786 4.143 1.00 87.44 328 GLN A O 1
ATOM 2405 N N . VAL A 1 329 ? 9.856 7.811 2.427 1.00 86.75 329 VAL A N 1
ATOM 2406 C CA . VAL A 1 329 ? 10.662 7.055 1.475 1.00 86.75 329 VAL A CA 1
ATOM 2407 C C . VAL A 1 329 ? 11.426 8.057 0.597 1.00 86.75 329 VAL A C 1
ATOM 2409 O O . VAL A 1 329 ? 10.776 8.888 -0.046 1.00 86.75 329 VAL A O 1
ATOM 2412 N N . PRO A 1 330 ? 12.776 8.020 0.553 1.00 83.94 330 PRO A N 1
ATOM 2413 C CA . PRO A 1 330 ? 13.613 8.984 -0.180 1.00 83.94 330 PRO A CA 1
ATOM 2414 C C . PRO A 1 330 ? 13.630 8.707 -1.685 1.00 83.94 330 PRO A C 1
ATOM 2416 O O . PRO A 1 330 ? 14.653 8.375 -2.289 1.00 83.94 330 PRO A O 1
ATOM 2419 N N . ARG A 1 331 ? 12.438 8.725 -2.270 1.00 82.88 331 ARG A N 1
ATOM 2420 C CA . ARG A 1 331 ? 12.206 8.472 -3.680 1.00 82.88 331 ARG A CA 1
ATOM 2421 C C . ARG A 1 331 ? 10.882 9.087 -4.086 1.00 82.88 331 ARG A C 1
ATOM 2423 O O . ARG A 1 331 ? 9.863 8.798 -3.455 1.00 82.88 331 ARG A O 1
ATOM 2430 N N . ASP A 1 332 ? 10.903 9.858 -5.164 1.00 82.69 332 ASP A N 1
ATOM 2431 C CA . ASP A 1 332 ? 9.704 10.351 -5.839 1.00 82.69 332 ASP A CA 1
ATOM 2432 C C . ASP A 1 332 ? 8.782 9.213 -6.299 1.00 82.69 332 ASP A C 1
ATOM 2434 O O . ASP A 1 332 ? 9.227 8.127 -6.687 1.00 82.69 332 ASP A O 1
ATOM 2438 N N . GLY A 1 333 ? 7.478 9.479 -6.302 1.00 83.31 333 GLY A N 1
ATOM 2439 C CA . GLY A 1 333 ? 6.466 8.568 -6.826 1.00 83.31 333 GLY A CA 1
ATOM 2440 C C . GLY A 1 333 ? 5.120 8.709 -6.125 1.00 83.31 333 GLY A C 1
ATOM 2441 O O . GLY A 1 333 ? 4.961 9.529 -5.229 1.00 83.31 333 GLY A O 1
ATOM 2442 N N . HIS A 1 334 ? 4.153 7.896 -6.553 1.00 86.31 334 HIS A N 1
ATOM 2443 C CA . HIS A 1 334 ? 2.845 7.768 -5.910 1.00 86.31 334 HIS A CA 1
ATOM 2444 C C . HIS A 1 334 ? 2.602 6.311 -5.522 1.00 86.31 334 HIS A C 1
ATOM 2446 O O . HIS 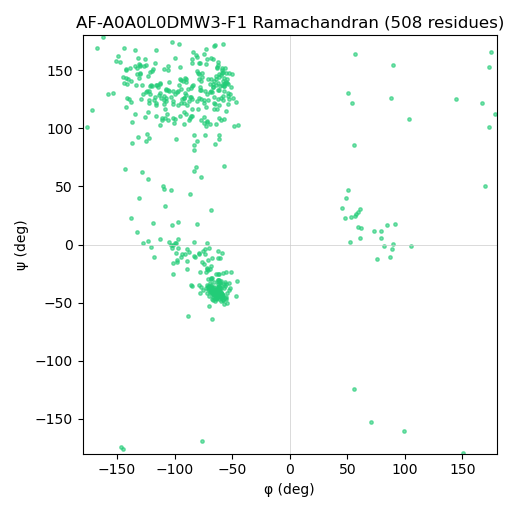A 1 334 ? 2.495 5.446 -6.396 1.00 86.31 334 HIS A O 1
ATOM 2452 N N . ASN A 1 335 ? 2.526 6.026 -4.218 1.00 87.06 335 ASN A N 1
ATOM 2453 C CA . ASN A 1 335 ? 2.513 4.661 -3.657 1.00 87.06 335 ASN A CA 1
ATOM 2454 C C . ASN A 1 335 ? 3.684 3.786 -4.118 1.00 87.06 335 ASN A C 1
ATOM 2456 O O . ASN A 1 335 ? 3.560 2.553 -4.156 1.00 87.06 335 ASN A O 1
ATOM 2460 N N . LEU A 1 336 ? 4.789 4.408 -4.520 1.00 86.88 336 LEU A N 1
ATOM 2461 C CA . LEU A 1 336 ? 5.952 3.714 -5.032 1.00 86.88 336 LEU A CA 1
ATOM 2462 C C . LEU A 1 336 ? 6.740 3.266 -3.799 1.00 86.88 336 LEU A C 1
ATOM 2464 O O . LEU A 1 336 ? 7.668 3.938 -3.363 1.00 86.88 336 LEU A O 1
ATOM 2468 N N . VAL A 1 337 ? 6.333 2.158 -3.192 1.00 88.44 337 VAL A N 1
ATOM 2469 C CA . VAL A 1 337 ? 6.934 1.621 -1.964 1.00 88.44 337 VAL A CA 1
ATOM 2470 C C . VAL A 1 337 ? 7.241 0.137 -2.127 1.00 88.44 337 VAL A C 1
ATOM 2472 O O . VAL A 1 337 ? 6.495 -0.579 -2.797 1.00 88.44 337 VAL A O 1
ATOM 2475 N N . ALA A 1 338 ? 8.350 -0.312 -1.550 1.00 87.19 338 ALA A N 1
ATOM 2476 C CA . ALA A 1 338 ? 8.798 -1.696 -1.594 1.00 87.19 338 ALA A CA 1
ATOM 2477 C C . ALA A 1 338 ? 7.999 -2.545 -0.605 1.00 87.19 338 ALA A C 1
ATOM 2479 O O . ALA A 1 338 ? 7.485 -2.055 0.407 1.00 87.19 338 ALA A O 1
ATOM 2480 N N . TRP A 1 339 ? 7.923 -3.849 -0.855 1.00 87.56 339 TRP A N 1
ATOM 2481 C CA . TRP A 1 339 ? 7.226 -4.762 0.054 1.00 87.56 339 TRP A CA 1
ATOM 2482 C C . TRP A 1 339 ? 7.874 -4.788 1.451 1.00 87.56 339 TRP A C 1
ATOM 2484 O O . TRP A 1 339 ? 7.172 -4.918 2.457 1.00 87.56 339 TRP A O 1
ATOM 2494 N N . LEU A 1 340 ? 9.199 -4.610 1.532 1.00 86.12 340 LEU A N 1
ATOM 2495 C CA . LEU A 1 340 ? 9.934 -4.541 2.797 1.00 86.12 340 LEU A CA 1
ATOM 2496 C C . LEU A 1 340 ? 9.632 -3.240 3.552 1.00 86.12 340 LEU A C 1
ATOM 2498 O O . LEU A 1 340 ? 9.483 -3.257 4.775 1.00 86.12 340 LEU A O 1
ATOM 2502 N N . GLU A 1 341 ? 9.465 -2.131 2.827 1.00 90.00 341 GLU A N 1
ATOM 2503 C CA . GLU A 1 341 ? 9.066 -0.847 3.408 1.00 90.00 341 GLU A CA 1
ATOM 2504 C C . GLU A 1 341 ? 7.661 -0.950 4.021 1.00 90.00 341 GLU A C 1
ATOM 2506 O O . GLU A 1 341 ? 7.451 -0.586 5.181 1.00 90.00 341 GLU A O 1
ATOM 2511 N N . ARG A 1 342 ? 6.718 -1.547 3.276 1.00 92.75 342 ARG A N 1
ATOM 2512 C CA . ARG A 1 342 ? 5.365 -1.864 3.763 1.00 92.75 342 ARG A CA 1
ATOM 2513 C C . ARG A 1 342 ? 5.424 -2.755 5.003 1.00 92.75 342 ARG A C 1
ATOM 2515 O O . ARG A 1 342 ? 4.839 -2.424 6.030 1.00 92.75 342 ARG A O 1
ATOM 2522 N N . SER A 1 343 ? 6.175 -3.855 4.944 1.00 92.12 343 SER A N 1
ATOM 2523 C CA . SER A 1 343 ? 6.304 -4.806 6.059 1.00 92.12 343 SER A CA 1
ATOM 2524 C C . SER A 1 343 ? 6.851 -4.140 7.321 1.00 92.12 343 SER A C 1
ATOM 2526 O O . SER A 1 343 ? 6.317 -4.350 8.408 1.00 92.12 343 SER A O 1
ATOM 2528 N N . THR A 1 344 ? 7.859 -3.277 7.174 1.00 89.69 344 THR A N 1
ATOM 2529 C CA . THR A 1 344 ? 8.460 -2.547 8.295 1.00 89.69 344 THR A CA 1
ATOM 2530 C C . THR A 1 344 ? 7.464 -1.572 8.925 1.00 89.69 344 THR A C 1
ATOM 2532 O O . THR A 1 344 ? 7.383 -1.498 10.152 1.00 89.69 344 THR A O 1
ATOM 2535 N N . ALA A 1 345 ? 6.669 -0.861 8.117 1.00 92.00 345 ALA A N 1
ATOM 2536 C CA . ALA A 1 345 ? 5.617 0.021 8.624 1.00 92.00 345 ALA A CA 1
ATOM 2537 C C . ALA A 1 345 ? 4.575 -0.752 9.456 1.00 92.00 345 ALA A C 1
ATOM 2539 O O . ALA A 1 345 ? 4.211 -0.310 10.546 1.00 92.00 345 ALA A O 1
ATOM 2540 N N . HIS A 1 346 ? 4.162 -1.942 9.001 1.00 94.75 346 HIS A N 1
ATOM 2541 C CA . HIS A 1 346 ? 3.252 -2.822 9.750 1.00 94.75 346 HIS A CA 1
ATOM 2542 C C . HIS A 1 346 ? 3.862 -3.352 11.047 1.00 94.75 346 HIS A C 1
ATOM 2544 O O . HIS A 1 346 ? 3.206 -3.314 12.086 1.00 94.75 346 HIS A O 1
ATOM 2550 N N . ASP A 1 347 ? 5.124 -3.785 11.031 1.00 91.25 347 ASP A N 1
ATOM 2551 C CA . ASP A 1 347 ? 5.814 -4.269 12.237 1.00 91.25 347 ASP A CA 1
ATOM 2552 C C . ASP A 1 347 ? 5.900 -3.162 13.309 1.00 91.25 347 ASP A C 1
ATOM 2554 O O . ASP A 1 347 ? 5.834 -3.406 14.520 1.00 91.25 347 ASP A O 1
ATOM 2558 N N . LYS A 1 348 ? 5.998 -1.907 12.868 1.00 90.19 348 LYS A N 1
ATOM 2559 C CA . LYS A 1 348 ? 6.137 -0.736 13.741 1.00 90.19 348 LYS A CA 1
ATOM 2560 C C . LYS A 1 348 ? 4.804 -0.223 14.235 1.00 90.19 348 LYS A C 1
ATOM 2562 O O . LYS A 1 348 ? 4.711 0.139 15.405 1.00 90.19 348 LYS A O 1
ATOM 2567 N N . LEU A 1 349 ? 3.773 -0.292 13.400 1.00 93.62 349 LEU A N 1
ATOM 2568 C CA . LEU A 1 349 ? 2.399 -0.140 13.847 1.00 93.62 349 LEU A CA 1
ATOM 2569 C C . LEU A 1 349 ? 2.060 -1.190 14.911 1.00 93.62 349 LEU A C 1
ATOM 2571 O O . LEU A 1 349 ? 1.562 -0.830 15.969 1.00 93.62 349 LEU A O 1
ATOM 2575 N N . ALA A 1 350 ? 2.391 -2.465 14.687 1.00 92.12 350 ALA A N 1
ATOM 2576 C CA . ALA A 1 350 ? 2.144 -3.522 15.666 1.00 92.12 350 ALA A CA 1
ATOM 2577 C C . ALA A 1 350 ? 2.851 -3.237 17.002 1.00 92.12 350 ALA A C 1
ATOM 2579 O O . ALA A 1 350 ? 2.224 -3.319 18.053 1.00 92.12 350 ALA A O 1
ATOM 2580 N N . THR A 1 351 ? 4.114 -2.801 16.959 1.00 89.81 351 THR A N 1
ATOM 2581 C CA . THR A 1 351 ? 4.869 -2.390 18.159 1.00 89.81 351 THR A CA 1
ATOM 2582 C C . THR A 1 351 ? 4.219 -1.201 18.881 1.00 89.81 351 THR A C 1
ATOM 2584 O O . THR A 1 351 ? 4.213 -1.139 20.113 1.00 89.81 351 THR A O 1
ATOM 2587 N N . TRP A 1 352 ? 3.676 -0.240 18.127 1.00 90.75 352 TRP A N 1
ATOM 2588 C CA . TRP A 1 352 ? 2.951 0.897 18.693 1.00 90.75 352 TRP A CA 1
ATOM 2589 C C . TRP A 1 352 ? 1.676 0.429 19.400 1.00 90.75 352 TRP A C 1
ATOM 2591 O O . TRP A 1 352 ? 1.477 0.768 20.563 1.00 90.75 352 TRP A O 1
ATOM 2601 N N . VAL A 1 353 ? 0.875 -0.414 18.747 1.00 91.62 353 VAL A N 1
ATOM 2602 C CA . VAL A 1 353 ? -0.353 -0.990 19.314 1.00 91.62 353 VAL A CA 1
ATOM 2603 C C . VAL A 1 353 ? -0.066 -1.815 20.573 1.00 91.62 353 VAL A C 1
ATOM 2605 O O . VAL A 1 353 ? -0.752 -1.654 21.576 1.00 91.62 353 VAL A O 1
ATOM 2608 N N . ASP A 1 354 ? 0.958 -2.671 20.551 1.00 90.19 354 ASP A N 1
ATOM 2609 C CA . ASP A 1 354 ? 1.270 -3.590 21.656 1.00 90.19 354 ASP A CA 1
ATOM 2610 C C . ASP A 1 354 ? 1.786 -2.894 22.916 1.00 90.19 354 ASP A C 1
ATOM 2612 O O . ASP A 1 354 ? 1.573 -3.370 24.032 1.00 90.19 354 ASP A O 1
ATOM 2616 N N . HIS A 1 355 ? 2.510 -1.792 22.748 1.00 87.00 355 HIS A N 1
ATOM 2617 C CA . HIS A 1 355 ? 3.281 -1.201 23.840 1.00 87.00 355 HIS A CA 1
ATOM 2618 C C . HIS A 1 355 ? 2.915 0.249 24.135 1.00 87.00 355 HIS A C 1
ATOM 2620 O O . HIS A 1 355 ? 3.588 0.871 24.955 1.00 87.00 355 HIS A O 1
ATOM 2626 N N . ALA A 1 356 ? 1.920 0.807 23.434 1.00 80.38 356 ALA A N 1
ATOM 2627 C CA . ALA A 1 356 ? 1.631 2.243 23.429 1.00 80.38 356 ALA A CA 1
ATOM 2628 C C . ALA A 1 356 ? 2.918 3.083 23.260 1.00 80.38 356 ALA A C 1
ATOM 2630 O O . ALA A 1 356 ? 3.071 4.162 23.832 1.00 80.38 356 ALA A O 1
ATOM 2631 N N . SER A 1 357 ? 3.898 2.528 22.535 1.00 63.78 357 SER A N 1
ATOM 2632 C CA . SER A 1 357 ? 5.288 2.978 22.589 1.00 63.78 357 SER A CA 1
ATOM 2633 C C . SER A 1 357 ? 5.617 3.981 21.488 1.00 63.78 357 SER A C 1
ATOM 2635 O O . SER A 1 357 ? 5.001 3.986 20.423 1.00 63.78 357 SER A O 1
ATOM 2637 N N . LEU A 1 358 ? 6.603 4.835 21.790 1.00 51.66 358 LEU A N 1
ATOM 2638 C CA . LEU A 1 358 ? 7.051 6.037 21.077 1.00 51.66 358 LEU A CA 1
ATOM 2639 C C . LEU A 1 358 ? 7.477 5.815 19.605 1.00 51.66 358 LEU A C 1
ATOM 2641 O O . LEU A 1 358 ? 8.623 6.064 19.232 1.00 51.66 358 LEU A O 1
ATOM 2645 N N . VAL A 1 359 ? 6.544 5.469 18.715 1.00 50.69 359 VAL A N 1
ATOM 2646 C CA . VAL A 1 359 ? 6.602 5.976 17.327 1.00 50.69 359 VAL A CA 1
ATOM 2647 C C . VAL A 1 359 ? 6.198 7.464 17.297 1.00 50.69 359 VAL A C 1
ATOM 2649 O O . VAL A 1 359 ? 6.388 8.144 16.295 1.00 50.69 359 VAL A O 1
ATOM 2652 N N . THR A 1 360 ? 5.792 8.034 18.440 1.00 42.41 360 THR A N 1
ATOM 2653 C CA . THR A 1 360 ? 5.658 9.479 18.700 1.00 42.41 360 THR A CA 1
ATOM 2654 C C . THR A 1 360 ? 7.001 10.231 18.739 1.00 42.41 360 THR A C 1
ATOM 2656 O O . THR A 1 360 ? 7.141 11.255 19.415 1.00 42.41 360 THR A O 1
ATOM 2659 N N . LEU A 1 361 ? 8.013 9.774 17.994 1.00 42.66 361 LEU A N 1
ATOM 2660 C CA . LEU A 1 361 ? 9.128 10.638 17.635 1.00 42.66 361 LEU A CA 1
ATOM 2661 C C . LEU A 1 361 ? 8.617 11.642 16.605 1.00 42.66 361 LEU A C 1
ATOM 2663 O O . LEU A 1 361 ? 8.414 11.315 15.437 1.00 42.66 361 LEU A O 1
ATOM 2667 N N . ARG A 1 362 ? 8.428 12.879 17.074 1.00 46.88 362 ARG A N 1
ATOM 2668 C CA . ARG A 1 362 ? 8.272 14.081 16.252 1.00 46.88 362 ARG A CA 1
ATOM 2669 C C . ARG A 1 362 ? 9.345 14.052 15.155 1.00 46.88 362 ARG A C 1
ATOM 2671 O O . ARG A 1 362 ? 10.507 14.314 15.441 1.00 46.88 362 ARG A O 1
ATOM 2678 N N . ARG A 1 363 ? 8.946 13.695 13.931 1.00 47.84 363 ARG A N 1
ATOM 2679 C CA . ARG A 1 363 ? 9.778 13.653 12.716 1.00 47.84 363 ARG A CA 1
ATOM 2680 C C . ARG A 1 363 ? 11.037 12.778 12.841 1.00 47.84 363 ARG A C 1
ATOM 2682 O O . ARG A 1 363 ? 12.139 13.270 13.064 1.00 47.84 363 ARG A O 1
ATOM 2689 N N . ARG A 1 364 ? 10.912 11.474 12.584 1.00 45.94 364 ARG A N 1
ATOM 2690 C CA . ARG A 1 364 ? 12.035 10.711 12.016 1.00 45.94 364 ARG A CA 1
ATOM 2691 C C . ARG A 1 364 ? 11.700 10.370 10.576 1.00 45.94 364 ARG A C 1
ATOM 2693 O O . ARG A 1 364 ? 10.881 9.496 10.323 1.00 45.94 364 ARG A O 1
ATOM 2700 N N . HIS A 1 365 ? 12.388 11.026 9.648 1.00 51.31 365 HIS A N 1
ATOM 2701 C CA . HIS A 1 365 ? 12.571 10.492 8.306 1.00 51.31 365 HIS A CA 1
ATO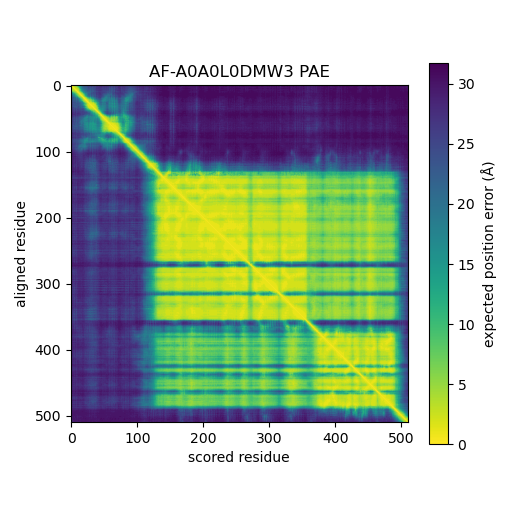M 2702 C C . HIS A 1 365 ? 13.328 9.170 8.468 1.00 51.31 365 HIS A C 1
ATOM 2704 O O . HIS A 1 365 ? 14.546 9.157 8.649 1.00 51.31 365 HIS A O 1
ATOM 2710 N N . ILE A 1 366 ? 12.604 8.054 8.535 1.00 51.59 366 ILE A N 1
ATOM 2711 C CA . ILE A 1 366 ? 13.227 6.735 8.480 1.00 51.59 366 ILE A CA 1
ATOM 2712 C C . ILE A 1 366 ? 13.486 6.474 7.007 1.00 51.59 366 ILE A C 1
ATOM 2714 O O . ILE A 1 366 ? 12.628 5.959 6.298 1.00 51.59 366 ILE A O 1
ATOM 2718 N N . LEU A 1 367 ? 14.668 6.899 6.562 1.00 54.72 367 LEU A N 1
ATOM 2719 C CA . LEU A 1 367 ? 15.184 6.568 5.246 1.00 54.72 367 LEU A CA 1
ATOM 2720 C C . LEU A 1 367 ? 15.325 5.050 5.185 1.00 54.72 367 LEU A C 1
ATOM 2722 O O . LEU A 1 367 ? 16.168 4.468 5.870 1.00 54.72 367 LEU A O 1
ATOM 2726 N N . MET A 1 368 ? 14.456 4.411 4.412 1.00 60.38 368 MET A N 1
ATOM 2727 C CA . MET A 1 368 ? 14.653 3.026 4.026 1.00 60.38 368 MET A CA 1
ATOM 2728 C C . MET A 1 368 ? 15.407 3.022 2.706 1.00 60.38 368 MET A C 1
ATOM 2730 O O . MET A 1 368 ? 14.917 3.527 1.697 1.00 60.38 368 MET A O 1
ATOM 2734 N N . GLU A 1 369 ? 16.635 2.511 2.752 1.00 57.16 369 GLU A N 1
ATOM 2735 C CA . GLU A 1 369 ? 17.393 2.230 1.541 1.00 57.16 369 GLU A CA 1
ATOM 2736 C C . GLU A 1 369 ? 16.683 1.108 0.767 1.00 57.16 369 GLU A C 1
ATOM 2738 O O . GLU A 1 369 ? 16.181 0.164 1.392 1.00 57.16 369 GLU A O 1
ATOM 2743 N N . PRO A 1 370 ? 16.631 1.179 -0.575 1.00 60.03 370 PRO A N 1
ATOM 2744 C CA . PRO A 1 370 ? 16.097 0.095 -1.384 1.00 60.03 370 PRO A CA 1
ATOM 2745 C C . PRO A 1 370 ? 16.823 -1.221 -1.067 1.00 60.03 370 PRO A C 1
ATOM 2747 O O . PRO A 1 370 ? 18.027 -1.202 -0.786 1.00 60.03 370 PRO A O 1
ATOM 2750 N N . PRO A 1 371 ? 16.139 -2.373 -1.143 1.00 62.66 371 PRO A N 1
ATOM 2751 C CA . PRO A 1 371 ? 16.810 -3.655 -0.997 1.00 62.66 371 PRO A CA 1
ATOM 2752 C C . PRO A 1 371 ? 17.931 -3.783 -2.039 1.00 62.66 371 PRO A C 1
ATOM 2754 O O . PRO A 1 371 ? 17.758 -3.432 -3.208 1.00 62.66 371 PRO A O 1
ATOM 2757 N N . LEU A 1 372 ? 19.094 -4.286 -1.611 1.00 60.28 372 LEU A N 1
ATOM 2758 C CA . LEU A 1 372 ? 20.148 -4.683 -2.540 1.00 60.28 372 LEU A CA 1
ATOM 2759 C C . LEU A 1 372 ? 19.638 -5.867 -3.357 1.00 60.28 372 LEU A C 1
ATOM 2761 O O . LEU A 1 372 ? 19.210 -6.875 -2.797 1.00 60.28 372 LEU A O 1
ATOM 2765 N N . VAL A 1 373 ? 19.717 -5.749 -4.676 1.00 66.88 373 VAL A N 1
ATOM 2766 C CA . VAL A 1 373 ? 19.306 -6.803 -5.603 1.00 66.88 373 VAL A CA 1
ATOM 2767 C C . VAL A 1 373 ? 20.465 -7.174 -6.503 1.00 66.88 373 VAL A C 1
ATOM 2769 O O . VAL A 1 373 ? 21.275 -6.323 -6.877 1.00 66.88 373 VAL A O 1
ATOM 2772 N N . GLY A 1 374 ? 20.539 -8.461 -6.840 1.00 70.12 374 GLY A N 1
ATOM 2773 C CA . GLY A 1 374 ? 21.402 -8.918 -7.921 1.00 70.12 374 GLY A CA 1
ATOM 2774 C C . GLY A 1 374 ? 20.971 -8.305 -9.255 1.00 70.12 374 GLY A C 1
ATOM 2775 O O . GLY A 1 374 ? 19.822 -7.901 -9.414 1.00 70.12 374 GLY A O 1
ATOM 2776 N N . GLU A 1 375 ? 21.901 -8.239 -10.206 1.00 80.44 375 GLU A N 1
ATOM 2777 C CA . GLU A 1 375 ? 21.616 -7.866 -11.592 1.00 80.44 375 GLU A CA 1
ATOM 2778 C C . GLU A 1 375 ? 22.287 -8.851 -12.555 1.00 80.44 375 GLU A C 1
ATOM 2780 O O . GLU A 1 375 ? 23.389 -9.339 -12.300 1.00 80.44 375 GLU A O 1
ATOM 2785 N N . THR A 1 376 ? 21.647 -9.107 -13.694 1.00 83.12 376 THR A N 1
ATOM 2786 C CA . THR A 1 376 ? 22.223 -9.866 -14.822 1.00 83.12 376 THR A CA 1
ATOM 2787 C C . THR A 1 376 ? 22.801 -8.957 -15.904 1.00 83.12 376 THR A C 1
ATOM 2789 O O . THR A 1 376 ? 23.225 -9.431 -16.960 1.00 83.12 376 THR A O 1
ATOM 2792 N N . ALA A 1 377 ? 22.814 -7.643 -15.669 1.00 86.94 377 ALA A N 1
ATOM 2793 C CA . ALA A 1 377 ? 23.273 -6.659 -16.631 1.00 86.94 377 ALA A CA 1
ATOM 2794 C C . ALA A 1 377 ? 24.783 -6.784 -16.917 1.00 86.94 377 ALA A C 1
ATOM 2796 O O . ALA A 1 377 ? 25.620 -6.541 -16.050 1.00 86.94 377 ALA A O 1
ATOM 2797 N N . VAL A 1 378 ? 25.137 -7.098 -18.166 1.00 90.69 378 VAL A N 1
ATOM 2798 C CA . VAL A 1 378 ? 26.528 -7.211 -18.633 1.00 90.69 378 VAL A CA 1
ATOM 2799 C C . VAL A 1 378 ? 26.831 -6.110 -19.656 1.00 90.69 378 VAL A C 1
ATOM 2801 O O . VAL A 1 378 ? 26.089 -5.974 -20.634 1.00 90.69 378 VAL A O 1
ATOM 2804 N N . PRO A 1 379 ? 27.917 -5.330 -19.494 1.00 89.38 379 PRO A N 1
ATOM 2805 C CA . PRO A 1 379 ? 28.343 -4.352 -20.493 1.00 89.38 379 PRO A CA 1
ATOM 2806 C C . PRO A 1 379 ? 28.593 -4.975 -21.871 1.00 89.38 379 PRO A C 1
ATOM 2808 O O . PRO A 1 379 ? 29.221 -6.025 -21.997 1.00 89.38 379 PRO A O 1
ATOM 2811 N N . VAL A 1 380 ? 28.145 -4.290 -22.922 1.00 89.94 380 VAL A N 1
ATOM 2812 C CA . VAL A 1 380 ? 28.435 -4.616 -24.323 1.00 89.94 380 VAL A CA 1
ATOM 2813 C C . VAL A 1 380 ? 29.097 -3.403 -24.966 1.00 89.94 380 VAL A C 1
ATOM 2815 O O . VAL A 1 380 ? 28.446 -2.484 -25.463 1.00 89.94 380 VAL A O 1
ATOM 2818 N N . GLY A 1 381 ? 30.427 -3.381 -24.927 1.00 86.62 381 GLY A N 1
ATOM 2819 C CA . GLY A 1 381 ? 31.199 -2.202 -25.311 1.00 86.62 381 GLY A CA 1
ATOM 2820 C C . GLY A 1 381 ? 31.054 -1.065 -24.295 1.00 86.62 381 GLY A C 1
ATOM 2821 O O . GLY A 1 381 ? 30.852 -1.300 -23.108 1.00 86.62 381 GLY A O 1
ATOM 2822 N N . ARG A 1 382 ? 31.202 0.184 -24.757 1.00 84.94 382 ARG A N 1
ATOM 2823 C CA . ARG A 1 382 ? 31.247 1.370 -23.878 1.00 84.94 382 ARG A CA 1
ATOM 2824 C C . ARG A 1 382 ? 29.890 2.005 -23.582 1.00 84.94 382 ARG A C 1
ATOM 2826 O O . ARG A 1 382 ? 29.784 2.770 -22.635 1.00 84.94 382 ARG A O 1
ATOM 2833 N N . THR A 1 383 ? 28.888 1.761 -24.423 1.00 88.31 383 THR A N 1
ATOM 2834 C CA . THR A 1 383 ? 27.634 2.537 -24.425 1.00 88.31 383 THR A CA 1
ATOM 2835 C C . THR A 1 383 ? 26.381 1.675 -24.344 1.00 88.31 383 THR A C 1
ATOM 2837 O O . THR A 1 383 ? 25.279 2.216 -24.382 1.00 88.31 383 THR A O 1
ATOM 2840 N N . LYS A 1 384 ? 26.528 0.349 -24.259 1.00 92.81 384 LYS A N 1
ATOM 2841 C CA . LYS A 1 384 ? 25.404 -0.582 -24.195 1.00 92.81 384 LYS A CA 1
ATOM 2842 C C . LYS A 1 384 ? 25.577 -1.564 -23.042 1.00 92.81 384 LYS A C 1
ATOM 2844 O O . LYS A 1 384 ? 26.699 -1.883 -22.653 1.00 92.81 384 LYS A O 1
ATOM 2849 N N . ILE A 1 385 ? 24.462 -2.088 -22.548 1.00 93.81 385 ILE A N 1
ATOM 2850 C CA . ILE A 1 385 ? 24.403 -3.244 -21.643 1.00 93.81 385 ILE A CA 1
ATOM 2851 C C . ILE A 1 385 ? 23.390 -4.248 -22.179 1.00 93.81 385 ILE A C 1
ATOM 2853 O O . ILE A 1 385 ? 22.382 -3.868 -22.774 1.00 93.81 385 ILE A O 1
ATOM 2857 N N . ARG A 1 386 ? 23.645 -5.532 -21.951 1.00 94.38 386 ARG A N 1
ATOM 2858 C CA . ARG A 1 386 ? 22.654 -6.596 -22.106 1.00 94.38 386 ARG A CA 1
ATOM 2859 C C . ARG A 1 386 ? 22.069 -6.920 -20.748 1.00 94.38 386 ARG A C 1
ATOM 2861 O O . ARG A 1 386 ? 22.833 -7.127 -19.817 1.00 94.38 386 ARG A O 1
ATOM 2868 N N . ALA A 1 387 ? 20.749 -6.982 -20.656 1.00 94.06 387 ALA A N 1
ATOM 2869 C CA . ALA A 1 387 ? 20.029 -7.341 -19.440 1.00 94.06 387 ALA A CA 1
ATOM 2870 C C . ALA A 1 387 ? 18.975 -8.407 -19.751 1.00 94.06 387 ALA A C 1
ATOM 2872 O O . ALA A 1 387 ? 18.516 -8.526 -20.893 1.00 94.06 387 ALA A O 1
ATOM 2873 N N . VAL A 1 388 ? 18.600 -9.179 -18.735 1.00 94.06 388 VAL A N 1
ATOM 2874 C CA . VAL A 1 388 ? 17.526 -10.168 -18.833 1.00 94.06 388 VAL A CA 1
ATOM 2875 C C . VAL A 1 388 ? 16.200 -9.525 -18.430 1.00 94.06 388 VAL A C 1
ATOM 2877 O O . VAL A 1 388 ? 16.136 -8.696 -17.521 1.00 94.06 388 VAL A O 1
ATOM 2880 N N . VAL A 1 389 ? 15.122 -9.908 -19.108 1.00 94.75 389 VAL A N 1
ATOM 2881 C CA . VAL A 1 389 ? 13.756 -9.645 -18.655 1.00 94.75 389 VAL A CA 1
ATOM 2882 C C . VAL A 1 389 ? 13.462 -10.593 -17.495 1.00 94.75 389 VAL A C 1
ATOM 2884 O O . VAL A 1 389 ? 13.257 -11.785 -17.708 1.00 94.75 389 VAL A O 1
ATOM 2887 N N . GLY A 1 390 ? 13.470 -10.082 -16.267 1.00 91.00 390 GLY A N 1
ATOM 2888 C CA . GLY A 1 390 ? 13.281 -10.896 -15.064 1.00 91.00 390 GLY A CA 1
ATOM 2889 C C . GLY A 1 390 ? 11.839 -11.377 -14.898 1.00 91.00 390 GLY A C 1
ATOM 2890 O O . GLY A 1 390 ? 11.600 -12.539 -14.582 1.00 91.00 390 GLY A O 1
ATOM 2891 N N . ALA A 1 391 ? 10.869 -10.500 -15.159 1.00 90.44 391 ALA A N 1
ATOM 2892 C CA . ALA A 1 391 ? 9.448 -10.795 -14.996 1.00 90.44 391 ALA A CA 1
ATOM 2893 C C . ALA A 1 391 ? 8.582 -9.991 -15.972 1.00 90.44 391 ALA A C 1
ATOM 2895 O O . ALA A 1 391 ? 8.986 -8.931 -16.452 1.00 90.44 391 ALA A O 1
ATOM 2896 N N . VAL A 1 392 ? 7.368 -10.485 -16.229 1.00 90.12 392 VAL A N 1
ATOM 2897 C CA . VAL A 1 392 ? 6.331 -9.800 -17.012 1.00 90.12 392 VAL A CA 1
ATOM 2898 C C . VAL A 1 392 ? 5.034 -9.815 -16.209 1.00 90.12 392 VAL A C 1
ATOM 2900 O O . VAL A 1 392 ? 4.568 -10.877 -15.805 1.00 90.12 392 VAL A O 1
ATOM 2903 N N . HIS A 1 393 ? 4.449 -8.641 -15.983 1.00 85.38 393 HIS A N 1
ATOM 2904 C CA . HIS A 1 393 ? 3.198 -8.479 -15.251 1.00 85.38 393 HIS A CA 1
ATOM 2905 C C . HIS A 1 393 ? 2.056 -9.214 -15.978 1.00 85.38 393 HIS A C 1
ATOM 2907 O O . HIS A 1 393 ? 1.889 -9.014 -17.183 1.00 85.38 393 HIS A O 1
ATOM 2913 N N . PRO A 1 394 ? 1.217 -10.009 -15.292 1.00 75.69 394 PRO A N 1
ATOM 2914 C CA . PRO A 1 394 ? 0.217 -10.857 -15.947 1.00 75.69 394 PRO A CA 1
ATOM 2915 C C . PRO A 1 394 ? -0.835 -10.060 -16.732 1.00 75.69 394 PRO A C 1
ATOM 2917 O O . PRO A 1 394 ? -1.154 -10.420 -17.859 1.00 75.69 394 PRO A O 1
ATOM 2920 N N . VAL A 1 395 ? -1.322 -8.947 -16.167 1.00 76.12 395 VAL A N 1
ATOM 2921 C CA . VAL A 1 395 ? -2.372 -8.110 -16.786 1.00 76.12 395 VAL A CA 1
ATOM 2922 C C . VAL A 1 395 ? -1.804 -7.034 -17.715 1.00 76.12 395 VAL A C 1
ATOM 2924 O O . VAL A 1 395 ? -2.070 -7.030 -18.908 1.00 76.12 395 VAL A O 1
ATOM 2927 N N . HIS A 1 396 ? -1.000 -6.111 -17.180 1.00 80.94 396 HIS A N 1
ATOM 2928 C CA . HIS A 1 396 ? -0.472 -4.979 -17.948 1.00 80.94 396 HIS A CA 1
ATOM 2929 C C . HIS A 1 396 ? 0.705 -5.327 -18.851 1.00 80.94 396 HIS A C 1
ATOM 2931 O O . HIS A 1 396 ? 1.185 -4.455 -19.559 1.00 80.94 396 HIS A O 1
ATOM 2937 N N . ARG A 1 397 ? 1.257 -6.543 -18.754 1.00 90.62 397 ARG A N 1
ATOM 2938 C CA . ARG A 1 397 ? 2.432 -6.996 -19.517 1.00 90.62 397 ARG A CA 1
ATOM 2939 C C . ARG A 1 397 ? 3.605 -6.000 -19.506 1.00 90.62 397 ARG A C 1
ATOM 2941 O O . ARG A 1 397 ? 4.455 -6.031 -20.392 1.00 90.62 397 ARG A O 1
ATOM 2948 N N . SER A 1 398 ? 3.662 -5.116 -18.505 1.00 91.38 398 SER A N 1
ATOM 2949 C CA . SER A 1 398 ? 4.856 -4.370 -18.109 1.00 91.38 398 SER A CA 1
ATOM 2950 C C . SER A 1 398 ? 5.925 -5.379 -17.733 1.00 91.38 398 SER A C 1
ATOM 2952 O O . SER A 1 398 ? 5.599 -6.443 -17.209 1.00 91.38 398 SER A O 1
ATOM 2954 N N . PHE A 1 399 ? 7.189 -5.071 -17.970 1.00 93.75 399 PHE A N 1
ATOM 2955 C CA . PHE A 1 399 ? 8.256 -6.030 -17.729 1.00 93.75 399 PHE A CA 1
ATOM 2956 C C . PHE A 1 399 ? 9.380 -5.430 -16.901 1.00 93.75 399 PHE A C 1
ATOM 2958 O O . PHE A 1 399 ? 9.672 -4.238 -16.978 1.00 93.75 399 PHE A O 1
ATOM 2965 N N . VAL A 1 400 ? 9.989 -6.278 -16.081 1.00 92.69 400 VAL A N 1
ATOM 2966 C CA . VAL A 1 400 ? 11.111 -5.930 -15.217 1.00 92.69 400 VAL A CA 1
ATOM 2967 C C . VAL A 1 400 ? 12.394 -6.252 -15.961 1.00 92.69 400 VAL A C 1
ATOM 2969 O O . VAL A 1 400 ? 12.598 -7.381 -16.408 1.00 92.69 400 VAL A O 1
ATOM 2972 N N . LEU A 1 401 ? 13.261 -5.259 -16.083 1.00 93.50 401 LEU A N 1
ATOM 2973 C CA . LEU A 1 401 ? 14.633 -5.432 -16.514 1.00 93.50 401 LEU A CA 1
ATOM 2974 C C . LEU A 1 401 ? 15.501 -5.679 -15.293 1.00 93.50 401 LEU A C 1
ATOM 2976 O O . LEU A 1 401 ? 15.493 -4.897 -14.339 1.00 93.50 401 LEU A O 1
ATOM 2980 N N . ASP A 1 402 ? 16.283 -6.744 -15.363 1.00 91.50 402 ASP A N 1
ATOM 2981 C CA . ASP A 1 402 ? 17.211 -7.124 -14.313 1.00 91.50 402 ASP A CA 1
ATOM 2982 C C . ASP A 1 402 ? 18.518 -6.316 -14.416 1.00 91.50 402 ASP A C 1
ATOM 2984 O O . ASP A 1 402 ? 19.589 -6.789 -14.803 1.00 91.50 402 ASP A O 1
ATOM 2988 N N . VAL A 1 403 ? 18.361 -5.019 -14.162 1.00 90.81 403 VAL A N 1
ATOM 2989 C CA . VAL A 1 403 ? 19.387 -3.982 -14.195 1.00 90.81 403 VAL A CA 1
ATOM 2990 C C . VAL A 1 403 ? 19.095 -2.978 -13.088 1.00 90.81 403 VAL A C 1
ATOM 2992 O O . VAL A 1 403 ? 17.943 -2.592 -12.879 1.00 90.81 403 VAL A O 1
ATOM 2995 N N . THR A 1 404 ? 20.137 -2.523 -12.397 1.00 89.12 404 THR A N 1
ATOM 2996 C CA . THR A 1 404 ? 19.994 -1.497 -11.362 1.00 89.12 404 THR A CA 1
ATOM 2997 C C . THR A 1 404 ? 20.023 -0.077 -11.932 1.00 89.12 404 THR A C 1
ATOM 2999 O O . THR A 1 404 ? 20.582 0.209 -12.999 1.00 89.12 404 THR A O 1
ATOM 3002 N N . ARG A 1 405 ? 19.493 0.878 -11.155 1.00 87.75 405 ARG A N 1
ATOM 3003 C CA . ARG A 1 405 ? 19.661 2.317 -11.419 1.00 87.75 405 ARG A CA 1
ATOM 3004 C C . ARG A 1 405 ? 21.132 2.710 -11.547 1.00 87.75 405 ARG A C 1
ATOM 3006 O O . ARG A 1 405 ? 21.459 3.523 -12.410 1.00 87.75 405 ARG A O 1
ATOM 3013 N N . ALA A 1 406 ? 21.993 2.169 -10.683 1.00 87.56 406 ALA A N 1
ATOM 3014 C CA . ALA A 1 406 ? 23.424 2.458 -10.680 1.00 87.56 406 ALA A CA 1
ATOM 3015 C C . ALA A 1 406 ? 24.070 2.026 -12.002 1.00 87.56 406 ALA A C 1
ATOM 3017 O O . ALA A 1 406 ? 24.755 2.828 -12.630 1.00 87.56 406 ALA A O 1
ATOM 3018 N N . ARG A 1 407 ? 23.740 0.827 -12.498 1.00 90.00 407 ARG A N 1
ATOM 3019 C CA . ARG A 1 407 ? 24.253 0.319 -13.775 1.00 90.00 407 ARG A CA 1
ATOM 3020 C C . ARG A 1 407 ? 23.791 1.121 -14.988 1.00 90.00 407 ARG A C 1
ATOM 3022 O O . ARG A 1 407 ? 24.597 1.432 -15.863 1.00 90.00 407 ARG A O 1
ATOM 3029 N N . LEU A 1 408 ? 22.511 1.503 -15.051 1.00 90.12 408 LEU A N 1
ATOM 3030 C CA . LEU A 1 408 ? 22.050 2.478 -16.054 1.00 90.12 408 LEU A CA 1
ATOM 3031 C C . LEU A 1 408 ? 22.793 3.814 -15.907 1.00 90.12 408 LEU A C 1
ATOM 3033 O O . LEU A 1 408 ? 23.104 4.489 -16.892 1.00 90.12 408 LEU A O 1
ATOM 3037 N N . GLY A 1 409 ? 23.104 4.161 -14.660 1.00 89.38 409 GLY A N 1
ATOM 3038 C CA . GLY A 1 409 ? 23.909 5.296 -14.264 1.00 89.38 409 GLY A CA 1
ATOM 3039 C C . GLY A 1 409 ? 25.295 5.317 -14.919 1.00 89.38 409 GLY A C 1
ATOM 3040 O O . GLY A 1 409 ? 25.696 6.346 -15.475 1.00 89.38 409 GLY A O 1
ATOM 3041 N N . ASP A 1 410 ? 25.993 4.186 -14.911 1.00 88.50 410 ASP A N 1
ATOM 3042 C CA . ASP A 1 410 ? 27.328 4.026 -15.504 1.00 88.50 410 ASP A CA 1
ATOM 3043 C C . ASP A 1 410 ? 27.336 4.317 -17.015 1.00 88.50 410 ASP A C 1
ATOM 3045 O O . ASP A 1 410 ? 28.304 4.859 -17.544 1.00 88.50 410 ASP A O 1
ATOM 3049 N N . LEU A 1 411 ? 26.227 4.037 -17.710 1.00 87.06 411 LEU A N 1
ATOM 3050 C CA . LEU A 1 411 ? 26.043 4.333 -19.138 1.00 87.06 411 LEU A CA 1
ATOM 3051 C C . LEU A 1 411 ? 25.592 5.775 -19.432 1.00 87.06 411 LEU A C 1
ATOM 3053 O O . LEU A 1 411 ? 25.334 6.135 -20.581 1.00 87.06 411 LEU A O 1
ATOM 3057 N N . GLY A 1 412 ? 25.452 6.616 -18.406 1.00 88.75 412 GLY A N 1
ATOM 3058 C CA . GLY A 1 412 ? 24.970 7.991 -18.557 1.00 88.75 412 GLY A CA 1
ATOM 3059 C C . GLY A 1 412 ? 23.448 8.120 -18.695 1.00 88.75 412 GLY A C 1
ATOM 3060 O O . GLY A 1 412 ? 22.944 9.233 -18.885 1.00 88.75 412 GLY A O 1
ATOM 3061 N N . HIS A 1 413 ? 22.693 7.026 -18.547 1.00 90.38 413 HIS A N 1
ATOM 3062 C CA . HIS A 1 413 ? 21.235 7.085 -18.486 1.00 90.38 413 HIS A CA 1
ATOM 3063 C C . HIS A 1 413 ? 20.799 7.645 -17.130 1.00 90.38 413 HIS A C 1
ATOM 3065 O O . HIS A 1 413 ? 21.302 7.265 -16.070 1.00 90.38 413 HIS A O 1
ATOM 3071 N N . ARG A 1 414 ? 19.890 8.616 -17.156 1.00 89.00 414 ARG A N 1
ATOM 3072 C CA . ARG A 1 414 ? 19.361 9.300 -15.972 1.00 89.00 414 ARG A CA 1
ATOM 3073 C C . ARG A 1 414 ? 17.857 9.500 -16.156 1.00 89.00 414 ARG A C 1
ATOM 3075 O O . ARG A 1 414 ? 17.431 9.635 -17.306 1.00 89.00 414 ARG A O 1
ATOM 3082 N N . PRO A 1 415 ? 17.077 9.551 -15.066 1.00 86.81 415 PRO A N 1
ATOM 3083 C CA . PRO A 1 415 ? 15.699 10.010 -15.147 1.00 86.81 415 PRO A CA 1
ATOM 3084 C C . PRO A 1 415 ? 15.593 11.382 -15.838 1.00 86.81 415 PRO A C 1
ATOM 3086 O O . PRO A 1 415 ? 16.523 12.188 -15.768 1.00 86.81 415 PRO A O 1
ATOM 3089 N N . GLY A 1 416 ? 14.492 11.618 -16.549 1.00 85.62 416 GLY A N 1
ATOM 3090 C CA . GLY A 1 416 ? 14.284 12.774 -17.427 1.00 85.62 416 GLY A CA 1
ATOM 3091 C C . GLY A 1 416 ? 14.911 12.636 -18.822 1.00 85.62 416 GLY A C 1
ATOM 3092 O O . GLY A 1 416 ? 14.774 13.533 -19.650 1.00 85.62 416 GLY A O 1
ATOM 3093 N N . LYS A 1 417 ? 15.602 11.527 -19.118 1.00 88.69 417 LYS A N 1
ATOM 3094 C CA . LYS A 1 417 ? 16.180 11.238 -20.443 1.00 88.69 417 LYS A CA 1
ATOM 3095 C C . LYS A 1 417 ? 15.544 10.000 -21.061 1.00 88.69 417 LYS A C 1
ATOM 3097 O O . LYS A 1 417 ? 14.877 9.227 -20.387 1.00 88.69 417 LYS A O 1
ATOM 3102 N N . ALA A 1 418 ? 15.786 9.785 -22.349 1.00 91.56 418 ALA A N 1
ATOM 3103 C CA . ALA A 1 418 ? 15.434 8.535 -23.013 1.00 91.56 418 ALA A CA 1
ATOM 3104 C C . ALA A 1 418 ? 16.653 7.611 -23.154 1.00 91.56 418 ALA A C 1
ATOM 3106 O O . ALA A 1 418 ? 17.801 8.061 -23.118 1.00 91.56 418 ALA A O 1
ATOM 3107 N N . PHE A 1 419 ? 16.397 6.326 -23.362 1.00 94.06 419 PHE A N 1
ATOM 3108 C CA . PHE A 1 419 ? 17.368 5.346 -23.844 1.00 94.06 419 PHE A CA 1
ATOM 3109 C C . PHE A 1 419 ? 16.737 4.489 -24.946 1.00 94.06 419 PHE A C 1
ATOM 3111 O O . PHE A 1 419 ? 15.528 4.566 -25.179 1.00 94.06 419 PHE A O 1
ATOM 3118 N N . SER A 1 420 ? 17.548 3.721 -25.670 1.00 94.56 420 SER A N 1
ATOM 3119 C CA . SER A 1 420 ? 17.038 2.724 -26.614 1.00 94.56 420 SER A CA 1
ATOM 3120 C C . SER A 1 420 ? 16.976 1.352 -25.960 1.00 94.56 420 SER A C 1
ATOM 3122 O O . SER A 1 420 ? 17.859 0.989 -25.182 1.00 94.56 420 SER A O 1
ATOM 3124 N N . LEU A 1 421 ? 15.933 0.595 -26.283 1.00 94.88 421 LEU A N 1
ATOM 3125 C CA . LEU A 1 421 ? 15.792 -0.805 -25.910 1.00 94.88 421 LEU A CA 1
ATOM 3126 C C . LEU A 1 421 ? 15.624 -1.631 -27.182 1.00 94.88 421 LEU A C 1
ATOM 3128 O O . LEU A 1 421 ? 14.712 -1.383 -27.969 1.00 94.88 421 LEU A O 1
ATOM 3132 N N . ALA A 1 422 ? 16.524 -2.591 -27.375 1.00 93.19 422 ALA A N 1
ATOM 3133 C CA . ALA A 1 422 ? 16.526 -3.510 -28.501 1.00 93.19 422 ALA A CA 1
ATOM 3134 C C . ALA A 1 422 ? 16.273 -4.943 -28.027 1.00 93.19 422 ALA A C 1
ATOM 3136 O O . ALA A 1 422 ? 16.879 -5.394 -27.051 1.00 93.19 422 ALA A O 1
ATOM 3137 N N . THR A 1 423 ? 15.409 -5.674 -28.724 1.00 91.06 423 THR A N 1
ATOM 3138 C CA . THR A 1 423 ? 15.208 -7.114 -28.502 1.00 91.06 423 THR A CA 1
ATOM 3139 C C . THR A 1 423 ? 16.396 -7.922 -29.036 1.00 91.06 423 THR A C 1
ATOM 3141 O O . THR A 1 423 ? 17.259 -7.406 -29.755 1.00 91.06 423 THR A O 1
ATOM 3144 N N . ALA A 1 424 ? 16.471 -9.209 -28.685 1.00 80.38 424 ALA A N 1
ATOM 3145 C CA . ALA A 1 424 ? 17.483 -10.106 -29.234 1.00 80.38 424 ALA A CA 1
ATOM 3146 C C . ALA A 1 424 ? 17.473 -10.079 -30.778 1.00 80.38 424 ALA A C 1
ATOM 3148 O O . ALA A 1 424 ? 16.420 -10.177 -31.414 1.00 80.38 424 ALA A O 1
ATOM 3149 N N . GLY A 1 425 ? 18.659 -9.913 -31.373 1.00 70.62 425 GLY A N 1
ATOM 3150 C CA . GLY A 1 425 ? 18.825 -9.773 -32.824 1.00 70.62 425 GLY A CA 1
ATOM 3151 C C . GLY A 1 425 ? 18.376 -8.425 -33.403 1.00 70.62 425 GLY A C 1
ATOM 3152 O O . GLY A 1 425 ? 18.271 -8.324 -34.617 1.00 70.62 425 GLY A O 1
ATOM 3153 N N . GLU A 1 426 ? 18.099 -7.420 -32.560 1.00 73.75 426 GLU A N 1
ATOM 3154 C CA . GLU A 1 426 ? 17.627 -6.080 -32.960 1.00 73.75 426 GLU A CA 1
ATOM 3155 C C . GLU A 1 426 ? 16.318 -6.104 -33.780 1.00 73.75 426 GLU A C 1
ATOM 3157 O O . GLU A 1 426 ? 16.033 -5.190 -34.549 1.00 73.75 426 GLU A O 1
ATOM 3162 N N . SER A 1 427 ? 15.492 -7.143 -33.592 1.00 70.50 427 SER A N 1
ATOM 3163 C CA . SER A 1 427 ? 14.213 -7.325 -34.304 1.00 70.50 427 SER A CA 1
ATOM 3164 C C . SER A 1 427 ? 13.176 -6.238 -33.991 1.00 70.50 427 SER A C 1
ATOM 3166 O O . SER A 1 427 ? 12.317 -5.946 -34.819 1.00 70.50 427 SER A O 1
ATOM 3168 N N . ALA A 1 428 ? 13.283 -5.608 -32.823 1.00 80.25 428 ALA A N 1
ATOM 3169 C CA . ALA A 1 428 ? 12.578 -4.393 -32.458 1.00 80.25 428 ALA A CA 1
ATOM 3170 C C . ALA A 1 428 ? 13.535 -3.450 -31.722 1.00 80.25 428 ALA A C 1
ATOM 3172 O O . ALA A 1 428 ? 14.338 -3.886 -30.894 1.00 80.25 428 ALA A O 1
ATOM 3173 N N . LEU A 1 429 ? 13.423 -2.153 -32.015 1.00 88.94 429 LEU A N 1
ATOM 3174 C CA . LEU A 1 429 ? 14.217 -1.082 -31.420 1.00 88.94 429 LEU A CA 1
ATOM 3175 C C . LEU A 1 429 ? 13.281 0.063 -31.034 1.00 88.94 429 LEU A C 1
ATOM 3177 O O . LEU A 1 429 ? 12.702 0.713 -31.903 1.00 88.94 429 LEU A O 1
ATOM 3181 N N . VAL A 1 430 ? 13.126 0.307 -29.734 1.00 91.88 430 VAL A N 1
ATOM 3182 C CA . VAL A 1 430 ? 12.202 1.324 -29.213 1.00 91.88 430 VAL A CA 1
ATOM 3183 C C . VAL A 1 430 ? 12.916 2.370 -28.375 1.00 91.88 430 VAL A C 1
ATOM 3185 O O . VAL A 1 430 ? 13.906 2.095 -27.694 1.00 91.88 430 VAL A O 1
ATOM 3188 N N . ARG A 1 431 ? 12.390 3.596 -28.416 1.00 93.06 431 ARG A N 1
ATOM 3189 C CA . ARG A 1 431 ? 12.789 4.685 -27.526 1.00 93.06 431 ARG A CA 1
ATOM 3190 C C . ARG A 1 431 ? 11.991 4.580 -26.229 1.00 93.06 431 ARG A C 1
ATOM 3192 O O . ARG A 1 431 ? 10.767 4.570 -26.269 1.00 93.06 431 ARG A O 1
ATOM 3199 N N . VAL A 1 432 ? 12.686 4.530 -25.097 1.00 93.12 432 VAL A N 1
ATOM 3200 C CA . VAL A 1 432 ? 12.092 4.394 -23.762 1.00 93.12 432 VAL A CA 1
ATOM 3201 C C . VAL A 1 432 ? 12.405 5.641 -22.942 1.00 93.12 432 VAL A C 1
ATOM 3203 O O . VAL A 1 432 ? 13.574 5.965 -22.730 1.00 93.12 432 VAL A O 1
ATOM 3206 N N . PHE A 1 433 ? 11.377 6.353 -22.482 1.00 92.31 433 PHE A N 1
ATOM 3207 C CA . PHE A 1 433 ? 11.527 7.521 -21.612 1.00 92.31 433 PHE A CA 1
ATOM 3208 C C . PHE A 1 433 ? 11.759 7.087 -20.167 1.00 92.31 433 PHE A C 1
ATOM 3210 O O . PHE A 1 433 ? 10.893 6.476 -19.552 1.00 92.31 433 PHE A O 1
ATOM 3217 N N . TYR A 1 434 ? 12.917 7.405 -19.604 1.00 91.25 434 TYR A N 1
ATOM 3218 C CA . TYR A 1 434 ? 13.237 7.076 -18.225 1.00 91.25 434 TYR A CA 1
ATOM 3219 C C . TYR A 1 434 ? 12.722 8.177 -17.295 1.00 91.25 434 TYR A C 1
ATOM 3221 O O . TYR A 1 434 ? 13.265 9.278 -17.284 1.00 91.25 434 TYR A O 1
ATOM 3229 N N . SER A 1 435 ? 11.677 7.894 -16.522 1.00 85.06 435 SER A N 1
ATOM 3230 C CA . SER A 1 435 ? 11.017 8.853 -15.634 1.00 85.06 435 SER A CA 1
ATOM 3231 C C . SER A 1 435 ? 11.343 8.611 -14.155 1.00 85.06 435 SER A C 1
ATOM 3233 O O . SER A 1 435 ? 11.568 7.471 -13.740 1.00 85.06 435 SER A O 1
ATOM 3235 N N . THR A 1 436 ? 11.347 9.681 -13.352 1.00 73.69 436 THR A N 1
ATOM 3236 C CA . THR A 1 436 ? 11.297 9.602 -11.877 1.00 73.69 436 THR A CA 1
ATOM 3237 C C . THR A 1 436 ? 9.879 9.317 -11.401 1.00 73.69 436 THR A C 1
ATOM 3239 O O . THR A 1 436 ? 9.679 8.476 -10.532 1.00 73.69 436 THR A O 1
ATOM 3242 N N . TYR A 1 437 ? 8.898 9.974 -12.020 1.00 71.00 437 TYR A N 1
ATOM 3243 C CA . TYR A 1 437 ? 7.488 9.816 -11.716 1.00 71.00 437 TYR A CA 1
ATOM 3244 C C . TYR A 1 437 ? 6.815 9.021 -12.837 1.00 71.00 437 TYR A C 1
ATOM 3246 O O . TYR A 1 437 ? 6.737 9.507 -13.976 1.00 71.00 437 TYR A O 1
ATOM 3254 N N . PRO A 1 438 ? 6.352 7.787 -12.587 1.00 65.94 438 PRO A N 1
ATOM 3255 C CA . PRO A 1 438 ? 5.686 7.026 -13.628 1.00 65.94 438 PRO A CA 1
ATOM 3256 C C . PRO A 1 438 ? 4.483 7.840 -14.141 1.00 65.94 438 PRO A C 1
ATOM 3258 O O . PRO A 1 438 ? 3.710 8.391 -13.365 1.00 65.94 438 PRO A O 1
ATOM 3261 N N . PHE A 1 439 ? 4.352 7.951 -15.466 1.00 67.81 439 PHE A N 1
ATOM 3262 C CA . PHE A 1 439 ? 3.232 8.584 -16.183 1.00 67.81 439 PHE A CA 1
ATOM 3263 C C . PHE A 1 439 ? 3.152 10.124 -16.225 1.00 67.81 439 PHE A C 1
ATOM 3265 O O . PHE A 1 439 ? 2.387 10.627 -17.050 1.00 67.81 439 PHE A O 1
ATOM 3272 N N . GLY A 1 440 ? 3.924 10.882 -15.438 1.00 66.88 440 GLY A N 1
ATOM 3273 C CA . GLY A 1 440 ? 3.861 12.357 -15.428 1.00 66.88 440 GLY A CA 1
ATOM 3274 C C . GLY A 1 440 ? 4.357 12.988 -16.735 1.00 66.88 440 GLY A C 1
ATOM 3275 O O . GLY A 1 440 ? 3.570 13.523 -17.516 1.00 66.88 440 GLY A O 1
ATOM 3276 N N . ASP A 1 441 ? 5.644 12.794 -17.030 1.00 70.81 441 ASP A N 1
ATOM 3277 C CA . ASP A 1 441 ? 6.381 13.547 -18.064 1.00 70.81 441 ASP A CA 1
ATOM 3278 C C . ASP A 1 441 ? 6.585 12.785 -19.383 1.00 70.81 441 ASP A C 1
ATOM 3280 O O . ASP A 1 441 ? 7.447 13.107 -20.200 1.00 70.81 441 ASP A O 1
ATOM 3284 N N . VAL A 1 442 ? 5.812 11.723 -19.593 1.00 78.81 442 VAL A N 1
ATOM 3285 C CA . VAL A 1 442 ? 5.947 10.840 -20.759 1.00 78.81 442 VAL A CA 1
ATOM 3286 C C . VAL A 1 442 ? 4.809 11.122 -21.749 1.00 78.81 442 VAL A C 1
ATOM 3288 O O . VAL A 1 442 ? 3.676 11.312 -21.307 1.00 78.81 442 VAL A O 1
ATOM 3291 N N . PRO A 1 443 ? 5.028 11.140 -23.074 1.00 82.19 443 PRO A N 1
ATOM 3292 C CA . PRO A 1 443 ? 3.937 11.216 -24.047 1.00 82.19 443 PRO A CA 1
ATOM 3293 C C . PRO A 1 443 ? 2.958 10.041 -23.912 1.00 82.19 443 PRO A C 1
ATOM 3295 O O . PRO A 1 443 ? 3.339 8.942 -23.506 1.00 82.19 443 PRO A O 1
ATOM 3298 N N . ALA A 1 444 ? 1.683 10.260 -24.240 1.00 82.31 444 ALA A N 1
ATOM 3299 C CA . ALA A 1 444 ? 0.712 9.167 -24.286 1.00 82.31 444 ALA A CA 1
ATOM 3300 C C . ALA A 1 444 ? 1.183 8.071 -25.256 1.00 82.31 444 ALA A C 1
ATOM 3302 O O . ALA A 1 444 ? 1.794 8.365 -26.280 1.00 82.31 444 ALA A O 1
ATOM 3303 N N . ASP A 1 445 ? 0.927 6.815 -24.900 1.00 83.88 445 ASP A N 1
ATOM 3304 C CA . ASP A 1 445 ? 1.288 5.614 -25.651 1.00 83.88 445 ASP A CA 1
ATOM 3305 C C . ASP A 1 445 ? 2.806 5.406 -25.867 1.00 83.88 445 ASP A C 1
ATOM 3307 O O . ASP A 1 445 ? 3.203 4.446 -26.526 1.00 83.88 445 ASP A O 1
ATOM 3311 N N . ALA A 1 446 ? 3.686 6.231 -25.285 1.00 88.44 446 ALA A N 1
ATOM 3312 C CA . ALA A 1 446 ? 5.130 6.023 -25.369 1.00 88.44 446 ALA A CA 1
ATOM 3313 C C . ALA A 1 446 ? 5.622 4.964 -24.369 1.00 88.44 446 ALA A C 1
ATOM 3315 O O . ALA A 1 446 ? 5.081 4.816 -23.265 1.00 88.44 446 ALA A O 1
ATOM 3316 N N . PHE A 1 447 ? 6.691 4.250 -24.739 1.00 91.62 447 PHE A N 1
ATOM 3317 C CA . PHE A 1 447 ? 7.412 3.389 -23.806 1.00 91.62 447 PHE A CA 1
ATOM 3318 C C . PHE A 1 447 ? 8.099 4.243 -22.746 1.00 91.62 447 PHE A C 1
ATOM 3320 O O . PHE A 1 447 ? 8.770 5.232 -23.053 1.00 91.62 447 PHE A O 1
ATOM 3327 N N . MET A 1 448 ? 7.984 3.824 -21.494 1.00 92.31 448 MET A N 1
ATOM 3328 C CA . MET A 1 448 ? 8.667 4.450 -20.377 1.00 92.31 448 MET A CA 1
ATOM 3329 C 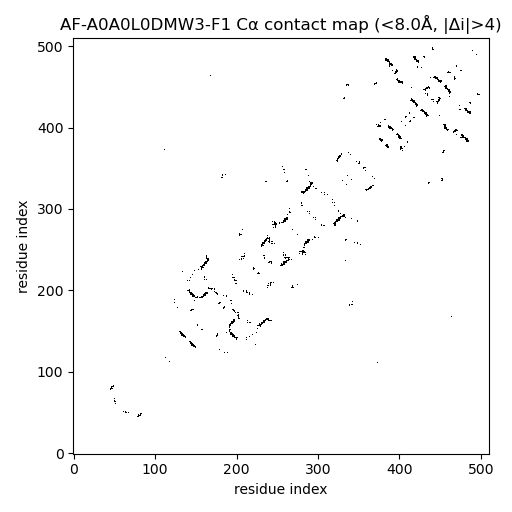C . MET A 1 448 ? 9.300 3.427 -19.458 1.00 92.31 448 MET A C 1
ATOM 3331 O O . MET A 1 448 ? 8.829 2.299 -19.344 1.00 92.31 448 MET A O 1
ATOM 3335 N N . ALA A 1 449 ? 10.349 3.860 -18.779 1.00 92.44 449 ALA A N 1
ATOM 3336 C CA . ALA A 1 449 ? 11.007 3.134 -17.719 1.00 92.44 449 ALA A CA 1
ATOM 3337 C C . ALA A 1 449 ? 10.955 3.942 -16.425 1.00 92.44 449 ALA A C 1
ATOM 3339 O O . ALA A 1 449 ? 10.983 5.172 -16.462 1.00 92.44 449 ALA A O 1
ATOM 3340 N N . TYR A 1 450 ? 10.920 3.267 -15.286 1.00 89.69 450 TYR A N 1
ATOM 3341 C CA . TYR A 1 450 ? 11.052 3.893 -13.974 1.00 89.69 450 TYR A CA 1
ATOM 3342 C C . TYR A 1 450 ? 11.712 2.929 -12.989 1.00 89.69 450 TYR A C 1
ATOM 3344 O O . TYR A 1 450 ? 11.776 1.719 -13.221 1.00 89.69 450 TYR A O 1
ATOM 3352 N N . ASN A 1 451 ? 12.222 3.480 -11.889 1.00 86.94 451 ASN A N 1
ATOM 3353 C CA . ASN A 1 451 ? 12.801 2.685 -10.812 1.00 86.94 451 ASN A CA 1
ATOM 3354 C C . ASN A 1 451 ? 11.686 1.980 -10.042 1.00 86.94 451 ASN A C 1
ATOM 3356 O O . ASN A 1 451 ? 10.836 2.638 -9.440 1.00 86.94 451 ASN A O 1
ATOM 3360 N N . HIS A 1 452 ? 11.700 0.653 -10.043 1.00 85.44 452 HIS A N 1
ATOM 3361 C CA . HIS A 1 452 ? 10.885 -0.124 -9.128 1.00 85.44 452 HIS A CA 1
ATOM 3362 C C . HIS A 1 452 ? 11.403 0.072 -7.697 1.00 85.44 452 HIS A C 1
ATOM 3364 O O . HIS A 1 452 ? 12.620 0.130 -7.502 1.00 85.44 452 HIS A O 1
ATOM 3370 N N . PRO A 1 453 ? 10.519 0.139 -6.687 1.00 83.19 453 PRO A N 1
ATOM 3371 C CA . PRO A 1 453 ? 10.933 0.174 -5.287 1.00 83.19 453 PRO A CA 1
ATOM 3372 C C . PRO A 1 453 ? 11.880 -0.957 -4.887 1.00 83.19 453 PRO A C 1
ATOM 3374 O O . PRO A 1 453 ? 12.779 -0.744 -4.083 1.00 83.19 453 PRO A O 1
ATOM 3377 N N . ASP A 1 454 ? 11.718 -2.131 -5.497 1.00 79.50 454 ASP A N 1
ATOM 3378 C CA . ASP A 1 454 ? 12.558 -3.298 -5.219 1.00 79.50 454 ASP A CA 1
ATOM 3379 C C . ASP A 1 454 ? 13.907 -3.265 -5.959 1.00 79.50 454 ASP A C 1
ATOM 3381 O O . ASP A 1 454 ? 14.518 -4.306 -6.125 1.00 79.50 454 ASP A O 1
ATOM 3385 N N . GLY A 1 455 ? 14.362 -2.108 -6.456 1.00 80.88 455 GLY A N 1
ATOM 3386 C CA . GLY A 1 455 ? 15.723 -1.914 -6.983 1.00 80.88 455 GLY A CA 1
ATOM 3387 C C . GLY A 1 455 ? 15.937 -2.225 -8.472 1.00 80.88 455 GLY A C 1
ATOM 3388 O O . GLY A 1 455 ? 17.019 -1.958 -9.000 1.00 80.88 455 GLY A O 1
ATOM 3389 N N . HIS A 1 456 ? 14.912 -2.713 -9.172 1.00 86.56 456 HIS A N 1
ATOM 3390 C CA . HIS A 1 456 ? 14.955 -2.998 -10.612 1.00 86.56 456 HIS A CA 1
ATOM 3391 C C . HIS A 1 456 ? 14.400 -1.857 -11.474 1.00 86.56 456 HIS A C 1
ATOM 3393 O O . HIS A 1 456 ? 13.794 -0.907 -10.977 1.00 86.56 456 HIS A O 1
ATOM 3399 N N . ILE A 1 457 ? 14.545 -1.972 -12.796 1.00 91.19 457 ILE A N 1
ATOM 3400 C CA . ILE A 1 457 ? 13.925 -1.056 -13.757 1.00 91.19 457 ILE A CA 1
ATOM 3401 C C . ILE A 1 457 ? 12.685 -1.710 -14.354 1.00 91.19 457 ILE A C 1
ATOM 3403 O O . ILE A 1 457 ? 12.776 -2.753 -14.994 1.00 91.19 457 ILE A O 1
ATOM 3407 N N . VAL A 1 458 ? 11.523 -1.084 -14.190 1.00 92.31 458 VAL A N 1
ATOM 3408 C CA . VAL A 1 458 ? 10.300 -1.517 -14.876 1.00 92.31 458 VAL A CA 1
ATOM 3409 C C . VAL A 1 458 ? 10.146 -0.727 -16.156 1.00 92.31 458 VAL A C 1
ATOM 3411 O O . VAL A 1 458 ? 10.251 0.496 -16.140 1.00 92.31 458 VAL A O 1
ATOM 3414 N N . VAL A 1 459 ? 9.843 -1.429 -17.244 1.00 93.25 459 VAL A N 1
ATOM 3415 C CA . VAL A 1 459 ? 9.422 -0.844 -18.511 1.00 93.25 459 VAL A CA 1
ATOM 3416 C C . VAL A 1 459 ? 7.938 -1.102 -18.716 1.00 93.25 459 VAL A C 1
ATOM 3418 O O . VAL A 1 459 ? 7.433 -2.214 -18.553 1.00 93.25 459 VAL A O 1
ATOM 3421 N N . THR A 1 460 ? 7.227 -0.050 -19.096 1.00 91.69 460 THR A N 1
ATOM 3422 C CA . THR A 1 460 ? 5.810 -0.098 -19.433 1.00 91.69 460 THR A CA 1
ATOM 3423 C C . THR A 1 460 ? 5.502 0.879 -20.569 1.00 91.69 460 THR A C 1
ATOM 3425 O O . THR A 1 460 ? 6.403 1.515 -21.115 1.00 91.69 460 THR A O 1
ATOM 3428 N N . GLN A 1 461 ? 4.234 1.006 -20.937 1.00 88.94 461 GLN A N 1
ATOM 3429 C CA . GLN A 1 461 ? 3.758 1.965 -21.924 1.00 88.94 461 GLN A CA 1
ATOM 3430 C C . GLN A 1 461 ? 2.701 2.856 -21.276 1.00 88.94 461 GLN A C 1
ATOM 3432 O O . GLN A 1 461 ? 1.804 2.366 -20.584 1.00 88.94 461 GLN A O 1
ATOM 3437 N N . LYS A 1 462 ? 2.822 4.176 -21.452 1.00 82.00 462 LYS A N 1
ATOM 3438 C CA . LYS A 1 462 ? 1.906 5.124 -20.814 1.00 82.00 462 LYS A CA 1
ATOM 3439 C C . LYS A 1 462 ? 0.516 5.020 -21.441 1.00 82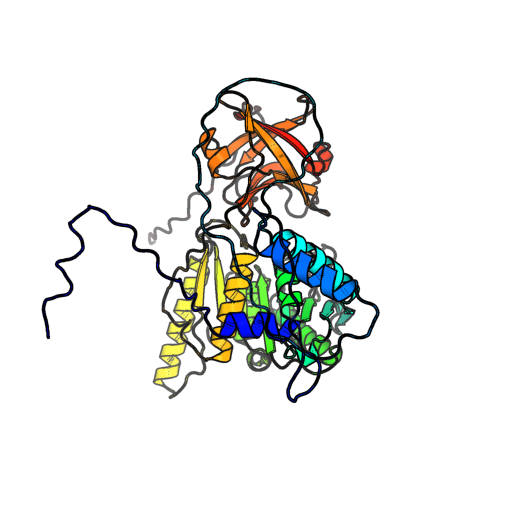.00 462 LYS A C 1
ATOM 3441 O O . LYS A 1 462 ? 0.260 5.619 -22.477 1.00 82.00 462 LYS A O 1
ATOM 3446 N N . GLY A 1 463 ? -0.407 4.381 -20.737 1.00 70.19 463 GLY A N 1
ATOM 3447 C CA . GLY A 1 463 ? -1.836 4.515 -20.990 1.00 70.19 463 GLY A CA 1
ATOM 3448 C C . GLY A 1 463 ? -2.588 4.635 -19.699 1.00 70.19 463 GLY A C 1
ATOM 3449 O O . GLY A 1 463 ? -2.780 3.653 -18.990 1.00 70.19 463 GLY A O 1
ATOM 3450 N N . TRP A 1 464 ? -3.043 5.844 -19.396 1.00 59.22 464 TRP A N 1
ATOM 3451 C CA . TRP A 1 464 ? -3.951 6.065 -18.282 1.00 59.22 464 TRP A CA 1
ATOM 3452 C C . TRP A 1 464 ? -5.198 5.196 -18.463 1.00 59.22 464 TRP A C 1
ATOM 3454 O O . TRP A 1 464 ? -6.023 5.470 -19.335 1.00 59.22 464 TRP A O 1
ATOM 3464 N N . TYR A 1 465 ? -5.322 4.145 -17.648 1.00 61.03 465 TYR A N 1
ATOM 3465 C CA . TYR A 1 465 ? -6.465 3.223 -17.635 1.00 61.03 465 TYR A CA 1
ATOM 3466 C C . TYR A 1 465 ? -6.728 2.487 -18.962 1.00 61.03 465 TYR A C 1
ATOM 3468 O O . TYR A 1 465 ? -7.791 1.893 -19.134 1.00 61.03 465 TYR A O 1
ATOM 3476 N N . LYS A 1 466 ? -5.763 2.497 -19.890 1.00 66.12 466 LYS A N 1
ATOM 3477 C CA . LYS A 1 466 ? -5.730 1.592 -21.041 1.00 66.12 466 LYS A CA 1
ATOM 3478 C C . LYS A 1 466 ? -4.809 0.434 -20.691 1.00 66.12 466 LYS A C 1
ATOM 3480 O O . LYS A 1 466 ? -3.694 0.648 -20.218 1.00 66.12 466 LYS A O 1
ATOM 3485 N N . VAL A 1 467 ? -5.261 -0.793 -20.930 1.00 66.38 467 VAL A N 1
ATOM 3486 C CA . VAL A 1 467 ? -4.373 -1.952 -20.843 1.00 66.38 467 VAL A CA 1
ATOM 3487 C C . VAL A 1 467 ? -3.456 -1.900 -22.060 1.00 66.38 467 VAL A C 1
ATOM 3489 O O . VAL A 1 467 ? -3.873 -2.210 -23.172 1.00 66.38 467 VAL A O 1
ATOM 3492 N N . HIS A 1 468 ? -2.224 -1.448 -21.854 1.00 77.75 468 HIS A N 1
ATOM 3493 C CA . HIS A 1 468 ? -1.149 -1.684 -22.809 1.00 77.75 468 HIS A CA 1
ATOM 3494 C C . HIS A 1 468 ? -0.521 -3.035 -22.534 1.00 77.75 468 HIS A C 1
ATOM 3496 O O . HIS A 1 468 ? -0.589 -3.527 -21.411 1.00 77.75 468 HIS A O 1
ATOM 3502 N N . THR A 1 469 ? 0.107 -3.606 -23.557 1.00 86.38 469 THR A N 1
ATOM 3503 C CA . THR A 1 469 ? 0.796 -4.890 -23.455 1.00 86.38 469 THR A CA 1
ATOM 3504 C C . THR A 1 469 ? 2.234 -4.790 -23.987 1.00 86.38 469 THR A C 1
ATOM 3506 O O . THR A 1 469 ? 2.564 -5.421 -24.989 1.00 86.38 469 THR A O 1
ATOM 3509 N N . PRO A 1 470 ? 3.114 -3.971 -23.372 1.00 89.56 470 PRO A N 1
ATOM 3510 C CA . PRO A 1 470 ? 4.418 -3.617 -23.932 1.00 89.56 470 PRO A CA 1
ATOM 3511 C C . PRO A 1 470 ? 5.354 -4.815 -24.117 1.00 89.56 470 PRO A C 1
ATOM 3513 O O . PRO A 1 470 ? 6.102 -4.831 -25.091 1.00 89.56 470 PRO A O 1
ATOM 3516 N N . ALA A 1 471 ? 5.310 -5.825 -23.240 1.00 91.88 471 ALA A N 1
ATOM 3517 C CA . ALA A 1 471 ? 6.053 -7.062 -23.473 1.00 91.88 471 ALA A CA 1
ATOM 3518 C C . ALA A 1 471 ? 5.548 -7.795 -24.724 1.00 91.88 471 ALA A C 1
ATOM 3520 O O . ALA A 1 471 ? 6.366 -8.215 -25.533 1.00 91.88 471 ALA A O 1
ATOM 3521 N N . ASP A 1 472 ? 4.232 -7.884 -24.933 1.00 91.50 472 ASP A N 1
ATOM 3522 C CA . ASP A 1 472 ? 3.660 -8.561 -26.107 1.00 91.50 472 ASP A CA 1
ATOM 3523 C C . ASP A 1 472 ? 3.984 -7.810 -27.399 1.00 91.50 472 ASP A C 1
ATOM 3525 O O . ASP A 1 472 ? 4.382 -8.429 -28.382 1.00 91.50 472 ASP A O 1
ATOM 3529 N N . THR A 1 473 ? 3.918 -6.474 -27.373 1.00 89.94 473 THR A N 1
ATOM 3530 C CA . THR A 1 473 ? 4.332 -5.609 -28.489 1.00 89.94 473 THR A CA 1
ATOM 3531 C C . THR A 1 473 ? 5.779 -5.872 -28.913 1.00 89.94 473 THR A C 1
ATOM 3533 O O . THR A 1 473 ? 6.108 -5.762 -30.091 1.00 89.94 473 THR A O 1
ATOM 3536 N N . LEU A 1 474 ? 6.647 -6.220 -27.960 1.00 91.62 474 LEU A N 1
ATOM 3537 C CA . LEU A 1 474 ? 8.063 -6.505 -28.195 1.00 91.62 474 LEU A CA 1
ATOM 3538 C C . LEU A 1 474 ? 8.381 -8.009 -28.292 1.00 91.62 474 LEU A C 1
ATOM 3540 O O . LEU A 1 474 ? 9.548 -8.365 -28.443 1.00 91.62 474 LEU A O 1
ATOM 3544 N N . GLY A 1 475 ? 7.387 -8.898 -28.183 1.00 91.94 475 GLY A N 1
ATOM 3545 C CA . GLY A 1 475 ? 7.600 -10.350 -28.144 1.00 91.94 475 GLY A CA 1
ATOM 3546 C C . GLY A 1 475 ? 8.460 -10.825 -26.963 1.00 91.94 475 GLY A C 1
ATOM 3547 O O . GLY A 1 475 ? 9.206 -11.796 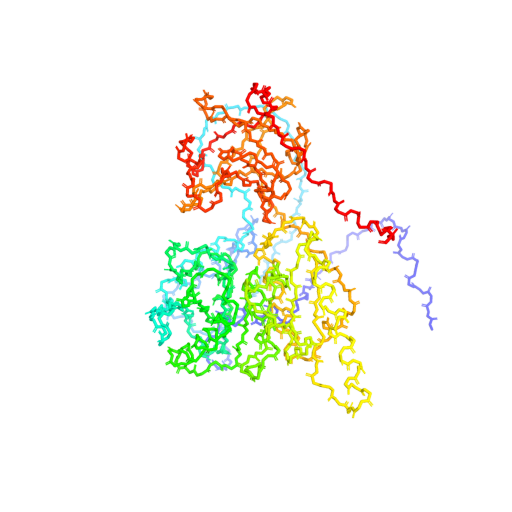-27.089 1.00 91.94 475 GLY A O 1
ATOM 3548 N N . LEU A 1 476 ? 8.408 -10.125 -25.827 1.00 93.56 476 LEU A N 1
ATOM 3549 C CA . LEU A 1 476 ? 9.218 -10.404 -24.645 1.00 93.56 476 LEU A CA 1
ATOM 3550 C C . LEU A 1 476 ? 8.526 -11.379 -23.688 1.00 93.56 476 LEU A C 1
ATOM 3552 O O . LEU A 1 476 ? 7.337 -11.277 -23.388 1.00 93.56 476 LEU A O 1
ATOM 3556 N N . VAL A 1 477 ? 9.328 -12.287 -23.142 1.00 94.25 477 VAL A N 1
ATOM 3557 C CA . VAL A 1 477 ? 8.960 -13.240 -22.088 1.00 94.25 477 VAL A CA 1
ATOM 3558 C C . VAL A 1 477 ? 10.026 -13.212 -20.988 1.00 94.25 477 VAL A C 1
ATOM 3560 O O . VAL A 1 477 ? 11.146 -12.762 -21.254 1.00 94.25 477 VAL A O 1
ATOM 3563 N N . PRO A 1 478 ? 9.732 -13.686 -19.762 1.00 94.50 478 PRO A N 1
ATOM 3564 C CA . PRO A 1 478 ? 10.766 -13.875 -18.748 1.00 94.50 478 PRO A CA 1
ATOM 3565 C C . PRO A 1 478 ? 11.947 -14.695 -19.294 1.00 94.50 478 PRO A C 1
ATOM 3567 O O . PRO A 1 478 ? 11.751 -15.688 -19.993 1.00 94.50 478 PRO A O 1
ATOM 3570 N N . GLY A 1 479 ? 13.172 -14.256 -19.010 1.00 93.50 479 GLY A N 1
ATOM 3571 C CA . GLY A 1 479 ? 14.409 -14.833 -19.544 1.00 93.50 479 GLY A CA 1
ATOM 3572 C C . GLY A 1 479 ? 14.860 -14.265 -20.897 1.00 93.50 479 GLY A C 1
ATOM 3573 O O . GLY A 1 479 ? 15.996 -14.513 -21.304 1.00 93.50 479 GLY A O 1
ATOM 3574 N N . ALA A 1 480 ? 14.026 -13.482 -21.592 1.00 94.56 480 ALA A N 1
ATOM 3575 C CA . ALA A 1 480 ? 14.431 -12.825 -22.833 1.00 94.56 480 ALA A CA 1
ATOM 3576 C C . ALA A 1 480 ? 15.591 -11.850 -22.588 1.00 94.56 480 ALA A C 1
ATOM 3578 O O . ALA A 1 480 ? 15.648 -11.173 -21.563 1.00 94.56 480 ALA A O 1
ATOM 3579 N N . ILE A 1 481 ? 16.509 -11.754 -23.550 1.00 94.50 481 ILE A N 1
ATOM 3580 C CA . ILE A 1 481 ? 17.652 -10.842 -23.467 1.00 94.50 481 ILE A CA 1
ATOM 3581 C C . ILE A 1 481 ? 17.355 -9.591 -24.283 1.00 94.50 481 ILE A C 1
ATOM 3583 O O . ILE A 1 481 ? 17.024 -9.677 -25.467 1.00 94.50 481 ILE A O 1
ATOM 3587 N N . VAL A 1 482 ? 17.543 -8.431 -23.661 1.00 95.06 482 VAL A N 1
ATOM 3588 C CA . VAL A 1 482 ? 17.455 -7.125 -24.315 1.00 95.06 482 VAL A CA 1
ATOM 3589 C C . VAL A 1 482 ? 18.798 -6.411 -24.266 1.00 95.06 482 VAL A C 1
ATOM 3591 O O . VAL A 1 482 ? 19.630 -6.674 -23.397 1.00 95.06 482 VAL A O 1
ATOM 3594 N N . THR A 1 483 ? 19.009 -5.490 -25.201 1.00 95.38 483 THR A N 1
ATOM 3595 C CA . THR A 1 483 ? 20.149 -4.572 -25.192 1.00 95.38 483 THR A CA 1
ATOM 3596 C C . THR A 1 483 ? 19.651 -3.158 -24.941 1.00 95.38 483 THR A C 1
ATOM 3598 O O . THR A 1 483 ? 18.782 -2.667 -25.657 1.00 95.38 483 THR A O 1
ATOM 3601 N N . ILE A 1 484 ? 20.213 -2.501 -23.933 1.00 94.81 484 ILE A N 1
ATOM 3602 C CA . ILE A 1 484 ? 19.944 -1.106 -23.594 1.00 94.81 484 ILE A CA 1
ATOM 3603 C C . ILE A 1 484 ? 21.106 -0.274 -24.121 1.00 94.81 484 ILE A C 1
ATOM 3605 O O . ILE A 1 484 ? 22.265 -0.642 -23.922 1.00 94.81 484 ILE A O 1
ATOM 3609 N N . GLY A 1 485 ? 20.806 0.823 -24.809 1.00 93.25 485 GLY A N 1
ATOM 3610 C CA . GLY A 1 485 ? 21.812 1.680 -25.426 1.00 93.25 485 GLY A CA 1
ATOM 3611 C C . GLY A 1 485 ? 21.437 3.162 -25.431 1.00 93.25 485 GLY A C 1
ATOM 3612 O O . GLY A 1 485 ? 20.406 3.559 -24.878 1.00 93.25 485 GLY A O 1
ATOM 3613 N N . PRO A 1 486 ? 22.255 4.012 -26.082 1.00 90.75 486 PRO A N 1
ATOM 3614 C CA . PRO A 1 486 ? 22.001 5.448 -26.175 1.00 90.75 486 PRO A CA 1
ATOM 3615 C C . PRO A 1 486 ? 20.627 5.740 -26.787 1.00 90.75 486 PRO A C 1
ATOM 3617 O O . PRO A 1 486 ? 20.103 4.946 -27.570 1.00 90.75 486 PRO A O 1
ATOM 3620 N N . ALA A 1 487 ? 20.036 6.877 -26.414 1.00 84.50 487 ALA A N 1
ATOM 3621 C CA . ALA A 1 487 ? 18.742 7.298 -26.939 1.00 84.50 487 ALA A CA 1
ATOM 3622 C C . ALA A 1 487 ? 18.750 7.331 -28.472 1.00 84.50 487 ALA A C 1
ATOM 3624 O O . ALA A 1 487 ? 19.701 7.824 -29.081 1.00 84.50 487 ALA A O 1
ATOM 3625 N N . LEU A 1 488 ? 17.659 6.867 -29.081 1.00 78.94 488 LEU A N 1
ATOM 3626 C CA . LEU A 1 488 ? 17.403 7.157 -30.488 1.00 78.94 488 LEU A CA 1
ATOM 3627 C C . LEU A 1 488 ? 17.202 8.673 -30.649 1.00 78.94 488 LEU A C 1
ATOM 3629 O O . LEU A 1 488 ? 16.635 9.298 -29.741 1.00 78.94 488 LEU A O 1
ATOM 3633 N N . PRO A 1 489 ? 17.645 9.274 -31.768 1.00 75.50 489 PRO A N 1
ATOM 3634 C CA . PRO A 1 489 ? 17.298 10.655 -32.070 1.00 75.50 489 PRO A CA 1
ATOM 3635 C C . PRO A 1 489 ? 15.775 10.810 -32.029 1.00 75.50 489 PRO A C 1
ATOM 3637 O O . PRO A 1 489 ? 15.044 9.931 -32.490 1.00 75.50 489 PRO A O 1
ATOM 3640 N N . ALA A 1 490 ? 15.300 11.906 -31.434 1.00 66.12 490 ALA A N 1
ATOM 3641 C CA . ALA A 1 490 ? 13.875 12.202 -31.408 1.00 66.12 490 ALA A CA 1
ATOM 3642 C C . ALA A 1 490 ? 13.372 12.266 -32.855 1.00 66.12 490 ALA A C 1
ATOM 3644 O O . ALA A 1 490 ? 13.921 13.007 -33.673 1.00 66.12 490 ALA A O 1
ATOM 3645 N N . SER A 1 491 ? 12.352 11.473 -33.181 1.00 57.59 491 SER A N 1
ATOM 3646 C CA . SER A 1 491 ? 11.626 11.688 -34.430 1.00 57.59 491 SER A CA 1
ATOM 3647 C C . SER A 1 491 ? 10.957 13.069 -34.365 1.00 57.59 491 SER A C 1
ATOM 3649 O O . SER A 1 491 ? 10.656 13.560 -33.275 1.00 57.59 491 SER A O 1
ATOM 3651 N N . ALA A 1 492 ? 10.719 13.720 -35.507 1.00 43.38 492 ALA A N 1
ATOM 3652 C CA . ALA A 1 492 ? 10.117 15.061 -35.557 1.00 43.38 492 ALA A CA 1
ATOM 3653 C C . ALA A 1 492 ? 8.712 15.151 -34.911 1.00 43.38 492 ALA A C 1
ATOM 3655 O O . ALA A 1 492 ? 8.177 16.243 -34.753 1.00 43.38 492 ALA A O 1
ATOM 3656 N N . THR A 1 493 ? 8.128 14.016 -34.518 1.00 39.91 493 THR A N 1
ATOM 3657 C CA . THR A 1 493 ? 6.842 13.890 -33.824 1.00 39.91 493 THR A CA 1
ATOM 3658 C C . THR A 1 493 ? 6.952 13.756 -32.294 1.00 39.91 493 THR A C 1
ATOM 3660 O O . THR A 1 493 ? 5.921 13.730 -31.632 1.00 39.91 493 THR A O 1
ATOM 3663 N N . ASP A 1 494 ? 8.161 13.709 -31.713 1.00 44.88 494 ASP A N 1
ATOM 3664 C CA . ASP A 1 494 ? 8.403 13.509 -30.268 1.00 44.88 494 ASP A CA 1
ATOM 3665 C C . ASP A 1 494 ? 8.777 14.808 -29.508 1.00 44.88 494 ASP A C 1
ATOM 3667 O O . ASP A 1 494 ? 9.752 14.839 -28.741 1.00 44.88 494 ASP A O 1
ATOM 3671 N N . THR A 1 495 ? 8.057 15.915 -29.697 1.00 37.91 495 THR A N 1
ATOM 3672 C CA . THR A 1 495 ? 8.244 17.093 -28.831 1.00 37.91 495 THR A CA 1
ATOM 3673 C C . THR A 1 495 ? 7.608 16.847 -27.460 1.00 37.91 495 THR A C 1
ATOM 3675 O O . THR A 1 495 ? 6.390 16.781 -27.312 1.00 37.91 495 THR A O 1
ATOM 3678 N N . LEU A 1 496 ? 8.455 16.694 -26.438 1.00 41.50 496 LEU A N 1
ATOM 3679 C CA . LEU A 1 496 ? 8.037 16.618 -25.038 1.00 41.50 496 LEU A CA 1
ATOM 3680 C C . LEU A 1 496 ? 7.446 17.970 -24.595 1.00 41.50 496 LEU A C 1
ATOM 3682 O O . LEU A 1 496 ? 8.070 19.001 -24.860 1.00 41.50 496 LEU A O 1
ATOM 3686 N N . PRO A 1 497 ? 6.306 18.009 -23.884 1.00 36.00 497 PRO A N 1
ATOM 3687 C CA . PRO A 1 497 ? 5.973 19.181 -23.087 1.00 36.00 497 PRO A CA 1
ATOM 3688 C C . PRO A 1 497 ? 7.029 19.335 -21.984 1.00 36.00 497 PRO A C 1
ATOM 3690 O O . PRO A 1 497 ? 7.452 18.349 -21.379 1.00 36.00 497 PRO A O 1
ATOM 3693 N N . ASN A 1 498 ? 7.485 20.566 -21.744 1.00 33.81 498 ASN A N 1
ATOM 3694 C CA . ASN A 1 498 ? 8.371 20.859 -20.617 1.00 33.81 498 ASN A CA 1
ATOM 3695 C C . ASN A 1 498 ? 7.724 20.366 -19.310 1.00 33.81 498 ASN A C 1
ATOM 3697 O O . ASN A 1 498 ? 6.506 20.515 -19.164 1.00 33.81 498 ASN A O 1
ATOM 3701 N N . PRO A 1 499 ? 8.505 19.820 -18.359 1.00 31.48 499 PRO A N 1
ATOM 3702 C CA . PRO A 1 499 ? 7.975 19.480 -17.046 1.00 31.48 499 PRO A CA 1
ATOM 3703 C C . PRO A 1 499 ? 7.335 20.732 -16.423 1.00 31.48 499 PRO A C 1
ATOM 3705 O O . PRO A 1 499 ? 7.876 21.835 -16.593 1.00 31.48 499 PRO A O 1
ATOM 3708 N N . PRO A 1 500 ? 6.185 20.610 -15.734 1.00 30.75 500 PRO A N 1
ATOM 3709 C CA . PRO A 1 500 ? 5.595 21.743 -15.044 1.00 30.75 500 PRO A CA 1
ATOM 3710 C C . PRO A 1 500 ? 6.616 22.276 -14.039 1.00 30.75 500 PRO A C 1
ATOM 3712 O O . PRO A 1 500 ? 7.173 21.522 -13.239 1.00 30.75 500 PRO A O 1
ATOM 3715 N N . ALA A 1 501 ? 6.889 23.580 -14.104 1.00 30.02 501 ALA A N 1
ATOM 3716 C CA . ALA A 1 501 ? 7.682 24.244 -13.086 1.00 30.02 501 ALA A CA 1
ATOM 3717 C C . ALA A 1 501 ? 7.045 23.937 -11.726 1.00 30.02 501 ALA A C 1
ATOM 3719 O O . ALA A 1 501 ? 5.835 24.118 -11.561 1.00 30.02 501 ALA A O 1
ATOM 3720 N N . ALA A 1 502 ? 7.847 23.443 -10.779 1.00 32.72 502 ALA A N 1
ATOM 3721 C CA . ALA A 1 502 ? 7.426 23.300 -9.394 1.00 32.72 502 ALA A CA 1
ATOM 3722 C C . ALA A 1 502 ? 6.742 24.607 -8.981 1.00 32.72 502 ALA A C 1
ATOM 3724 O O . ALA A 1 502 ? 7.327 25.679 -9.147 1.00 32.72 502 ALA A O 1
ATOM 3725 N N . ALA A 1 503 ? 5.486 24.521 -8.541 1.00 30.47 503 ALA A N 1
ATOM 3726 C CA . ALA A 1 503 ? 4.678 25.679 -8.199 1.00 30.47 503 ALA A CA 1
ATOM 3727 C C . ALA A 1 503 ? 5.339 26.441 -7.040 1.00 30.47 503 ALA A C 1
ATOM 3729 O O . ALA A 1 503 ? 5.094 26.168 -5.868 1.00 30.47 503 ALA A O 1
ATOM 3730 N N . SER A 1 504 ? 6.199 27.403 -7.370 1.00 29.66 504 SER A N 1
ATOM 3731 C CA . SER A 1 504 ? 6.643 28.430 -6.445 1.00 29.66 504 SER A CA 1
ATOM 3732 C C . SER A 1 504 ? 5.470 29.383 -6.263 1.00 29.66 504 SER A C 1
ATOM 3734 O O . SER A 1 504 ? 5.254 30.286 -7.074 1.00 29.66 504 SER A O 1
ATOM 3736 N N . GLY A 1 505 ? 4.678 29.150 -5.220 1.00 30.91 505 GLY A N 1
ATOM 3737 C CA . GLY A 1 505 ? 3.712 30.121 -4.726 1.00 30.91 505 GLY A CA 1
ATOM 3738 C C . GLY A 1 505 ? 4.452 31.346 -4.197 1.00 30.91 505 GLY A C 1
ATOM 3739 O O . GLY A 1 505 ? 4.768 31.417 -3.015 1.00 30.91 505 GLY A O 1
ATOM 3740 N N . ALA A 1 506 ? 4.753 32.296 -5.080 1.00 29.08 506 ALA A N 1
ATOM 3741 C CA . ALA A 1 506 ? 5.043 33.664 -4.690 1.00 29.08 506 ALA A CA 1
ATOM 3742 C C . ALA A 1 506 ? 3.715 34.421 -4.684 1.00 29.08 506 ALA A C 1
ATOM 3744 O O . ALA A 1 506 ? 3.080 34.605 -5.722 1.00 29.08 506 ALA A O 1
ATOM 3745 N N . SER A 1 507 ? 3.292 34.818 -3.489 1.00 33.25 507 SER A N 1
ATOM 3746 C CA . SER A 1 507 ? 2.235 35.794 -3.301 1.00 33.25 507 SER A CA 1
ATOM 3747 C C . SER A 1 507 ? 2.658 37.130 -3.913 1.00 33.25 507 SER A C 1
ATOM 3749 O O . SER A 1 507 ? 3.744 37.646 -3.645 1.00 33.25 507 SER A O 1
ATOM 3751 N N . SER A 1 508 ? 1.770 37.738 -4.688 1.00 27.91 508 SER A N 1
ATOM 3752 C CA . SER A 1 508 ? 1.714 39.190 -4.768 1.00 27.91 508 SER A CA 1
ATOM 3753 C C . SER A 1 508 ? 0.262 39.640 -4.854 1.00 27.91 508 SER A C 1
ATOM 3755 O O . SER A 1 508 ? -0.547 39.155 -5.639 1.00 27.91 508 SER A O 1
ATOM 3757 N N . SER A 1 509 ? -0.039 40.533 -3.927 1.00 33.53 509 SER A N 1
ATOM 3758 C CA . SER A 1 509 ? -1.259 41.293 -3.724 1.00 33.53 509 SER A CA 1
ATOM 3759 C C . SER A 1 509 ? -1.675 42.125 -4.938 1.00 33.53 509 SER A C 1
ATOM 3761 O O . SER A 1 509 ? -0.838 42.849 -5.484 1.00 33.53 509 SER A O 1
ATOM 3763 N N . ALA A 1 510 ? -2.977 42.138 -5.219 1.00 34.19 510 ALA A N 1
ATOM 3764 C CA . ALA A 1 510 ? -3.778 43.344 -5.446 1.00 34.19 510 ALA A CA 1
ATOM 3765 C C . ALA A 1 510 ? -5.254 43.012 -5.205 1.00 34.19 510 ALA A C 1
ATOM 3767 O O . ALA A 1 510 ? -5.707 41.986 -5.763 1.00 34.19 510 ALA A O 1
#

Solvent-accessible surface area (backbone atoms only — not comparable to full-atom values): 30253 Å² total; per-residue (Å²): 139,80,93,74,85,79,76,88,84,78,75,95,72,90,81,95,73,94,71,90,82,82,85,84,75,65,70,74,59,56,52,56,60,49,65,77,73,62,95,75,86,88,86,88,90,57,68,82,74,88,81,91,71,68,93,87,63,51,76,68,54,50,52,51,53,53,55,51,56,70,68,68,55,83,93,73,82,79,68,81,54,74,81,79,86,82,79,85,84,82,87,83,88,80,87,86,83,86,89,85,89,84,93,80,85,90,75,92,75,70,87,88,79,66,60,84,65,50,62,56,51,50,55,48,52,60,60,51,58,80,56,45,48,74,50,73,54,67,47,98,77,63,16,36,32,25,36,42,36,32,71,65,23,75,84,48,63,24,30,34,38,37,45,35,59,47,74,43,61,71,89,59,85,79,58,31,82,78,64,64,80,42,68,43,52,36,51,42,32,73,69,19,24,26,42,34,31,47,29,36,61,66,62,38,79,46,48,74,60,38,36,52,44,54,54,51,48,52,55,53,49,38,73,72,40,100,56,67,60,78,37,37,36,38,39,10,32,27,44,12,8,32,21,49,51,51,38,23,50,36,90,66,23,84,79,46,58,32,37,40,26,25,29,46,34,80,81,71,67,47,98,84,51,94,80,78,69,86,86,43,51,27,58,32,57,35,40,34,43,21,20,55,74,47,36,68,65,54,50,56,47,48,53,47,21,49,51,48,38,54,57,42,40,75,80,33,99,69,57,70,49,40,74,60,32,59,33,36,34,89,42,60,36,78,61,62,63,27,51,67,58,54,49,51,53,51,58,49,48,49,49,28,62,77,60,80,40,79,60,74,52,84,81,49,72,53,71,62,77,62,56,90,64,89,61,64,54,41,76,52,76,89,54,28,32,34,26,31,26,66,41,59,43,90,80,49,19,27,30,32,37,26,34,38,68,65,61,43,40,77,57,70,51,48,65,84,37,56,27,21,43,22,38,67,91,60,80,44,77,44,62,29,39,25,30,64,42,81,72,70,83,56,59,81,72,35,40,30,30,31,76,39,44,64,40,31,30,35,38,37,44,37,44,91,94,46,88,42,46,48,24,64,78,64,72,55,50,62,71,37,53,34,38,40,35,66,50,60,80,75,56,98,85,63,81,74,76,75,74,78,73,78,85,75,85,72,88,79,90,132

Secondary structure (DSSP, 8-state):
----SSSSSS---------PPPP---HHHHHHHHHTT--S--------------TT--HHHHHHHHHHHHHHS-S---S-------PPS----PPP---------------S---HHHHHHHHHHHHHHTT-EEEEEE-TTS-EEEEEE-TTGGGGT-EEEEEE---B-TTSPP-----SSSHHHHHHHHTTEEEEEE--SS-BS-HHHHHHHHHHHHHHHHHHSSS--SEEEEEEETHHHHHHHHHHHSGGGGG-SEEEEES--TT---TT-TT----S---S-EEEEEEGGGHHHHHHHHHHHHHHHHHHHHH-S-----PPEEEEESS-SSS---HHHHHHHHHHHHHHHHHT-----TT-----PPPP-----EEETTTEEEEEEEEE-TTT--EEEEEEHHHHHHTT--TTEEEEEEEGGGS-EEEEEEESSTTTSS-TT-EEEEE-TTSEEEEEE--TT----HHHHTT--TT-EEEEESPPPPPTT--PPPPPPP--------

pLDDT: mean 72.04, std 26.58, range [22.73, 98.81]

InterPro domains:
  IPR029058 Alpha/Beta hydrolase fold [G3DSA:3.40.50.1820] (146-358)
  IPR029058 Alpha/Beta hydrolase fold [SSF53474] (149-342)

Nearest PDB structures (foldseek):
  3v9a-assembly1_A  TM=5.309E-01  e=7.857E-08  uncultured bacterium
  5n4f-assembly1_A  TM=6.227E-01  e=8.382E-07  Galerina marginata
  8vce-assembly2_B  TM=5.648E-01  e=3.488E-05  Arabidopsis thaliana
  5b6i-assembly1_A  TM=3.313E-01  e=8.942E-06  Streptomyces sp. MA37